Protein AF-A0AAW2ZP41-F1 (afdb_monomer_lite)

Secondary structure (DSSP, 8-state):
---HHHHHHHHT--TTS-EEEEEEHHHHTT---TT--EEEEEEE-HHHHHHHHHHHS----S--S------TT---TT--S--TTSEEEEEEEEETTEEEEEEEEEHHHHHHHHHTT-HHHHHHHT--GGGEEEE--SS-SSTTS---HHHHHHHHHHHHHHHHHHHHHHHHH--SS-THHHHHHHHHHHHHHHHHHHHHHHSS---TTTTHHHHHHHHH-----HHHHIIIIIHHHHHHHHHHHHTT-THHHH--PPPTT-S-HHHHHHHHTTT-THHHHHHH-EEEEE-TTSTTEEEEEE-TTS-TTSHHHHHHTT-EEEETTTTEEEEEPPPPPEETT-TTS----TTS-EEEEEEE--S-EEEEEEEEETTEEEEEESS-S--TTTS-SHHHHHHHTGGGS-GGGTTEEEEEEEE---TT-TT-EEEEEEEEETTTTEEE-SHHHHHHH-PEESS--S-S--SS--------EEESSHHHHHHHHTTS-TTTEEEEEEE-SS-EEEEE-HHHHHHHHHHHHHTT-SHHHHHHHHHHHHHHTT--S-GGGG-SSHHHHHHHHHHHHHHHHHHHHHHHHHHHHHHT--S-HHHHHHHHHHHHHHHHTTSTTHHHHHHHHHHHHHHHHHTSPPPPSS--PPPPHHHHHHHHHHHHTT-S-------

Structure (mmCIF, N/CA/C/O backbone):
data_AF-A0AAW2ZP41-F1
#
_entry.id   AF-A0AAW2ZP41-F1
#
loop_
_atom_site.group_PDB
_atom_site.id
_atom_site.type_symbol
_atom_site.label_atom_id
_atom_site.label_alt_id
_atom_site.label_comp_id
_atom_site.label_asym_id
_atom_site.label_entity_id
_atom_site.label_seq_id
_atom_site.pdbx_PDB_ins_code
_atom_site.Cartn_x
_atom_site.Cartn_y
_atom_site.Cartn_z
_atom_site.occupancy
_atom_site.B_iso_or_equiv
_atom_site.auth_seq_id
_atom_site.auth_comp_id
_atom_site.auth_asym_id
_atom_site.auth_atom_id
_atom_site.pdbx_PDB_model_num
ATOM 1 N N . MET A 1 1 ? -34.563 -3.125 19.942 1.00 77.81 1 MET A N 1
ATOM 2 C CA . MET A 1 1 ? -33.210 -3.417 19.418 1.00 77.81 1 MET A CA 1
ATOM 3 C C . MET A 1 1 ? -32.930 -2.437 18.301 1.00 77.81 1 MET A C 1
ATOM 5 O O . MET A 1 1 ? -33.845 -2.188 17.523 1.00 77.81 1 MET A O 1
ATOM 9 N N . LEU A 1 2 ? -31.714 -1.895 18.233 1.00 86.19 2 LEU A N 1
ATOM 10 C CA . LEU A 1 2 ? -31.278 -1.092 17.091 1.00 86.19 2 LEU A CA 1
ATOM 11 C C . LEU A 1 2 ? -31.235 -1.982 15.835 1.00 86.19 2 LEU A C 1
ATOM 13 O O . LEU A 1 2 ? -30.879 -3.156 15.928 1.00 86.19 2 LEU A O 1
ATOM 17 N N . ASN A 1 3 ? -31.627 -1.442 14.683 1.00 89.94 3 ASN A N 1
ATOM 18 C CA . ASN A 1 3 ? -31.572 -2.122 13.389 1.00 89.94 3 ASN A CA 1
ATOM 19 C C . ASN A 1 3 ? -31.238 -1.111 12.279 1.00 89.94 3 ASN A C 1
ATOM 21 O O . ASN A 1 3 ? -31.222 0.098 12.529 1.00 89.94 3 ASN A O 1
ATOM 25 N N . THR A 1 4 ? -31.001 -1.596 11.058 1.00 87.38 4 THR A N 1
ATOM 26 C CA . THR A 1 4 ? -30.630 -0.762 9.903 1.00 87.38 4 THR A CA 1
ATOM 27 C C . THR A 1 4 ? -31.624 0.372 9.637 1.00 87.38 4 THR A C 1
ATOM 29 O O . THR A 1 4 ? -31.194 1.480 9.337 1.00 87.38 4 THR A O 1
ATOM 32 N N . GLN A 1 5 ? -32.934 0.141 9.789 1.00 86.06 5 GLN A N 1
ATOM 33 C CA . GLN A 1 5 ? -33.934 1.182 9.539 1.00 86.06 5 GLN A CA 1
ATOM 34 C C . GLN A 1 5 ? -33.884 2.283 10.601 1.00 86.06 5 GLN A C 1
ATOM 36 O O . GLN A 1 5 ? -33.805 3.454 10.251 1.00 86.06 5 GLN A O 1
ATOM 41 N N . ILE A 1 6 ? -33.833 1.909 11.883 1.00 86.75 6 ILE A N 1
ATOM 42 C CA . ILE A 1 6 ? -33.739 2.865 12.994 1.00 86.75 6 ILE A CA 1
ATOM 43 C C . ILE A 1 6 ? -32.463 3.711 12.867 1.00 86.75 6 ILE A C 1
ATOM 45 O O . ILE A 1 6 ? -32.509 4.917 13.083 1.00 86.75 6 ILE A O 1
ATOM 49 N N . LEU A 1 7 ? -31.335 3.109 12.467 1.00 87.88 7 LEU A N 1
ATOM 50 C CA . LEU A 1 7 ? -30.094 3.847 12.210 1.00 87.88 7 LEU A CA 1
ATOM 51 C C . LEU A 1 7 ? -30.268 4.879 11.080 1.00 87.88 7 LEU A C 1
ATOM 53 O O . LEU A 1 7 ? -29.898 6.038 11.254 1.00 87.88 7 LEU A O 1
ATOM 57 N N . LEU A 1 8 ? -30.865 4.489 9.949 1.00 85.44 8 LEU A N 1
ATOM 58 C CA . LEU A 1 8 ? -31.125 5.404 8.830 1.00 85.44 8 LEU A CA 1
ATOM 59 C C . LEU A 1 8 ? -32.094 6.535 9.215 1.00 85.44 8 LEU A C 1
ATOM 61 O O . LEU A 1 8 ? -31.850 7.686 8.850 1.00 85.44 8 LEU A O 1
ATOM 65 N N . ASP A 1 9 ? -33.131 6.232 10.000 1.00 86.25 9 ASP A N 1
ATOM 66 C CA . ASP A 1 9 ? -34.102 7.212 10.500 1.00 86.25 9 ASP A CA 1
ATOM 67 C C . ASP A 1 9 ? -33.446 8.229 11.453 1.00 86.25 9 ASP A C 1
ATOM 69 O O . ASP A 1 9 ? -33.661 9.434 11.308 1.00 86.25 9 ASP A O 1
ATOM 73 N N . ILE A 1 10 ? -32.590 7.767 12.380 1.00 81.19 10 ILE A N 1
ATOM 74 C CA . ILE A 1 10 ? -31.806 8.622 13.294 1.00 81.19 10 ILE A CA 1
ATOM 75 C C . ILE A 1 10 ? -30.922 9.588 12.502 1.00 81.19 10 ILE A C 1
ATOM 77 O O . ILE A 1 10 ? -30.910 10.789 12.777 1.00 81.19 10 ILE A O 1
ATOM 81 N N . MET A 1 11 ? -30.205 9.085 11.494 1.00 80.06 11 MET A N 1
ATOM 82 C CA . MET A 1 11 ? -29.330 9.919 10.669 1.00 80.06 11 MET A CA 1
ATOM 83 C C . MET A 1 11 ? -30.082 10.775 9.638 1.00 80.06 11 MET A C 1
ATOM 85 O O . MET A 1 11 ? -29.469 11.650 9.029 1.00 80.06 11 MET A O 1
ATOM 89 N N . LYS A 1 12 ? -31.391 10.551 9.445 1.00 84.19 12 LYS A N 1
ATOM 90 C CA . LYS A 1 12 ? -32.238 11.175 8.406 1.00 84.19 12 LYS A CA 1
ATOM 91 C C . LYS A 1 12 ? -31.758 10.885 6.977 1.00 84.19 12 LYS A C 1
ATOM 93 O O . LYS A 1 12 ? -31.859 11.734 6.091 1.00 84.19 12 LYS A O 1
ATOM 98 N N . PHE A 1 13 ? -31.228 9.685 6.761 1.00 84.06 13 PHE A N 1
ATOM 99 C CA . PHE A 1 13 ? -30.740 9.226 5.461 1.00 84.06 13 PHE A CA 1
ATOM 100 C C . PHE A 1 13 ? -31.889 8.622 4.641 1.00 84.06 13 PHE A C 1
ATOM 102 O O . PHE A 1 13 ? -32.775 7.953 5.174 1.00 84.06 13 PHE A O 1
ATOM 109 N N . SER A 1 14 ? -31.892 8.869 3.331 1.00 82.94 14 SER A N 1
ATOM 110 C CA . SER A 1 14 ? -32.942 8.377 2.432 1.00 82.94 14 SER A CA 1
ATOM 111 C C . SER A 1 14 ? -32.824 6.863 2.246 1.00 82.94 14 SER A C 1
ATOM 113 O O . SER A 1 14 ? -31.755 6.348 1.928 1.00 82.94 14 SER A O 1
ATOM 115 N N . GLN A 1 15 ? -33.933 6.129 2.387 1.00 81.12 15 GLN A N 1
ATOM 116 C CA . GLN A 1 15 ? -33.942 4.676 2.170 1.00 81.12 15 GLN A CA 1
ATOM 117 C C . GLN A 1 15 ? -33.531 4.285 0.736 1.00 81.12 15 GLN A C 1
ATOM 119 O O . GLN A 1 15 ? -33.007 3.189 0.543 1.00 81.12 15 GLN A O 1
ATOM 124 N N . HIS A 1 16 ? -33.762 5.170 -0.244 1.00 77.19 16 HIS A N 1
ATOM 125 C CA . HIS A 1 16 ? -33.548 4.921 -1.675 1.00 77.19 16 HIS A CA 1
ATOM 126 C C . HIS A 1 16 ? -32.087 5.028 -2.132 1.00 77.19 16 HIS A C 1
ATOM 128 O O . HIS A 1 16 ? -31.760 4.545 -3.214 1.00 77.19 16 HIS A O 1
ATOM 134 N N . GLU A 1 17 ? -31.223 5.640 -1.327 1.00 86.62 17 GLU A N 1
ATOM 135 C CA . GLU A 1 17 ? -29.793 5.753 -1.615 1.00 86.62 17 GLU A CA 1
ATOM 136 C C . GLU A 1 17 ? -29.061 4.433 -1.350 1.00 86.62 17 GLU A C 1
ATOM 138 O O . GLU A 1 17 ? -29.527 3.595 -0.573 1.00 86.62 17 GLU A O 1
ATOM 143 N N . ARG A 1 18 ? -27.896 4.254 -1.983 1.00 90.56 18 ARG A N 1
ATOM 144 C CA . ARG A 1 18 ? -27.052 3.060 -1.825 1.00 90.56 18 ARG A CA 1
ATOM 145 C C . ARG A 1 18 ? -26.036 3.251 -0.713 1.00 90.56 18 ARG A C 1
ATOM 147 O O . ARG A 1 18 ? -25.267 4.210 -0.736 1.00 90.56 18 ARG A O 1
ATOM 154 N N . TYR A 1 19 ? -25.984 2.296 0.212 1.00 92.31 19 TYR A N 1
ATOM 155 C CA . TYR A 1 19 ? -25.084 2.349 1.362 1.00 92.31 19 TYR A CA 1
ATOM 156 C C . TYR A 1 19 ? -24.432 0.997 1.660 1.00 92.31 19 TYR A C 1
ATOM 158 O O . TYR A 1 19 ? -25.071 -0.049 1.533 1.00 92.31 19 TYR A O 1
ATOM 166 N N . ASN A 1 20 ? -23.205 1.028 2.187 1.00 96.94 20 ASN A N 1
ATOM 167 C CA . ASN A 1 20 ? -22.655 -0.098 2.948 1.00 96.94 20 ASN A CA 1
ATOM 168 C C . ASN A 1 20 ? -22.570 0.306 4.422 1.00 96.94 20 ASN A C 1
ATOM 170 O O . ASN A 1 20 ? -22.032 1.367 4.737 1.00 96.94 20 ASN A O 1
ATOM 174 N N . ILE A 1 21 ? -23.107 -0.526 5.314 1.00 97.19 21 ILE A N 1
ATOM 175 C CA . ILE A 1 21 ? -23.145 -0.290 6.761 1.00 97.19 21 ILE A CA 1
ATOM 176 C C . ILE A 1 21 ? -22.552 -1.516 7.447 1.00 97.19 21 ILE A C 1
ATOM 178 O O . ILE A 1 21 ? -23.126 -2.607 7.414 1.00 97.19 21 ILE A O 1
ATOM 182 N N . TYR A 1 22 ? -21.404 -1.312 8.078 1.00 97.81 22 TYR A N 1
ATOM 183 C CA . TYR A 1 22 ? -20.636 -2.331 8.776 1.00 97.81 22 TYR A CA 1
ATOM 184 C C . TYR A 1 22 ? -20.678 -2.032 10.275 1.00 97.81 22 TYR A C 1
ATOM 186 O O . TYR A 1 22 ? -20.234 -0.967 10.710 1.00 97.81 22 TYR A O 1
ATOM 194 N N . GLN A 1 23 ? -21.201 -2.954 11.081 1.00 97.88 23 GLN A N 1
ATOM 195 C CA . GLN A 1 23 ? -21.053 -2.869 12.530 1.00 97.88 23 GLN A CA 1
ATOM 196 C C . GLN A 1 23 ? -19.587 -3.114 12.903 1.00 97.88 23 GLN A C 1
ATOM 198 O O . GLN A 1 23 ? -18.880 -3.878 12.251 1.00 97.88 23 GLN A O 1
ATOM 203 N N . SER A 1 24 ? -19.112 -2.448 13.948 1.00 97.44 24 SER A N 1
ATOM 204 C CA . SER A 1 24 ? -17.729 -2.527 14.412 1.00 97.44 24 SER A CA 1
ATOM 205 C C . SER A 1 24 ? -17.667 -2.435 15.942 1.00 97.44 24 SER A C 1
ATOM 207 O O . SER A 1 24 ? -18.680 -2.585 16.632 1.00 97.44 24 SER A O 1
ATOM 209 N N . GLY A 1 25 ? -16.469 -2.233 16.489 1.00 96.75 25 GLY A N 1
ATOM 210 C CA . GLY A 1 25 ? -16.302 -1.974 17.915 1.00 96.75 25 GLY A CA 1
ATOM 211 C C . GLY A 1 25 ? -16.592 -3.172 18.820 1.00 96.75 25 GLY A C 1
ATOM 212 O O . GLY A 1 25 ? -16.523 -4.334 18.415 1.00 96.75 25 GLY A O 1
ATOM 213 N N . SER A 1 26 ? -16.901 -2.871 20.084 1.00 97.44 26 SER A N 1
ATOM 214 C CA . SER A 1 26 ? -17.061 -3.849 21.175 1.00 97.44 26 SER A CA 1
ATOM 215 C C . SER A 1 26 ? -18.048 -4.980 20.858 1.00 97.44 26 SER A C 1
ATOM 217 O O . SER A 1 26 ? -17.875 -6.102 21.337 1.00 97.44 26 SER A O 1
ATOM 219 N N . ARG A 1 27 ? -19.062 -4.705 20.028 1.00 97.44 27 ARG A N 1
ATOM 220 C CA . ARG A 1 27 ? -20.111 -5.662 19.658 1.00 97.44 27 ARG A CA 1
ATOM 221 C C . ARG A 1 27 ? -19.596 -6.752 18.723 1.00 97.44 27 ARG A C 1
ATOM 223 O O . ARG A 1 27 ? -19.851 -7.917 19.004 1.00 97.44 27 ARG A O 1
ATOM 230 N N . VAL A 1 28 ? -18.782 -6.391 17.728 1.00 97.94 28 VAL A N 1
ATOM 231 C CA . VAL A 1 28 ? -18.085 -7.347 16.843 1.00 97.94 28 VAL A CA 1
ATOM 232 C C . VAL A 1 28 ? -17.029 -8.152 17.598 1.00 97.94 28 VAL A C 1
ATOM 234 O O . VAL A 1 28 ? -16.848 -9.341 17.356 1.00 97.94 28 VAL A O 1
ATOM 237 N N . TYR A 1 29 ? -16.338 -7.526 18.553 1.00 97.94 29 TYR A N 1
ATOM 238 C CA . TYR A 1 29 ? -15.319 -8.217 19.347 1.00 97.94 29 TYR A CA 1
ATOM 239 C C . TYR A 1 29 ? -15.902 -9.105 20.456 1.00 97.94 29 TYR A C 1
ATOM 241 O O . TYR A 1 29 ? -15.138 -9.763 21.151 1.00 97.94 29 TYR A O 1
ATOM 249 N N . GLY A 1 30 ? -17.220 -9.105 20.686 1.00 97.75 30 GLY A N 1
ATOM 250 C CA . GLY A 1 30 ? -17.833 -9.830 21.806 1.00 97.75 30 GLY A CA 1
ATOM 251 C C . GLY A 1 30 ? -17.492 -9.272 23.199 1.00 97.75 30 GLY A C 1
ATOM 252 O O . GLY A 1 30 ? -17.738 -9.941 24.194 1.00 97.75 30 GLY A O 1
ATOM 253 N N . THR A 1 31 ? -16.948 -8.052 23.294 1.00 97.81 31 THR A N 1
ATOM 254 C CA . THR A 1 31 ? -16.525 -7.408 24.557 1.00 97.81 31 THR A CA 1
ATOM 255 C C . THR A 1 31 ? -17.456 -6.272 24.992 1.00 97.81 31 THR A C 1
ATOM 257 O O . THR A 1 31 ? -17.012 -5.314 25.626 1.00 97.81 31 THR A O 1
ATOM 260 N N . HIS A 1 32 ? -18.721 -6.312 24.575 1.00 97.12 32 HIS A N 1
ATOM 261 C CA . HIS A 1 32 ? -19.701 -5.269 24.861 1.00 97.12 32 HIS A CA 1
ATOM 262 C C . HIS A 1 32 ? -20.481 -5.545 26.151 1.00 97.12 32 HIS A C 1
ATOM 264 O O . HIS A 1 32 ? -20.733 -6.691 26.517 1.00 97.12 32 HIS A O 1
ATOM 270 N N . THR A 1 33 ? -20.933 -4.475 26.790 1.00 94.94 33 THR A N 1
ATOM 271 C CA . THR A 1 33 ? -21.934 -4.479 27.864 1.00 94.94 33 THR A CA 1
ATOM 272 C C . THR A 1 33 ? -23.281 -3.960 27.322 1.00 94.94 33 THR A C 1
ATOM 274 O O . THR A 1 33 ? -23.346 -3.506 26.168 1.00 94.94 33 THR A O 1
ATOM 277 N N . PRO A 1 34 ? -24.382 -4.009 28.098 1.00 94.25 34 PRO A N 1
ATOM 278 C CA . PRO A 1 34 ? -25.637 -3.363 27.711 1.00 94.25 34 PRO A CA 1
ATOM 279 C C . PRO A 1 34 ? -25.475 -1.863 27.413 1.00 94.25 34 PRO A C 1
ATOM 281 O O . PRO A 1 34 ? -26.059 -1.378 26.451 1.00 94.25 34 PRO A O 1
ATOM 284 N N . GLU A 1 35 ? -24.615 -1.177 28.170 1.00 93.50 35 GLU A N 1
ATOM 285 C CA . GLU A 1 35 ? -24.339 0.268 28.119 1.00 93.50 35 GLU A CA 1
ATOM 286 C C . GLU A 1 35 ? -23.291 0.659 27.062 1.00 93.50 35 GLU A C 1
ATOM 288 O O . GLU A 1 35 ? -22.950 1.831 26.928 1.00 93.50 35 GLU A O 1
ATOM 293 N N . SER A 1 36 ? -22.725 -0.310 26.335 1.00 94.31 36 SER A N 1
ATOM 294 C CA . SER A 1 36 ? -21.718 -0.024 25.311 1.00 94.31 36 SER A CA 1
ATOM 295 C C . SER A 1 36 ? -22.313 0.683 24.092 1.00 94.31 36 SER A C 1
ATOM 297 O O . SER A 1 36 ? -23.418 0.372 23.640 1.00 94.31 36 SER A O 1
ATOM 299 N N . ASP A 1 37 ? -21.513 1.562 23.504 1.00 95.12 37 ASP A N 1
ATOM 300 C CA . ASP A 1 37 ? -21.769 2.230 22.235 1.00 95.12 37 ASP A CA 1
ATOM 301 C C . ASP A 1 37 ? -22.009 1.241 21.073 1.00 95.12 37 ASP A C 1
ATOM 303 O O . ASP A 1 37 ? -21.628 0.063 21.101 1.00 95.12 37 ASP A O 1
ATOM 307 N N . TYR A 1 38 ? -22.682 1.721 20.027 1.00 96.75 38 TYR A N 1
ATOM 308 C CA . TYR A 1 38 ? -22.719 1.062 18.721 1.00 96.75 38 TYR A CA 1
ATOM 309 C C . TYR A 1 38 ? -21.777 1.791 17.757 1.00 96.75 38 TYR A C 1
ATOM 311 O O . TYR A 1 38 ? -22.135 2.832 17.213 1.00 96.75 38 TYR A O 1
ATOM 319 N N . ASP A 1 39 ? -20.587 1.232 17.529 1.00 96.94 39 ASP A N 1
ATOM 320 C CA . ASP A 1 39 ? -19.654 1.715 16.507 1.00 96.94 39 ASP A CA 1
ATOM 321 C C . ASP A 1 39 ? -20.038 1.177 15.112 1.00 96.94 39 ASP A C 1
ATOM 323 O O . ASP A 1 39 ? -20.150 -0.037 14.913 1.00 96.94 39 ASP A O 1
ATOM 327 N N . PHE A 1 40 ? -20.128 2.049 14.110 1.00 97.38 40 PHE A N 1
ATOM 328 C CA . PHE A 1 40 ? -20.339 1.703 12.702 1.00 97.38 40 PHE A CA 1
ATOM 329 C C . PHE A 1 40 ? -19.275 2.316 11.788 1.00 97.38 40 PHE A C 1
ATOM 331 O O . PHE A 1 40 ? -18.760 3.410 12.036 1.00 97.38 40 PHE A O 1
ATOM 338 N N . PHE A 1 41 ? -19.013 1.635 10.676 1.00 97.06 41 PHE A N 1
ATOM 339 C CA . PHE A 1 41 ? -18.443 2.222 9.467 1.00 97.06 41 PHE A CA 1
ATOM 340 C C . PHE A 1 41 ? -19.558 2.305 8.430 1.00 97.06 41 PHE A C 1
ATOM 342 O O . PHE A 1 41 ? -20.218 1.304 8.150 1.00 97.06 41 PHE A O 1
ATOM 349 N N . MET A 1 42 ? -19.760 3.483 7.849 1.00 96.31 42 MET A N 1
ATOM 350 C CA . MET A 1 42 ? -20.739 3.687 6.789 1.00 96.31 42 MET A CA 1
ATOM 351 C C . MET A 1 42 ? -20.065 4.259 5.552 1.00 96.31 42 MET A C 1
ATOM 353 O O . MET A 1 42 ? -19.302 5.219 5.641 1.00 96.31 42 MET A O 1
ATOM 357 N N . VAL A 1 43 ? -20.349 3.665 4.397 1.00 96.50 43 VAL A N 1
ATOM 358 C CA . VAL A 1 43 ? -19.829 4.103 3.100 1.00 96.50 43 VAL A CA 1
ATOM 359 C C . VAL A 1 43 ? -20.995 4.523 2.223 1.00 96.50 43 VAL A C 1
ATOM 361 O O . VAL A 1 43 ? -21.973 3.782 2.097 1.00 96.50 43 VAL A O 1
ATOM 364 N N . ILE A 1 44 ? -20.874 5.712 1.638 1.00 95.19 44 ILE A N 1
ATOM 365 C CA . ILE A 1 44 ? -21.887 6.346 0.790 1.00 95.19 44 ILE A CA 1
ATOM 366 C C . ILE A 1 44 ? -21.266 6.810 -0.532 1.00 95.19 44 ILE A C 1
ATOM 368 O O . ILE A 1 44 ? -20.059 7.064 -0.592 1.00 95.19 44 ILE A O 1
ATOM 372 N N . GLU A 1 45 ? -22.085 6.920 -1.581 1.00 94.75 45 GLU A N 1
ATOM 373 C CA . GLU A 1 45 ? -21.662 7.419 -2.900 1.00 94.75 45 GLU A CA 1
ATOM 374 C C . GLU A 1 45 ? -21.027 8.826 -2.789 1.00 94.75 45 GLU A C 1
ATOM 376 O O . GLU A 1 45 ? -21.355 9.608 -1.889 1.00 94.75 45 GLU A O 1
ATOM 381 N N . ASN A 1 46 ? -20.069 9.144 -3.668 1.00 92.31 46 ASN A N 1
ATOM 382 C CA . ASN A 1 46 ? -19.220 10.337 -3.520 1.00 92.31 46 ASN A CA 1
ATOM 383 C C . ASN A 1 46 ? -20.028 11.637 -3.631 1.00 92.31 46 ASN A C 1
ATOM 385 O O . ASN A 1 46 ? -19.845 12.549 -2.832 1.00 92.31 46 ASN A O 1
ATOM 389 N N . GLU A 1 47 ? -20.955 11.684 -4.581 1.00 91.75 47 GLU A N 1
ATOM 390 C CA . GLU A 1 47 ? -21.826 12.819 -4.870 1.00 91.75 47 GLU A CA 1
ATOM 391 C C . GLU A 1 47 ? -22.733 13.135 -3.672 1.00 91.75 47 GLU A C 1
ATOM 393 O O . GLU A 1 47 ? -22.938 14.297 -3.327 1.00 91.75 47 GLU A O 1
ATOM 398 N N . TYR A 1 48 ? -23.229 12.100 -2.982 1.00 90.56 48 TYR A N 1
ATOM 399 C CA . TYR A 1 48 ? -24.029 12.267 -1.768 1.00 90.56 48 TYR A CA 1
ATOM 400 C C . TYR A 1 48 ? -23.170 12.690 -0.569 1.00 90.56 48 TYR A C 1
ATOM 402 O O . TYR A 1 48 ? -23.599 13.522 0.230 1.00 90.56 48 TYR A O 1
ATOM 410 N N . PHE A 1 49 ? -21.930 12.191 -0.462 1.00 89.69 49 PHE A N 1
ATOM 411 C CA . PHE A 1 49 ? -20.975 12.703 0.525 1.00 89.69 49 PHE A CA 1
ATOM 412 C C . PHE A 1 49 ? -20.710 14.200 0.307 1.00 89.69 49 PHE A C 1
ATOM 414 O O . PHE A 1 49 ? -20.737 14.967 1.266 1.00 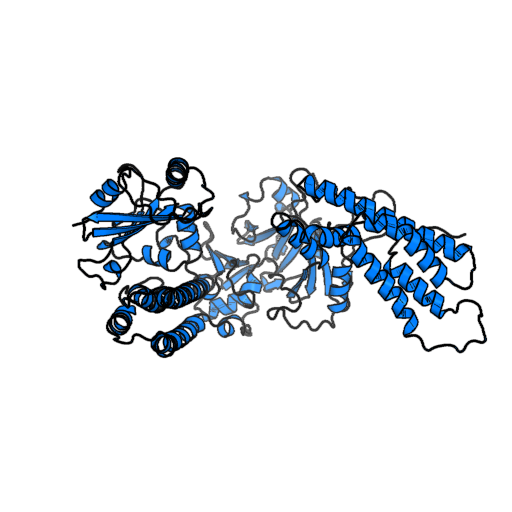89.69 49 PHE A O 1
ATOM 421 N N . GLU A 1 50 ? -20.504 14.629 -0.939 1.00 87.81 50 GLU A N 1
ATOM 422 C CA . GLU A 1 50 ? -20.316 16.038 -1.293 1.00 87.81 50 GLU A CA 1
ATOM 423 C C . GLU A 1 50 ? -21.577 16.884 -1.047 1.00 87.81 50 GLU A C 1
ATOM 425 O O . GLU A 1 50 ? -21.446 18.013 -0.577 1.00 87.81 50 GLU A O 1
ATOM 430 N N . GLU A 1 51 ? -22.797 16.378 -1.285 1.00 86.94 51 GLU A N 1
ATOM 431 C CA . GLU A 1 51 ? -24.025 17.096 -0.891 1.00 86.94 51 GLU A CA 1
ATOM 432 C C . GLU A 1 51 ? -24.053 17.321 0.625 1.00 86.94 51 GLU A C 1
ATOM 434 O O . GLU A 1 51 ? -24.243 18.453 1.074 1.00 86.94 51 GLU A O 1
ATOM 439 N N . LEU A 1 52 ? -23.827 16.268 1.419 1.00 83.12 52 LEU A N 1
ATOM 440 C CA . LEU A 1 52 ? -23.790 16.368 2.878 1.00 83.12 52 LEU A CA 1
ATOM 441 C C . LEU A 1 52 ? -22.702 17.347 3.344 1.00 83.12 52 LEU A C 1
ATOM 443 O O . LEU A 1 52 ? -22.966 18.168 4.224 1.00 83.12 52 LEU A O 1
ATOM 447 N N . ASP A 1 53 ? -21.509 17.314 2.746 1.00 81.81 53 ASP A N 1
ATOM 448 C CA . ASP A 1 53 ? -20.408 18.191 3.149 1.00 81.81 53 ASP A CA 1
ATOM 449 C C . ASP A 1 53 ? -20.645 19.656 2.762 1.00 81.81 53 ASP A C 1
ATOM 451 O O . ASP A 1 53 ? -20.400 20.547 3.571 1.00 81.81 53 ASP A O 1
ATOM 455 N N . ASN A 1 54 ? -21.222 19.927 1.588 1.00 82.69 54 ASN A N 1
ATOM 456 C CA . ASN A 1 54 ? -21.601 21.285 1.183 1.00 82.69 54 ASN A CA 1
ATOM 457 C C . ASN A 1 54 ? -22.759 21.845 2.027 1.00 82.69 54 ASN A C 1
ATOM 459 O O . ASN A 1 54 ? -22.789 23.032 2.354 1.00 82.69 54 ASN A O 1
ATOM 463 N N . LYS A 1 55 ? -23.724 20.994 2.387 1.00 80.94 55 LYS A N 1
ATOM 464 C CA . LYS A 1 55 ? -24.931 21.358 3.141 1.00 80.94 55 LYS A CA 1
ATOM 465 C C . LYS A 1 55 ? -24.672 21.563 4.631 1.00 80.94 55 LYS A C 1
ATOM 467 O O . LYS A 1 55 ? -25.363 22.368 5.253 1.00 80.94 55 LYS A O 1
ATOM 472 N N . TYR A 1 56 ? -23.704 20.840 5.201 1.00 73.44 56 TYR A N 1
ATOM 473 C CA . TYR A 1 56 ? -23.453 20.818 6.645 1.00 73.44 56 TYR A CA 1
ATOM 474 C C . TYR A 1 56 ? -22.046 21.265 7.066 1.00 73.44 56 TYR A C 1
ATOM 476 O O . TYR A 1 56 ? -21.889 21.714 8.195 1.00 73.44 56 TYR A O 1
ATOM 484 N N . GLY A 1 57 ? -21.044 21.256 6.183 1.00 69.50 57 GLY A N 1
ATOM 485 C CA . GLY A 1 57 ? -19.697 21.800 6.431 1.00 69.50 57 GLY A CA 1
ATOM 486 C C . GLY A 1 57 ? -19.610 23.333 6.359 1.00 69.50 57 GLY A C 1
ATOM 487 O O . GLY A 1 57 ? -18.548 23.887 6.070 1.00 69.50 57 GLY A O 1
ATOM 488 N N . GLY A 1 58 ? -20.735 24.026 6.561 1.00 55.25 58 GLY A N 1
ATOM 489 C CA . GLY A 1 58 ? -20.895 25.451 6.289 1.00 55.25 58 GLY A CA 1
ATOM 490 C C . GLY A 1 58 ? -19.999 26.341 7.150 1.00 55.25 58 GLY A C 1
ATOM 491 O O . GLY A 1 58 ? -20.060 26.278 8.374 1.00 55.25 58 GLY A O 1
ATOM 492 N N . SER A 1 59 ? -19.228 27.207 6.484 1.00 50.56 59 SER A N 1
ATOM 493 C CA . SER A 1 59 ? -18.401 28.286 7.046 1.00 50.56 59 SER A CA 1
ATOM 494 C C . SER A 1 59 ? -17.464 27.888 8.193 1.00 50.56 59 SER A C 1
ATOM 496 O O . SER A 1 59 ? -17.848 27.889 9.359 1.00 50.56 59 SER A O 1
ATOM 498 N N . LYS A 1 60 ? -16.177 27.697 7.869 1.00 52.31 60 LYS A N 1
ATOM 499 C CA . LYS A 1 60 ? -15.079 27.666 8.851 1.00 52.31 60 LYS A CA 1
ATOM 500 C C . LYS A 1 60 ? -15.122 28.933 9.726 1.00 52.31 60 LYS A C 1
ATOM 502 O O . LYS A 1 60 ? -14.626 29.977 9.303 1.00 52.31 60 LYS A O 1
ATOM 507 N N . SER A 1 61 ? -15.670 28.863 10.940 1.00 49.34 61 SER A N 1
ATOM 508 C CA . SER A 1 61 ? -15.358 29.871 11.955 1.00 49.34 61 SER A CA 1
ATOM 509 C C . SER A 1 61 ? -13.920 29.648 12.415 1.00 49.34 61 SER A C 1
ATOM 511 O O . SER A 1 61 ? -13.505 28.510 12.634 1.00 49.34 61 SER A O 1
ATOM 513 N N . ASN A 1 62 ? -13.153 30.726 12.575 1.00 54.19 62 ASN A N 1
ATOM 514 C CA . ASN A 1 62 ? -11.764 30.632 13.038 1.00 54.19 62 ASN A CA 1
ATOM 515 C C . ASN A 1 62 ? -11.645 30.268 14.532 1.00 54.19 62 ASN A C 1
ATOM 517 O O . ASN A 1 62 ? -10.537 30.043 15.014 1.00 54.19 62 ASN A O 1
ATOM 521 N N . ASP A 1 63 ? -12.762 30.175 15.260 1.00 51.72 63 ASP A N 1
ATOM 522 C CA . ASP A 1 63 ? -12.785 29.632 16.615 1.00 51.72 63 ASP A CA 1
ATOM 523 C C . ASP A 1 63 ? -12.577 28.113 16.593 1.00 51.72 63 ASP A C 1
ATOM 525 O O . ASP A 1 63 ? -13.465 27.331 16.260 1.00 51.72 63 ASP A O 1
ATOM 529 N N . HIS A 1 64 ? -11.376 27.691 16.992 1.00 49.06 64 HIS A N 1
ATOM 530 C CA . HIS A 1 64 ? -10.986 26.283 17.130 1.00 49.06 64 HIS A CA 1
ATOM 531 C C . HIS A 1 64 ? -11.694 25.530 18.273 1.00 49.06 64 HIS A C 1
ATOM 533 O O . HIS A 1 64 ? -11.464 24.333 18.451 1.00 49.06 64 HIS A O 1
ATOM 539 N N . ASN A 1 65 ? -12.564 26.199 19.029 1.00 42.19 65 ASN A N 1
ATOM 540 C CA . ASN A 1 65 ? -13.358 25.595 20.090 1.00 42.19 65 ASN A CA 1
ATOM 541 C C . ASN A 1 65 ? -14.660 25.035 19.507 1.00 42.19 65 ASN A C 1
ATOM 543 O O . ASN A 1 65 ? -15.650 25.754 19.422 1.00 42.19 65 ASN A O 1
ATOM 547 N N . SER A 1 66 ? -14.620 23.758 19.107 1.00 45.12 66 SER A N 1
ATOM 548 C CA . SER A 1 66 ? -15.781 22.882 18.864 1.00 45.12 66 SER A CA 1
ATOM 549 C C . SER A 1 66 ? -17.010 23.571 18.252 1.00 45.12 66 SER A C 1
ATOM 551 O O . SER A 1 66 ? -17.934 23.954 18.972 1.00 45.12 66 SER A O 1
ATOM 553 N N . ILE A 1 67 ? -17.063 23.662 16.919 1.00 43.59 67 ILE A N 1
ATOM 554 C CA . ILE A 1 67 ? -18.303 24.028 16.223 1.00 43.59 67 ILE A CA 1
ATOM 555 C C . ILE A 1 67 ? -19.306 22.880 16.411 1.00 43.59 67 ILE A C 1
ATOM 557 O O . ILE A 1 67 ? -19.325 21.923 15.635 1.00 43.59 67 ILE A O 1
ATOM 561 N N . GLU A 1 68 ? -20.132 22.971 17.455 1.00 44.25 68 GLU A N 1
ATOM 562 C CA . GLU A 1 68 ? -21.363 22.193 17.568 1.00 44.25 68 GLU A CA 1
ATOM 563 C C . GLU A 1 68 ? -22.302 22.622 16.440 1.00 44.25 68 GLU A C 1
ATOM 565 O O . GLU A 1 68 ? -23.082 23.571 16.554 1.00 44.25 68 GLU A O 1
ATOM 570 N N . TYR A 1 69 ? -22.238 21.903 15.322 1.00 47.12 69 TYR A N 1
ATOM 571 C CA . TYR A 1 69 ? -23.294 21.972 14.330 1.00 47.12 69 TYR A CA 1
ATOM 572 C C . TYR A 1 69 ? -24.542 21.330 14.929 1.00 47.12 69 TYR A C 1
ATOM 574 O O . TYR A 1 69 ? -24.727 20.114 14.861 1.00 47.12 69 TYR A O 1
ATOM 582 N N . MET A 1 70 ? -25.425 22.168 15.474 1.00 40.72 70 MET A N 1
ATOM 583 C CA . MET A 1 70 ? -26.810 21.786 15.698 1.00 40.72 70 MET A CA 1
ATOM 584 C C . MET A 1 70 ? -27.475 21.517 14.339 1.00 40.72 70 MET A C 1
ATOM 586 O O . MET A 1 70 ? -28.189 22.357 13.790 1.00 40.72 70 MET A O 1
ATOM 590 N N . TRP A 1 71 ? -27.340 20.292 13.825 1.00 47.47 71 TRP A N 1
ATOM 591 C CA . TRP A 1 71 ? -28.533 19.671 13.257 1.00 47.47 71 TRP A CA 1
ATOM 592 C C . TRP A 1 71 ? -29.616 19.746 14.349 1.00 47.47 71 TRP A C 1
ATOM 594 O O . TRP A 1 71 ? -29.314 19.578 15.531 1.00 47.47 71 TRP A O 1
ATOM 604 N N . ASN A 1 72 ? -30.872 20.010 13.985 1.00 41.00 72 ASN A N 1
ATOM 605 C CA . ASN A 1 72 ? -31.949 20.220 14.963 1.00 41.00 72 ASN A CA 1
ATOM 606 C C . ASN A 1 72 ? -32.127 18.978 15.875 1.00 41.00 72 ASN A C 1
ATOM 608 O O . ASN A 1 72 ? -32.779 18.021 15.445 1.00 41.00 72 ASN A O 1
ATOM 612 N N . ASN A 1 73 ? -31.560 19.032 17.095 1.00 44.75 73 ASN A N 1
ATOM 613 C CA . ASN A 1 73 ? -31.412 17.980 18.128 1.00 44.75 73 ASN A CA 1
ATOM 614 C C . ASN A 1 73 ? -30.177 17.040 18.048 1.00 44.75 73 ASN A C 1
ATOM 616 O O . ASN A 1 73 ? -30.303 15.873 18.411 1.00 44.75 73 ASN A O 1
ATOM 620 N N . PHE A 1 74 ? -28.997 17.491 17.600 1.00 51.94 74 PHE A N 1
ATOM 621 C CA . PHE A 1 74 ? -27.792 16.640 17.545 1.00 51.94 74 PHE A CA 1
ATOM 622 C C . PHE A 1 74 ? -26.550 17.337 18.110 1.00 51.94 74 PHE A C 1
ATOM 624 O O . PHE A 1 74 ? -26.282 18.492 17.778 1.00 51.94 74 PHE A O 1
ATOM 631 N N . HIS A 1 75 ? -25.744 16.590 18.866 1.00 47.81 75 HIS A N 1
ATOM 632 C CA . HIS A 1 75 ? -24.401 16.993 19.277 1.00 47.81 75 HIS A CA 1
ATOM 633 C C . HIS A 1 75 ? -23.371 16.438 18.284 1.00 47.81 75 HIS A C 1
ATOM 635 O O . HIS A 1 75 ? -22.843 15.342 18.463 1.00 47.81 75 HIS A O 1
ATOM 641 N N . ILE A 1 76 ? -23.055 17.195 17.226 1.00 51.31 76 ILE A N 1
ATOM 642 C CA . ILE A 1 76 ? -21.899 16.888 16.365 1.00 51.31 76 ILE A CA 1
ATOM 643 C C . ILE A 1 76 ? -20.625 17.274 17.133 1.00 51.31 76 ILE A C 1
ATOM 645 O O . ILE A 1 76 ? -20.020 18.327 16.923 1.00 51.31 76 ILE A O 1
ATOM 649 N N . VAL A 1 77 ? -20.238 16.416 18.080 1.00 45.72 77 VAL A N 1
ATOM 650 C CA . VAL A 1 77 ? -19.037 16.597 18.897 1.00 45.72 77 VAL A CA 1
ATOM 651 C C . VAL A 1 77 ? -17.813 16.315 18.034 1.00 45.72 77 VAL A C 1
ATOM 653 O O . VAL A 1 77 ? -17.549 15.178 17.653 1.00 45.72 77 VAL A O 1
ATOM 656 N N . ASN A 1 78 ? -17.040 17.364 17.753 1.00 42.69 78 ASN A N 1
ATOM 657 C CA . ASN A 1 78 ? -15.804 17.304 16.973 1.00 42.69 78 ASN A CA 1
ATOM 658 C C . ASN A 1 78 ? -15.979 16.740 15.553 1.00 42.69 78 ASN A C 1
ATOM 660 O O . ASN A 1 78 ? -15.328 15.764 15.169 1.00 42.69 78 ASN A O 1
ATOM 664 N N . ALA A 1 79 ? -16.728 17.465 14.716 1.00 44.34 79 ALA A N 1
ATOM 665 C CA . ALA A 1 79 ? -16.419 17.498 13.289 1.00 44.34 79 ALA A CA 1
ATOM 666 C C . ALA A 1 79 ? -14.984 18.031 13.104 1.00 44.34 79 ALA A C 1
ATOM 668 O O . ALA A 1 79 ? -14.754 19.231 12.939 1.00 44.34 79 ALA A O 1
ATOM 669 N N . LEU A 1 80 ? -13.999 17.127 13.168 1.00 43.28 80 LEU A N 1
ATOM 670 C CA . LEU A 1 80 ? -12.624 17.407 12.766 1.00 43.28 80 LEU A CA 1
ATOM 671 C C . LEU A 1 80 ? -12.666 18.062 11.381 1.00 43.28 80 LEU A C 1
ATOM 673 O O . LEU A 1 80 ? -13.466 17.652 10.533 1.00 43.28 80 LEU A O 1
ATOM 677 N N . GLN A 1 81 ? -11.838 19.101 11.207 1.00 46.69 81 GLN A N 1
ATOM 678 C CA . GLN A 1 81 ? -11.829 20.014 10.055 1.00 46.69 81 GLN A CA 1
ATOM 679 C C . GLN A 1 81 ? -12.125 19.312 8.725 1.00 46.69 81 GLN A C 1
ATOM 681 O O . GLN A 1 81 ? -11.678 18.175 8.569 1.00 46.69 81 GLN A O 1
ATOM 686 N N . PRO A 1 82 ? -12.802 19.971 7.755 1.00 44.44 82 PRO A N 1
ATOM 687 C CA . PRO A 1 82 ? -12.994 19.443 6.409 1.00 44.44 82 PRO A CA 1
ATOM 688 C C . PRO A 1 82 ? -11.734 18.784 5.877 1.00 44.44 82 PRO A C 1
ATOM 690 O O . PRO A 1 82 ? -10.771 19.448 5.498 1.00 44.44 82 PRO A O 1
ATOM 693 N N . SER A 1 83 ? -11.736 17.455 5.945 1.00 49.72 83 SER A N 1
ATOM 694 C CA . SER A 1 83 ? -10.642 16.673 5.426 1.00 49.72 83 SER A CA 1
ATOM 695 C C . SER A 1 83 ? -10.885 16.606 3.935 1.00 49.72 83 SER A C 1
ATOM 697 O O . SER A 1 83 ? -11.962 16.196 3.502 1.00 49.72 83 SER A O 1
ATOM 699 N N . GLU A 1 84 ? -9.872 16.955 3.150 1.00 54.53 84 GLU A N 1
ATOM 700 C CA . GLU A 1 84 ? -9.820 16.788 1.687 1.00 54.53 84 GLU A CA 1
ATOM 701 C C . GLU A 1 84 ? -9.802 15.287 1.290 1.00 54.53 84 GLU A C 1
ATOM 703 O O . GLU A 1 84 ? -9.259 14.884 0.269 1.00 54.53 84 GLU A O 1
ATOM 708 N N . LEU A 1 85 ? -10.331 14.433 2.172 1.00 62.22 85 LEU A N 1
ATOM 709 C CA . LEU A 1 85 ? -10.124 13.001 2.303 1.00 62.22 85 LEU A CA 1
ATOM 710 C C . LEU A 1 85 ? -11.452 12.268 2.553 1.00 62.22 85 LEU A C 1
ATOM 712 O O . LEU A 1 85 ? -11.412 11.125 2.994 1.00 62.22 85 LEU A O 1
ATOM 716 N N . GLY A 1 86 ? -12.620 12.884 2.322 1.00 77.56 86 GLY A N 1
ATOM 717 C CA . GLY A 1 86 ? -13.924 12.197 2.286 1.00 77.56 86 GLY A CA 1
ATOM 718 C C . GLY A 1 86 ? -14.265 11.355 3.526 1.00 77.56 86 GLY A C 1
ATOM 719 O O . GLY A 1 86 ? -14.638 10.188 3.391 1.00 77.56 86 GLY A O 1
ATOM 720 N N . TYR A 1 87 ? -14.072 11.915 4.727 1.00 86.31 87 TYR A N 1
ATOM 721 C CA . TYR A 1 87 ? -14.301 11.240 6.010 1.00 86.31 87 TYR A CA 1
ATOM 722 C C . TYR A 1 87 ? -14.938 12.158 7.070 1.00 86.31 87 TYR A C 1
ATOM 724 O O . TYR A 1 87 ? -14.528 13.312 7.233 1.00 86.31 87 TYR A O 1
ATOM 732 N N . ARG A 1 88 ? -15.903 11.618 7.830 1.00 84.25 88 ARG A N 1
ATOM 733 C CA . ARG A 1 88 ? -16.554 12.230 9.003 1.00 84.25 88 ARG A CA 1
ATOM 734 C C . ARG A 1 88 ? -16.728 11.196 10.125 1.00 84.25 88 ARG A C 1
ATOM 736 O O . ARG A 1 88 ? -16.796 9.999 9.872 1.00 84.25 88 ARG A O 1
ATOM 743 N N . CYS A 1 89 ? -16.832 11.669 11.361 1.00 86.62 89 CYS A N 1
ATOM 744 C CA . CYS A 1 89 ? -17.151 10.867 12.542 1.00 86.62 89 CYS A CA 1
ATOM 745 C C . CYS A 1 89 ? -18.353 11.538 13.223 1.00 86.62 89 CYS A C 1
ATOM 747 O O . CYS A 1 89 ? -18.330 12.756 13.408 1.00 86.62 89 CYS A O 1
ATOM 749 N N . LEU A 1 90 ? -19.421 10.784 13.482 1.00 86.19 90 LEU A N 1
ATOM 750 C CA . LEU A 1 90 ? -20.725 11.299 13.907 1.00 86.19 90 LEU A CA 1
ATOM 751 C C . LEU A 1 90 ? -21.166 10.570 15.179 1.00 86.19 90 LEU A C 1
ATOM 753 O O . LEU A 1 90 ? -21.251 9.344 15.179 1.00 86.19 90 LEU A O 1
ATOM 757 N N . TYR A 1 91 ? -21.466 11.318 16.238 1.00 86.62 91 TYR A N 1
ATOM 758 C CA . TYR A 1 91 ? -21.917 10.777 17.520 1.00 86.62 91 TYR A CA 1
ATOM 759 C C . TYR A 1 91 ? -23.397 11.111 17.742 1.00 86.62 91 TYR A C 1
ATOM 761 O O . TYR A 1 91 ? -23.831 12.232 17.476 1.00 86.62 91 TYR A O 1
ATOM 769 N N . TYR A 1 92 ? -24.171 10.133 18.215 1.00 84.00 92 TYR A N 1
ATOM 770 C CA . TYR A 1 92 ? -25.605 10.259 18.471 1.00 84.00 92 TYR A CA 1
ATOM 771 C C . TYR A 1 92 ? -25.955 9.645 19.826 1.00 84.00 92 TYR A C 1
ATOM 773 O O . TYR A 1 92 ? -25.890 8.425 19.975 1.00 84.00 92 TYR A O 1
ATOM 781 N N . ASP A 1 93 ? -26.397 10.462 20.777 1.00 86.31 93 ASP A N 1
ATOM 782 C CA . ASP A 1 93 ? -27.028 9.991 22.012 1.00 86.31 93 ASP A CA 1
ATOM 783 C C . ASP A 1 93 ? -28.542 9.904 21.779 1.00 86.31 93 ASP A C 1
ATOM 785 O O . ASP A 1 93 ? -29.246 10.912 21.721 1.00 86.31 93 ASP A O 1
ATOM 789 N N . VAL A 1 94 ? -29.034 8.686 21.550 1.00 85.44 94 VAL A N 1
ATOM 790 C CA . VAL A 1 94 ? -30.414 8.412 21.107 1.00 85.44 94 VAL A CA 1
ATOM 791 C C . VAL A 1 94 ? -31.363 8.303 22.300 1.00 85.44 94 VAL A C 1
ATOM 793 O O . VAL A 1 94 ? -32.476 8.821 22.281 1.00 85.44 94 VAL A O 1
ATOM 796 N N . GLU A 1 95 ? -30.903 7.623 23.347 1.00 86.94 95 GLU A N 1
ATOM 797 C CA . GLU A 1 95 ? -31.575 7.454 24.636 1.00 86.94 95 GLU A CA 1
ATOM 798 C C . GLU A 1 95 ? -30.503 7.501 25.744 1.00 86.94 95 GLU A C 1
ATOM 800 O O . GLU A 1 95 ? -29.328 7.287 25.441 1.00 86.94 95 GLU A O 1
ATOM 805 N N . PRO A 1 96 ? -30.852 7.700 27.034 1.00 87.25 96 PRO A N 1
ATOM 806 C CA . PRO A 1 96 ? -29.869 7.854 28.120 1.00 87.25 96 PRO A CA 1
ATOM 807 C C . PRO A 1 96 ? -28.846 6.718 28.303 1.00 87.25 96 PRO A C 1
ATOM 809 O O . PRO A 1 96 ? -27.886 6.897 29.042 1.00 87.25 96 PRO A O 1
ATOM 812 N N . ASN A 1 97 ? -29.054 5.559 27.666 1.00 86.94 97 ASN A N 1
ATOM 813 C CA . ASN A 1 97 ? -28.134 4.415 27.662 1.00 86.94 97 ASN A CA 1
ATOM 814 C C . ASN A 1 97 ? -27.882 3.861 26.239 1.00 86.94 97 ASN A C 1
ATOM 816 O O . ASN A 1 97 ? -27.513 2.697 26.092 1.00 86.94 97 ASN A O 1
ATOM 820 N N . LEU A 1 98 ? -28.137 4.649 25.187 1.00 89.00 98 LEU A N 1
ATOM 821 C CA . LEU A 1 98 ? -27.942 4.247 23.791 1.00 89.00 98 LEU A CA 1
ATOM 822 C C . LEU A 1 98 ? -27.208 5.343 23.017 1.00 89.00 98 LEU A C 1
ATOM 824 O O . LEU A 1 98 ? -27.831 6.271 22.500 1.00 89.00 98 LEU A O 1
ATOM 828 N N . SER A 1 99 ? -25.893 5.182 22.898 1.00 92.69 99 SER A N 1
ATOM 829 C CA . SER A 1 99 ? -25.041 6.000 22.040 1.00 92.69 99 SER A CA 1
ATOM 830 C C . SER A 1 99 ? -24.628 5.242 20.772 1.00 92.69 99 SER A C 1
ATOM 832 O O . SER A 1 99 ? -24.444 4.018 20.766 1.00 92.69 99 SER A O 1
ATOM 834 N N . ILE A 1 100 ? -24.502 5.976 19.668 1.00 93.94 100 ILE A N 1
ATOM 835 C CA . ILE A 1 100 ? -24.088 5.473 18.356 1.00 93.94 100 ILE A CA 1
ATOM 836 C C . ILE A 1 100 ? -22.933 6.335 17.843 1.00 93.94 100 ILE A C 1
ATOM 838 O O . ILE A 1 100 ? -23.002 7.560 17.884 1.00 93.94 100 ILE A O 1
ATOM 842 N N . ASN A 1 101 ? -21.894 5.689 17.323 1.00 93.75 101 ASN A N 1
ATOM 843 C CA . ASN A 1 101 ? -20.736 6.308 16.691 1.00 93.75 101 ASN A CA 1
ATOM 844 C C . ASN A 1 101 ? -20.661 5.841 15.229 1.00 93.75 101 ASN A C 1
ATOM 846 O O . ASN A 1 101 ? -20.554 4.644 14.975 1.00 93.75 101 ASN A O 1
ATOM 850 N N . VAL A 1 102 ? -20.718 6.755 14.260 1.00 93.38 102 VAL A N 1
ATOM 851 C CA . VAL A 1 102 ? -20.684 6.438 12.824 1.00 93.38 102 VAL A CA 1
ATOM 852 C C . VAL A 1 102 ? -19.472 7.084 12.163 1.00 93.38 102 VAL A C 1
ATOM 854 O O . VAL A 1 102 ? -19.385 8.302 12.013 1.00 93.38 102 VAL A O 1
ATOM 857 N N . ASN A 1 103 ? -18.551 6.242 11.703 1.00 93.44 103 ASN A N 1
ATOM 858 C CA . ASN A 1 103 ? -17.420 6.623 10.867 1.00 93.44 103 ASN A CA 1
ATOM 859 C C . ASN A 1 103 ? -17.880 6.609 9.403 1.00 93.44 103 ASN A C 1
ATOM 861 O O . ASN A 1 103 ? -17.985 5.548 8.785 1.00 93.44 103 ASN A O 1
ATOM 865 N N . LEU A 1 104 ? -18.209 7.785 8.874 1.00 93.06 104 LEU A N 1
ATOM 866 C CA . LEU A 1 104 ? -18.776 7.988 7.543 1.00 93.06 104 LEU A CA 1
ATOM 867 C C . LEU A 1 104 ? -17.667 8.253 6.514 1.00 93.06 104 LEU A C 1
ATOM 869 O O . LEU A 1 104 ? -16.826 9.131 6.711 1.00 93.06 104 LEU A O 1
ATOM 873 N N . TYR A 1 105 ? -17.698 7.530 5.397 1.00 94.50 105 TYR A N 1
ATOM 874 C CA . TYR A 1 105 ? -16.733 7.618 4.301 1.00 94.50 105 TYR A CA 1
ATOM 875 C C . TYR A 1 105 ? -17.429 7.772 2.947 1.00 94.50 105 TYR A C 1
ATOM 877 O O . TYR A 1 105 ? -18.479 7.174 2.712 1.00 94.50 105 TYR A O 1
ATOM 885 N N . SER A 1 106 ? -16.790 8.481 2.016 1.00 94.38 106 SER A N 1
ATOM 886 C CA . SER A 1 106 ? -17.111 8.350 0.590 1.00 94.38 106 SER A CA 1
ATOM 887 C C . SER A 1 106 ? -16.569 7.028 0.020 1.00 94.38 106 SER A C 1
ATOM 889 O O . SER A 1 106 ? -15.588 6.473 0.536 1.00 94.38 106 SER A O 1
ATOM 891 N N . VAL A 1 107 ? -17.158 6.527 -1.074 1.00 95.44 107 VAL A N 1
ATOM 892 C CA . VAL A 1 107 ? -16.656 5.340 -1.801 1.00 95.44 107 VAL A CA 1
ATOM 893 C C . VAL A 1 107 ? -15.179 5.484 -2.167 1.00 95.44 107 VAL A C 1
ATOM 895 O O . VAL A 1 107 ? -14.401 4.554 -1.948 1.00 95.44 107 VAL A O 1
ATOM 898 N N . THR A 1 108 ? -14.766 6.643 -2.687 1.00 93.75 108 THR A N 1
ATOM 899 C CA . THR A 1 108 ? -13.376 6.889 -3.106 1.00 93.75 108 THR A CA 1
ATOM 900 C C . THR A 1 108 ? -12.410 6.829 -1.926 1.00 93.75 108 THR A C 1
ATOM 902 O O . THR A 1 108 ? -11.354 6.192 -2.023 1.00 93.75 108 THR A O 1
ATOM 905 N N . THR A 1 109 ? -12.769 7.415 -0.782 1.00 94.31 109 THR A N 1
ATOM 906 C CA . THR A 1 109 ? -11.936 7.343 0.421 1.00 94.31 109 THR A CA 1
ATOM 907 C C . THR A 1 109 ? -11.874 5.929 0.967 1.00 94.31 109 THR A C 1
ATOM 909 O O . THR A 1 109 ? -10.779 5.441 1.247 1.00 94.31 109 THR A O 1
ATOM 912 N N . PHE A 1 110 ? -13.012 5.244 1.099 1.00 95.94 110 PHE A N 1
ATOM 913 C CA . PHE A 1 110 ? -13.027 3.885 1.633 1.00 95.94 110 PHE A CA 1
ATOM 914 C C . PHE A 1 110 ? -12.239 2.927 0.729 1.00 95.94 110 PHE A C 1
ATOM 916 O O . PHE A 1 110 ? -11.374 2.202 1.215 1.00 95.94 110 PHE A O 1
ATOM 923 N N . ARG A 1 111 ? -12.409 3.014 -0.598 1.00 95.31 111 ARG A N 1
ATOM 924 C CA . ARG A 1 111 ? -11.586 2.278 -1.573 1.00 95.31 111 ARG A CA 1
ATOM 925 C C . ARG A 1 111 ? -10.101 2.616 -1.449 1.00 95.31 111 ARG A C 1
ATOM 927 O O . ARG A 1 111 ? -9.274 1.713 -1.493 1.00 95.31 111 ARG A O 1
ATOM 934 N N . THR A 1 112 ? -9.743 3.880 -1.223 1.00 92.81 112 THR A N 1
ATOM 935 C CA . THR A 1 112 ? -8.345 4.272 -0.969 1.00 92.81 112 THR A CA 1
ATOM 936 C C . THR A 1 112 ? -7.807 3.619 0.309 1.00 92.81 112 THR A C 1
ATOM 938 O O . THR A 1 112 ? -6.697 3.089 0.297 1.00 92.81 112 THR A O 1
ATOM 941 N N . LYS A 1 113 ? -8.597 3.573 1.392 1.00 94.50 113 LYS A N 1
ATOM 942 C CA . LYS A 1 113 ? -8.246 2.876 2.644 1.00 94.50 113 LYS A CA 1
ATOM 943 C C . LYS A 1 113 ? -8.069 1.366 2.450 1.00 94.50 113 LYS A C 1
ATOM 945 O O . LYS A 1 113 ? -7.103 0.809 2.968 1.00 94.50 113 LYS A O 1
ATOM 950 N N . LEU A 1 114 ? -8.948 0.724 1.682 1.00 95.19 114 LEU A N 1
ATOM 951 C CA . LEU A 1 114 ? -8.846 -0.693 1.316 1.00 95.19 114 LEU A CA 1
ATOM 952 C C . LEU A 1 114 ? -7.592 -0.973 0.476 1.00 95.19 114 LEU A C 1
ATOM 954 O O . LEU A 1 114 ? -6.819 -1.873 0.804 1.00 95.19 114 LEU A O 1
ATOM 958 N N . ASN A 1 115 ? -7.332 -0.146 -0.542 1.00 90.38 115 ASN A N 1
ATOM 959 C CA . ASN A 1 115 ? -6.151 -0.243 -1.401 1.00 90.38 115 ASN A CA 1
ATOM 960 C C . ASN A 1 115 ? -4.844 -0.093 -0.611 1.00 90.38 115 ASN A C 1
ATOM 962 O O . ASN A 1 115 ? -3.867 -0.779 -0.907 1.00 90.38 115 ASN A O 1
ATOM 966 N N . VAL A 1 116 ? -4.794 0.765 0.417 1.00 90.62 116 VAL A N 1
ATOM 967 C CA . VAL A 1 116 ? -3.624 0.849 1.314 1.00 90.62 116 VAL A CA 1
ATOM 968 C C . VAL A 1 116 ? -3.607 -0.219 2.418 1.00 90.62 116 VAL A C 1
ATOM 970 O O . VAL A 1 116 ? -2.761 -0.152 3.302 1.00 90.62 116 VAL A O 1
ATOM 973 N N . ASN A 1 117 ? -4.503 -1.211 2.374 1.00 94.75 117 ASN A N 1
ATOM 974 C CA . ASN A 1 117 ? -4.726 -2.213 3.421 1.00 94.75 117 ASN A CA 1
ATOM 975 C C . ASN A 1 117 ? -4.756 -1.592 4.835 1.00 94.75 117 ASN A C 1
ATOM 977 O O . ASN A 1 117 ? -4.061 -2.041 5.751 1.00 94.75 117 ASN A O 1
ATOM 981 N N . TRP A 1 118 ? -5.531 -0.516 5.013 1.00 94.81 118 TRP A N 1
ATOM 982 C CA . TRP A 1 118 ? -5.733 0.101 6.324 1.00 94.81 118 TRP A CA 1
ATOM 983 C C . TRP A 1 118 ? -6.544 -0.855 7.219 1.00 94.81 118 TRP A C 1
ATOM 985 O O . TRP A 1 118 ? -7.658 -1.217 6.822 1.00 94.81 118 TRP A O 1
ATOM 995 N N . PRO A 1 119 ? -6.034 -1.279 8.395 1.00 93.94 119 PRO A N 1
ATOM 996 C CA . PRO A 1 119 ? -6.582 -2.420 9.135 1.00 93.94 119 PRO A CA 1
ATOM 997 C C . PRO A 1 119 ? -8.081 -2.315 9.415 1.00 93.94 119 PRO A C 1
ATOM 999 O O . PRO A 1 119 ? -8.817 -3.258 9.154 1.00 93.94 119 PRO A O 1
ATOM 1002 N N . GLN A 1 120 ? -8.556 -1.148 9.847 1.00 94.62 120 GLN A N 1
ATOM 1003 C CA . GLN A 1 120 ? -9.956 -0.931 10.210 1.00 94.62 120 GLN A CA 1
ATOM 1004 C C . GLN A 1 120 ? -10.918 -1.028 9.005 1.00 94.62 120 GLN A C 1
ATOM 1006 O O . GLN A 1 120 ? -12.036 -1.516 9.155 1.00 94.62 120 GLN A O 1
ATOM 1011 N N . ALA A 1 121 ? -10.487 -0.654 7.793 1.00 96.69 121 ALA A N 1
ATOM 1012 C CA . ALA A 1 121 ? -11.278 -0.904 6.581 1.00 96.69 121 ALA A CA 1
ATOM 1013 C C . ALA A 1 121 ? -11.215 -2.383 6.163 1.00 96.69 121 ALA A C 1
ATOM 1015 O O . ALA A 1 121 ? -12.242 -2.959 5.809 1.00 96.69 121 ALA A O 1
ATOM 1016 N N . MET A 1 122 ? -10.049 -3.032 6.282 1.00 97.25 122 MET A N 1
ATOM 1017 C CA . MET A 1 122 ? -9.917 -4.479 6.046 1.00 97.25 122 MET A CA 1
ATOM 1018 C C . MET A 1 122 ? -10.798 -5.301 7.000 1.00 97.25 122 MET A C 1
ATOM 1020 O O . MET A 1 122 ? -11.349 -6.323 6.602 1.00 97.25 122 MET A O 1
ATOM 1024 N N . MET A 1 123 ? -10.987 -4.831 8.236 1.00 96.38 123 MET A N 1
ATOM 1025 C CA . MET A 1 123 ? -11.893 -5.427 9.222 1.00 96.38 123 MET A CA 1
ATOM 1026 C C . MET A 1 123 ? -13.363 -5.398 8.806 1.00 96.38 123 MET A C 1
ATOM 1028 O O . MET A 1 123 ? -14.110 -6.245 9.279 1.00 96.38 123 MET A O 1
ATOM 1032 N N . CYS A 1 124 ? -13.782 -4.491 7.922 1.00 97.56 124 CYS A N 1
ATOM 1033 C CA . CYS A 1 124 ? -15.157 -4.449 7.422 1.00 97.56 124 CYS A CA 1
ATOM 1034 C C . CYS A 1 124 ? -15.433 -5.543 6.372 1.00 97.56 124 CYS A C 1
ATOM 1036 O O . CYS A 1 124 ? -16.559 -6.023 6.274 1.00 97.56 124 CYS A O 1
ATOM 1038 N N . LEU A 1 125 ? -14.412 -5.964 5.611 1.00 96.00 125 LEU A N 1
ATOM 1039 C CA . LEU A 1 125 ? -14.549 -6.920 4.497 1.00 96.00 125 LEU A CA 1
ATOM 1040 C C . LEU A 1 125 ? -14.865 -8.359 4.925 1.00 96.00 125 LEU A C 1
ATOM 1042 O O . LEU A 1 125 ? -15.345 -9.149 4.114 1.00 96.00 125 LEU A O 1
ATOM 1046 N N . TYR A 1 126 ? -14.515 -8.716 6.162 1.00 96.25 126 TYR A N 1
ATOM 1047 C CA . TYR A 1 126 ? -14.540 -10.092 6.671 1.00 96.25 126 TYR A CA 1
ATOM 1048 C C . TYR A 1 126 ? -15.501 -10.277 7.852 1.00 96.25 126 TYR A C 1
ATOM 1050 O O . TYR A 1 126 ? -15.436 -11.290 8.547 1.00 96.25 126 TYR A O 1
ATOM 1058 N N . LEU A 1 127 ? -16.389 -9.302 8.078 1.00 97.00 127 LEU A N 1
ATOM 1059 C CA . LEU A 1 127 ? -17.438 -9.400 9.087 1.00 97.00 127 LEU A CA 1
ATOM 1060 C C . LEU A 1 127 ? -18.369 -10.577 8.793 1.00 97.00 127 LEU A C 1
ATOM 1062 O O . LEU A 1 127 ? -18.683 -10.878 7.640 1.00 97.00 127 LEU A O 1
ATOM 1066 N N . SER A 1 128 ? -18.851 -11.215 9.856 1.00 96.44 128 SER A N 1
ATOM 1067 C CA . SER A 1 128 ? -19.937 -12.181 9.760 1.00 96.44 128 SER A CA 1
ATOM 1068 C C . SER A 1 128 ? -21.262 -11.487 9.383 1.00 96.44 128 SER A C 1
ATOM 1070 O O . SER A 1 128 ? -21.420 -10.284 9.628 1.00 96.44 128 SER A O 1
ATOM 1072 N N . PRO A 1 129 ? -22.225 -12.203 8.764 1.00 96.38 129 PRO A N 1
ATOM 1073 C CA . PRO A 1 129 ? -23.439 -11.594 8.210 1.00 96.38 129 PRO A CA 1
ATOM 1074 C C . PRO A 1 129 ? -24.264 -10.772 9.211 1.00 96.38 129 PRO A C 1
ATOM 1076 O O . PRO A 1 129 ? -24.841 -9.757 8.836 1.00 96.38 129 PRO A O 1
ATOM 1079 N N . GLU A 1 130 ? -24.286 -11.152 10.488 1.00 96.38 130 GLU A N 1
ATOM 1080 C CA . GLU A 1 130 ? -24.974 -10.428 11.566 1.00 96.38 130 GLU A CA 1
ATOM 1081 C C . GLU A 1 130 ? -24.391 -9.032 11.867 1.00 96.38 130 GLU A C 1
ATOM 1083 O O . GLU A 1 130 ? -25.074 -8.183 12.444 1.00 96.38 130 GLU A O 1
ATOM 1088 N N . HIS A 1 131 ? -23.155 -8.768 11.439 1.00 97.38 131 HIS A N 1
ATOM 1089 C CA . HIS A 1 131 ? -22.489 -7.470 11.552 1.00 97.38 131 HIS A CA 1
ATOM 1090 C C . HIS A 1 131 ? -22.477 -6.682 10.227 1.00 97.38 131 HIS A C 1
ATOM 1092 O O . HIS A 1 131 ? -22.077 -5.517 10.213 1.00 97.38 131 HIS A O 1
ATOM 1098 N N . LEU A 1 132 ? -22.971 -7.263 9.127 1.00 96.44 132 LEU A N 1
ATOM 1099 C CA . LEU A 1 132 ? -23.120 -6.601 7.829 1.00 96.44 132 LEU A CA 1
ATOM 1100 C C . LEU A 1 132 ? -24.563 -6.100 7.648 1.00 96.44 132 LEU A C 1
ATOM 1102 O O . LEU A 1 132 ? -25.428 -6.793 7.120 1.00 96.44 132 LEU A O 1
ATOM 1106 N N . TRP A 1 133 ? -24.835 -4.881 8.111 1.00 96.19 133 TRP A N 1
ATOM 1107 C CA . TRP A 1 133 ? -26.196 -4.333 8.213 1.00 96.19 133 TRP A CA 1
ATOM 1108 C C . TRP A 1 133 ? -26.792 -3.870 6.878 1.00 96.19 133 TRP A C 1
ATOM 1110 O O . TRP A 1 133 ? -28.019 -3.816 6.748 1.00 96.19 133 TRP A O 1
ATOM 1120 N N . ARG A 1 134 ? -25.942 -3.501 5.910 1.00 95.44 134 ARG A N 1
ATOM 1121 C CA . ARG A 1 134 ? -26.307 -3.154 4.524 1.00 95.44 134 ARG A CA 1
ATOM 1122 C C . ARG A 1 134 ? -25.067 -3.249 3.622 1.00 95.44 134 ARG A C 1
ATOM 1124 O O . ARG A 1 134 ? -23.968 -2.960 4.094 1.00 95.44 134 ARG A O 1
ATOM 1131 N N . HIS A 1 135 ? -25.217 -3.645 2.357 1.00 95.94 135 HIS A N 1
ATOM 1132 C CA . HIS A 1 135 ? -24.096 -3.772 1.412 1.00 95.94 135 HIS A CA 1
ATOM 1133 C C . HIS A 1 135 ? -24.558 -3.585 -0.045 1.00 95.94 135 HIS A C 1
ATOM 1135 O O . HIS A 1 135 ? -24.587 -4.530 -0.832 1.00 95.94 135 HIS A O 1
ATOM 1141 N N . ASP A 1 136 ? -24.973 -2.369 -0.402 1.00 95.94 136 ASP A N 1
ATOM 1142 C CA . ASP A 1 136 ? -25.513 -2.078 -1.737 1.00 95.94 136 ASP A CA 1
ATOM 1143 C C . ASP A 1 136 ? -24.441 -1.679 -2.763 1.00 95.94 136 ASP A C 1
ATOM 1145 O O . ASP A 1 136 ? -24.666 -1.779 -3.973 1.00 95.94 136 ASP A O 1
ATOM 1149 N N . ILE A 1 137 ? -23.308 -1.148 -2.295 1.00 94.56 137 ILE A N 1
ATOM 1150 C CA . ILE A 1 137 ? -22.221 -0.583 -3.098 1.00 94.56 137 ILE A CA 1
ATOM 1151 C C . ILE A 1 137 ? -21.214 -1.689 -3.431 1.00 94.56 137 ILE A C 1
ATOM 1153 O O . ILE A 1 137 ? -20.425 -2.130 -2.594 1.00 94.56 137 ILE A O 1
ATOM 1157 N N . SER A 1 138 ? -21.245 -2.106 -4.694 1.00 93.94 138 SER A N 1
ATOM 1158 C CA . SER A 1 138 ? -20.401 -3.135 -5.311 1.00 93.94 138 SER A CA 1
ATOM 1159 C C . SER A 1 138 ? -18.945 -2.696 -5.527 1.00 93.94 138 SER A C 1
ATOM 1161 O O . SER A 1 138 ? -18.682 -1.522 -5.800 1.00 93.94 138 SER A O 1
ATOM 1163 N N . GLY A 1 139 ? -17.997 -3.641 -5.519 1.00 90.88 139 GLY A N 1
ATOM 1164 C CA . GLY A 1 139 ? -16.575 -3.347 -5.745 1.00 90.88 139 GLY A CA 1
ATOM 1165 C C . GLY A 1 139 ? -15.888 -2.722 -4.526 1.00 90.88 139 GLY A C 1
ATOM 1166 O O . GLY A 1 139 ? -14.931 -1.955 -4.674 1.00 90.88 139 GLY A O 1
ATOM 1167 N N . LEU A 1 140 ? -16.425 -2.998 -3.335 1.00 93.56 140 LEU A N 1
ATOM 1168 C CA . LEU A 1 140 ? -15.831 -2.755 -2.013 1.00 93.56 140 LEU A CA 1
ATOM 1169 C C . LEU A 1 140 ? -15.784 -4.056 -1.182 1.00 93.56 140 LEU A C 1
ATOM 1171 O O . LEU A 1 140 ? -15.602 -4.018 0.031 1.00 93.56 140 LEU A O 1
ATOM 1175 N N . ASP A 1 141 ? -15.997 -5.189 -1.844 1.00 93.19 141 ASP A N 1
ATOM 1176 C CA . ASP A 1 141 ? -15.906 -6.559 -1.343 1.00 93.19 141 ASP A CA 1
ATOM 1177 C C . ASP A 1 141 ? -14.446 -7.054 -1.259 1.00 93.19 141 ASP A C 1
ATOM 1179 O O . ASP A 1 141 ? -13.517 -6.415 -1.753 1.00 93.19 141 ASP A O 1
ATOM 1183 N N . SER A 1 142 ? -14.229 -8.206 -0.617 1.00 91.12 142 SER A N 1
ATOM 1184 C CA . SER A 1 142 ? -12.891 -8.785 -0.429 1.00 91.12 142 SER A CA 1
ATOM 1185 C C . SER A 1 142 ? -12.258 -9.357 -1.699 1.00 91.12 142 SER A C 1
ATOM 1187 O O . SER A 1 142 ? -11.032 -9.423 -1.768 1.00 91.12 142 SER A O 1
ATOM 1189 N N . GLU A 1 143 ? -13.047 -9.722 -2.711 1.00 90.62 143 GLU A N 1
ATOM 1190 C CA . GLU A 1 143 ? -12.534 -10.257 -3.980 1.00 90.62 143 GLU A CA 1
ATOM 1191 C C . GLU A 1 143 ? -11.816 -9.170 -4.795 1.00 90.62 143 GLU A C 1
ATOM 1193 O O . GLU A 1 143 ? -10.802 -9.434 -5.441 1.00 90.62 143 GLU A O 1
ATOM 1198 N N . ASN A 1 144 ? -12.296 -7.925 -4.705 1.00 88.69 144 ASN A N 1
ATOM 1199 C CA . ASN A 1 144 ? -11.733 -6.769 -5.400 1.00 88.69 144 ASN A CA 1
ATOM 1200 C C . ASN A 1 144 ? -10.595 -6.046 -4.645 1.00 88.69 144 ASN A C 1
ATOM 1202 O O . ASN A 1 144 ? -10.017 -5.100 -5.188 1.00 88.69 144 ASN A O 1
ATOM 1206 N N . VAL A 1 145 ? -10.245 -6.449 -3.414 1.00 91.38 145 VAL A N 1
ATOM 1207 C CA . VAL A 1 145 ? -9.214 -5.768 -2.603 1.00 91.38 145 VAL A CA 1
ATOM 1208 C C . VAL A 1 145 ? -7.890 -6.545 -2.605 1.00 91.38 145 VAL A C 1
ATOM 1210 O O . VAL A 1 145 ? -7.781 -7.596 -1.968 1.00 91.38 145 VAL A O 1
ATOM 1213 N N . PRO A 1 146 ? -6.824 -6.030 -3.249 1.00 89.94 146 PRO A N 1
ATOM 1214 C CA . PRO A 1 146 ? -5.535 -6.704 -3.246 1.00 89.94 146 PRO A CA 1
ATOM 1215 C C . PRO A 1 146 ? -4.885 -6.643 -1.858 1.00 89.94 146 PRO A C 1
ATOM 1217 O O . PRO A 1 146 ? -4.632 -5.573 -1.302 1.00 89.94 146 PRO A O 1
ATOM 1220 N N . LEU A 1 147 ? -4.565 -7.815 -1.313 1.00 92.50 147 LEU A N 1
ATOM 1221 C CA . LEU A 1 147 ? -3.744 -7.957 -0.112 1.00 92.50 147 LEU A CA 1
ATOM 1222 C C . LEU A 1 147 ? -2.257 -7.843 -0.453 1.00 92.50 147 LEU A C 1
ATOM 1224 O O . LEU A 1 147 ? -1.781 -8.495 -1.386 1.00 92.50 147 LEU A O 1
ATOM 1228 N N . TYR A 1 148 ? -1.525 -7.074 0.352 1.00 92.50 148 TYR A N 1
ATOM 1229 C CA . TYR A 1 148 ? -0.071 -6.959 0.301 1.00 92.50 148 TYR A CA 1
ATOM 1230 C C . TYR A 1 148 ? 0.485 -7.132 1.726 1.00 92.50 148 TYR A C 1
ATOM 1232 O O . TYR A 1 148 ? 0.310 -6.253 2.571 1.00 92.50 148 TYR A O 1
ATOM 1240 N N . HIS A 1 149 ? 1.154 -8.249 2.036 1.00 92.25 149 HIS A N 1
ATOM 1241 C CA . HIS A 1 149 ? 1.546 -8.587 3.415 1.00 92.25 149 HIS A CA 1
ATOM 1242 C C . HIS A 1 149 ? 2.466 -7.530 4.033 1.00 92.25 149 HIS A C 1
ATOM 1244 O O . HIS A 1 149 ? 2.228 -7.103 5.160 1.00 92.25 149 HIS A O 1
ATOM 1250 N N . ARG A 1 150 ? 3.474 -7.035 3.296 1.00 89.06 150 ARG A N 1
ATOM 1251 C CA . ARG A 1 150 ? 4.358 -5.961 3.797 1.00 89.06 150 ARG A CA 1
ATOM 1252 C C . ARG A 1 150 ? 3.580 -4.678 4.089 1.00 89.06 150 ARG A C 1
ATOM 1254 O O . ARG A 1 150 ? 3.862 -4.026 5.090 1.00 89.06 150 ARG A O 1
ATOM 1261 N N . ARG A 1 151 ? 2.564 -4.351 3.283 1.00 90.50 151 ARG A N 1
ATOM 1262 C CA . ARG A 1 151 ? 1.684 -3.199 3.529 1.00 90.50 151 ARG A CA 1
ATOM 1263 C C . ARG A 1 151 ? 0.869 -3.392 4.806 1.00 90.50 151 ARG A C 1
ATOM 1265 O O . ARG A 1 151 ? 0.930 -2.525 5.669 1.00 90.50 151 ARG A O 1
ATOM 1272 N N . ILE A 1 152 ? 0.212 -4.547 4.957 1.00 94.75 152 ILE A N 1
ATOM 1273 C CA . ILE A 1 152 ? -0.552 -4.931 6.158 1.00 94.75 152 ILE A CA 1
ATOM 1274 C C . ILE A 1 152 ? 0.322 -4.830 7.413 1.00 94.75 152 ILE A C 1
ATOM 1276 O O . ILE A 1 152 ? -0.107 -4.227 8.393 1.00 94.75 152 ILE A O 1
ATOM 1280 N N . VAL A 1 153 ? 1.557 -5.350 7.387 1.00 94.19 153 VAL A N 1
ATOM 1281 C CA . VAL A 1 153 ? 2.493 -5.230 8.519 1.00 94.19 153 VAL A CA 1
ATOM 1282 C C . VAL A 1 153 ? 2.775 -3.768 8.859 1.00 94.19 153 VAL A C 1
ATOM 1284 O O . VAL A 1 153 ? 2.651 -3.372 10.018 1.00 94.19 153 VAL A O 1
ATOM 1287 N N . LEU A 1 154 ? 3.141 -2.955 7.865 1.00 92.06 154 LEU A N 1
ATOM 1288 C CA . LEU A 1 154 ? 3.528 -1.560 8.080 1.00 92.06 154 LEU A CA 1
ATOM 1289 C C . LEU A 1 154 ? 2.356 -0.695 8.574 1.00 92.06 154 LEU A C 1
ATOM 1291 O O . LEU A 1 154 ? 2.533 0.067 9.527 1.00 92.06 154 LEU A O 1
ATOM 1295 N N . THR A 1 155 ? 1.162 -0.827 7.985 1.00 94.31 155 THR A N 1
ATOM 1296 C CA . THR A 1 155 ? -0.027 -0.059 8.399 1.00 94.31 155 THR A CA 1
ATOM 1297 C C . THR A 1 155 ? -0.520 -0.480 9.778 1.00 94.31 155 THR A C 1
ATOM 1299 O O . THR A 1 155 ? -0.770 0.380 10.621 1.00 94.31 155 THR A O 1
ATOM 1302 N N . THR A 1 156 ? -0.570 -1.785 10.048 1.00 96.81 156 THR A N 1
ATOM 1303 C CA . THR A 1 156 ? -0.954 -2.343 11.352 1.00 96.81 156 THR A CA 1
ATOM 1304 C C . THR A 1 156 ? -0.001 -1.911 12.465 1.00 96.81 156 THR A C 1
ATOM 1306 O O . THR A 1 156 ? -0.449 -1.439 13.506 1.00 96.81 156 THR A O 1
ATOM 1309 N N . ILE A 1 157 ? 1.318 -1.998 12.253 1.00 96.81 157 ILE A N 1
ATOM 1310 C CA . ILE A 1 157 ? 2.312 -1.531 13.236 1.00 96.81 157 ILE A CA 1
ATOM 1311 C C . ILE A 1 157 ? 2.206 -0.013 13.460 1.00 96.81 157 ILE A C 1
ATOM 1313 O O . ILE A 1 157 ? 2.404 0.459 14.585 1.00 96.81 157 ILE A O 1
ATOM 1317 N N . GLY A 1 158 ? 1.904 0.753 12.407 1.00 95.44 158 GLY A N 1
ATOM 1318 C CA . GLY A 1 158 ? 1.686 2.197 12.482 1.00 95.44 158 GLY A CA 1
ATOM 1319 C C . GLY A 1 158 ? 0.479 2.571 13.345 1.00 95.44 158 GLY A C 1
ATOM 1320 O O . GLY A 1 158 ? 0.619 3.363 14.279 1.00 95.44 158 GLY A O 1
ATOM 1321 N N . GLU A 1 159 ? -0.683 1.972 13.073 1.00 96.25 159 GLU A N 1
ATOM 1322 C CA . GLU A 1 159 ? -1.926 2.227 13.816 1.00 96.25 159 GLU A CA 1
ATOM 1323 C C . GLU A 1 159 ? -1.852 1.700 15.259 1.00 96.25 159 GLU A C 1
ATOM 1325 O O . GLU A 1 159 ? -2.149 2.457 16.184 1.00 96.25 159 GLU A O 1
ATOM 1330 N N . ALA A 1 160 ? -1.308 0.501 15.489 1.00 97.75 160 ALA A N 1
ATOM 1331 C CA . ALA A 1 160 ? -1.060 -0.018 16.836 1.00 97.75 160 ALA A CA 1
ATOM 1332 C C . ALA A 1 160 ? -0.161 0.933 17.654 1.00 97.75 160 ALA A C 1
ATOM 1334 O O . ALA A 1 160 ? -0.470 1.312 18.786 1.00 97.75 160 ALA A O 1
ATOM 1335 N N . GLY A 1 161 ? 0.939 1.408 17.056 1.00 97.44 161 GLY A N 1
ATOM 1336 C CA . GLY A 1 161 ? 1.842 2.368 17.696 1.00 97.44 161 GLY A CA 1
ATOM 1337 C C . GLY A 1 161 ? 1.220 3.746 17.952 1.00 97.44 161 GLY A C 1
ATOM 1338 O O . GLY A 1 161 ? 1.652 4.452 18.868 1.00 97.44 161 GLY A O 1
ATOM 1339 N N . LYS A 1 162 ? 0.210 4.138 17.172 1.00 96.50 162 LYS A N 1
ATOM 1340 C CA . LYS A 1 162 ? -0.602 5.343 17.381 1.00 96.50 162 LYS A CA 1
ATOM 1341 C C . LYS A 1 162 ? -1.600 5.132 18.521 1.00 96.50 162 LYS A C 1
ATOM 1343 O O . LYS A 1 162 ? -1.667 5.999 19.389 1.00 96.50 162 LYS A O 1
ATOM 1348 N N . HIS A 1 163 ? -2.287 3.990 18.592 1.00 97.56 163 HIS A N 1
ATOM 1349 C CA . HIS A 1 163 ? -3.167 3.655 19.715 1.00 97.56 163 HIS A CA 1
ATOM 1350 C C . HIS A 1 163 ? -2.411 3.631 21.051 1.00 97.56 163 HIS A C 1
ATOM 1352 O O . HIS A 1 163 ? -2.857 4.279 21.993 1.00 97.56 163 HIS A O 1
ATOM 1358 N N . PHE A 1 164 ? -1.210 3.048 21.130 1.00 98.12 164 PHE A N 1
ATOM 1359 C CA . PHE A 1 164 ? -0.434 3.078 22.381 1.00 98.12 164 PHE A CA 1
ATOM 1360 C C . PHE A 1 164 ? -0.039 4.507 22.814 1.00 98.12 164 PHE A C 1
ATOM 1362 O O . PHE A 1 164 ? -0.059 4.842 23.999 1.00 98.12 164 PHE A O 1
ATOM 1369 N N . LYS A 1 165 ? 0.270 5.396 21.858 1.00 97.19 165 LYS A N 1
ATOM 1370 C CA . LYS A 1 165 ? 0.520 6.824 22.140 1.00 97.19 165 LYS A CA 1
ATOM 1371 C C . LYS A 1 165 ? -0.750 7.567 22.570 1.00 97.19 165 LYS A C 1
ATOM 1373 O O . LYS A 1 165 ? -0.666 8.478 23.391 1.00 97.19 165 LYS A O 1
ATOM 1378 N N . LEU A 1 166 ? -1.912 7.201 22.027 1.00 95.75 166 LEU A N 1
ATOM 1379 C CA . LEU A 1 166 ? -3.207 7.736 22.457 1.00 95.75 166 LEU A CA 1
ATOM 1380 C C . LEU A 1 166 ? -3.568 7.256 23.867 1.00 95.75 166 LEU A C 1
ATOM 1382 O O . LEU A 1 166 ? -4.035 8.072 24.653 1.00 95.75 166 LEU A O 1
ATOM 1386 N N . ALA A 1 167 ? -3.257 6.005 24.226 1.00 97.31 167 ALA A N 1
ATOM 1387 C CA . ALA A 1 167 ? -3.394 5.505 25.595 1.00 97.31 167 ALA A CA 1
ATOM 1388 C C . ALA A 1 167 ? -2.607 6.369 26.591 1.00 97.31 167 ALA A C 1
ATOM 1390 O O . ALA A 1 167 ? -3.180 6.847 27.566 1.00 97.31 167 ALA A O 1
ATOM 1391 N N . GLN A 1 168 ? -1.328 6.642 26.302 1.00 97.25 168 GLN A N 1
ATOM 1392 C CA . GLN A 1 168 ? -0.481 7.488 27.148 1.00 97.25 168 GLN A CA 1
ATOM 1393 C C . GLN A 1 168 ? -1.054 8.903 27.311 1.00 97.25 168 GLN A C 1
ATOM 1395 O O . GLN A 1 168 ? -1.187 9.392 28.431 1.00 97.25 168 GLN A O 1
ATOM 1400 N N . LYS A 1 169 ? -1.424 9.554 26.198 1.00 95.69 169 LYS A N 1
ATOM 1401 C CA . LYS A 1 169 ? -2.004 10.905 26.219 1.00 95.69 169 LYS A CA 1
ATOM 1402 C C . LYS A 1 169 ? -3.320 10.947 26.993 1.00 95.69 169 LYS A C 1
ATOM 1404 O O . LYS A 1 169 ? -3.479 11.802 27.853 1.00 95.69 169 LYS A O 1
ATOM 1409 N N . SER A 1 170 ? -4.219 9.999 26.721 1.00 94.69 170 SER A N 1
ATOM 1410 C CA . SER A 1 170 ? -5.513 9.861 27.398 1.00 94.69 170 SER A CA 1
ATOM 1411 C C . SER A 1 170 ? -5.360 9.571 28.893 1.00 94.69 170 SER A C 1
ATOM 1413 O O . SER A 1 170 ? -6.234 9.934 29.674 1.00 94.69 170 SER A O 1
ATOM 1415 N N . TRP A 1 171 ? -4.273 8.912 29.313 1.00 95.75 171 TRP A N 1
ATOM 1416 C CA . TRP A 1 171 ? -3.976 8.689 30.730 1.00 95.75 171 TRP A CA 1
ATOM 1417 C C . TRP A 1 171 ? -3.546 9.987 31.411 1.00 95.75 171 TRP A C 1
ATOM 1419 O O . TRP A 1 171 ? -4.046 10.313 32.480 1.00 95.75 171 TRP A O 1
ATOM 1429 N N . GLN A 1 172 ? -2.657 10.744 30.768 1.00 94.56 172 GLN A N 1
ATOM 1430 C CA . GLN A 1 172 ? -2.128 12.009 31.285 1.00 94.56 172 GLN A CA 1
ATOM 1431 C C . GLN A 1 172 ? -3.167 13.137 31.306 1.00 94.56 172 GLN A C 1
ATOM 1433 O O . GLN A 1 172 ? -3.078 14.024 32.149 1.00 94.56 172 GLN A O 1
ATOM 1438 N N . SER A 1 173 ? -4.132 13.125 30.382 1.00 92.06 173 SER A N 1
ATOM 1439 C CA . SER A 1 173 ? -5.181 14.145 30.304 1.00 92.06 173 SER A CA 1
ATOM 1440 C C . SER A 1 173 ? -6.368 13.891 31.229 1.00 92.06 173 SER A C 1
ATOM 1442 O O . SER A 1 173 ? -7.161 14.808 31.423 1.00 92.06 173 SER A O 1
ATOM 1444 N N . ASN A 1 174 ? -6.545 12.671 31.754 1.00 86.50 174 ASN A N 1
ATOM 1445 C CA . ASN A 1 174 ? -7.704 12.372 32.587 1.00 86.50 174 ASN A CA 1
ATOM 1446 C C . ASN A 1 174 ? -7.432 12.700 34.061 1.00 86.50 174 ASN A C 1
ATOM 1448 O O . ASN A 1 174 ? -6.675 12.004 34.735 1.00 86.50 174 ASN A O 1
ATOM 1452 N N . THR A 1 175 ? -8.066 13.767 34.548 1.00 79.31 175 THR A N 1
ATOM 1453 C CA . THR A 1 175 ? -8.044 14.182 35.958 1.00 79.31 175 THR A CA 1
ATOM 1454 C C . THR A 1 175 ? -8.983 13.362 36.837 1.00 79.31 175 THR A C 1
ATOM 1456 O O . THR A 1 175 ? -8.859 13.389 38.059 1.00 79.31 175 THR A O 1
ATOM 1459 N N . GLU A 1 176 ? -9.932 12.647 36.236 1.00 76.00 176 GLU A N 1
ATOM 1460 C CA . GLU A 1 176 ? -10.786 11.691 36.927 1.00 76.00 176 GLU A CA 1
ATOM 1461 C C . GLU A 1 176 ? -10.109 10.313 36.901 1.00 76.00 176 GLU A C 1
ATOM 1463 O O . GLU A 1 176 ? -9.579 9.892 35.873 1.00 76.00 176 GLU A O 1
ATOM 1468 N N . ASN A 1 177 ? -10.163 9.564 38.008 1.00 76.75 177 ASN A N 1
ATOM 1469 C CA . ASN A 1 177 ? -9.502 8.251 38.157 1.00 76.75 177 ASN A CA 1
ATOM 1470 C C . ASN A 1 177 ? -10.081 7.130 37.248 1.00 76.75 177 ASN A C 1
ATOM 1472 O O . ASN A 1 177 ? -9.843 5.944 37.479 1.00 76.75 177 ASN A O 1
ATOM 1476 N N . ASN A 1 178 ? -10.861 7.473 36.219 1.00 86.25 178 ASN A N 1
ATOM 1477 C CA . ASN A 1 178 ? -11.461 6.551 35.262 1.00 86.25 178 ASN A CA 1
ATOM 1478 C C . ASN A 1 178 ? -10.599 6.416 33.993 1.00 86.25 178 ASN A C 1
ATOM 1480 O O . ASN A 1 178 ? -10.893 6.977 32.937 1.00 86.25 178 ASN A O 1
ATOM 1484 N N . HIS A 1 179 ? -9.531 5.624 34.058 1.00 94.94 179 HIS A N 1
ATOM 1485 C CA . HIS A 1 179 ? -8.629 5.416 32.915 1.00 94.94 179 HIS A CA 1
ATOM 1486 C C . HIS A 1 179 ? -9.165 4.444 31.833 1.00 94.94 179 HIS A C 1
ATOM 1488 O O . HIS A 1 179 ? -8.382 3.904 31.048 1.00 94.94 179 HIS A O 1
ATOM 1494 N N . TYR A 1 180 ? -10.486 4.216 31.752 1.00 94.75 180 TYR A N 1
ATOM 1495 C CA . TYR A 1 180 ? -11.110 3.272 30.811 1.00 94.75 180 TYR A CA 1
ATOM 1496 C C . TYR A 1 180 ? -10.741 3.532 29.341 1.00 94.75 180 TYR A C 1
ATOM 1498 O O . TYR A 1 180 ? -10.331 2.608 28.640 1.00 94.75 180 TYR A O 1
ATOM 1506 N N . SER A 1 181 ? -10.802 4.783 28.872 1.00 93.69 181 SER A N 1
ATOM 1507 C CA . SER A 1 181 ? -10.443 5.132 27.486 1.00 93.69 181 SER A CA 1
ATOM 1508 C C . SER A 1 181 ? -8.981 4.802 27.168 1.00 93.69 181 SER A C 1
ATOM 1510 O O . SER A 1 181 ? -8.674 4.229 26.123 1.00 93.69 181 SER A O 1
ATOM 1512 N N . SER A 1 182 ? -8.073 5.078 28.106 1.00 96.56 182 SER A N 1
ATOM 1513 C CA . SER A 1 182 ? -6.650 4.751 27.986 1.00 96.56 182 SER A CA 1
ATOM 1514 C C . SER A 1 182 ? -6.424 3.239 27.921 1.00 96.56 182 SER A C 1
ATOM 1516 O O . SER A 1 182 ? -5.675 2.761 27.071 1.00 96.56 182 SER A O 1
ATOM 1518 N N . LYS A 1 183 ? -7.135 2.473 28.758 1.00 97.62 183 LYS A N 1
ATOM 1519 C CA . LYS A 1 183 ? -7.158 1.005 28.717 1.00 97.62 183 LYS A CA 1
ATOM 1520 C C . LYS A 1 183 ? -7.704 0.469 27.386 1.00 97.62 183 LYS A C 1
ATOM 1522 O O . LYS A 1 183 ? -7.066 -0.397 26.789 1.00 97.62 183 LYS A O 1
ATOM 1527 N N . LYS A 1 184 ? -8.812 1.022 26.863 1.00 96.50 184 LYS A N 1
ATOM 1528 C CA . LYS A 1 184 ? -9.389 0.681 25.540 1.00 96.50 184 LYS A CA 1
ATOM 1529 C C . LYS A 1 184 ? -8.325 0.841 24.440 1.00 96.50 184 LYS A C 1
ATOM 1531 O O . LYS A 1 184 ? -8.137 -0.074 23.641 1.00 96.50 184 LYS A O 1
ATOM 1536 N N . TYR A 1 185 ? -7.541 1.924 24.455 1.00 97.75 185 TYR A N 1
ATOM 1537 C CA . TYR A 1 185 ? -6.431 2.134 23.509 1.00 97.75 185 TYR A CA 1
ATOM 1538 C C . TYR A 1 185 ? -5.253 1.146 23.655 1.00 97.75 185 TYR A C 1
ATOM 1540 O O . TYR A 1 185 ? -4.663 0.755 22.642 1.00 97.75 185 TYR A O 1
ATOM 1548 N N . ILE A 1 186 ? -4.917 0.691 24.870 1.00 98.50 186 ILE A N 1
ATOM 1549 C CA . ILE A 1 186 ? -3.933 -0.396 25.051 1.00 98.50 186 ILE A CA 1
ATOM 1550 C C . ILE A 1 186 ? -4.443 -1.669 24.369 1.00 98.50 186 ILE A C 1
ATOM 1552 O O . ILE A 1 186 ? -3.711 -2.271 23.589 1.00 98.50 186 ILE A O 1
ATOM 1556 N N . VAL A 1 187 ? -5.707 -2.048 24.577 1.00 98.44 187 VAL A N 1
ATOM 1557 C CA . VAL A 1 187 ? -6.289 -3.240 23.934 1.00 98.44 187 VAL A CA 1
ATOM 1558 C C . VAL A 1 187 ? -6.294 -3.113 22.409 1.00 98.44 187 VAL A C 1
ATOM 1560 O O . VAL A 1 187 ? -5.901 -4.057 21.725 1.00 98.44 187 VAL A O 1
ATOM 1563 N N . HIS A 1 188 ? -6.671 -1.950 21.862 1.00 97.81 188 HIS A N 1
ATOM 1564 C CA . HIS A 1 188 ? -6.619 -1.710 20.414 1.00 97.81 188 HIS A CA 1
ATOM 1565 C C . HIS A 1 188 ? -5.211 -1.916 19.835 1.00 97.81 188 HIS A C 1
ATOM 1567 O O . HIS A 1 188 ? -5.084 -2.539 18.787 1.00 97.81 188 HIS A O 1
ATOM 1573 N N . THR A 1 189 ? -4.155 -1.526 20.561 1.00 98.25 189 THR A N 1
ATOM 1574 C CA . THR A 1 189 ? -2.754 -1.764 20.154 1.00 98.25 189 THR A CA 1
ATOM 1575 C C . THR A 1 189 ? -2.466 -3.246 19.871 1.00 98.25 189 THR A C 1
ATOM 1577 O O . THR A 1 189 ? -1.788 -3.570 18.897 1.00 98.25 189 THR A O 1
ATOM 1580 N N . PHE A 1 190 ? -2.973 -4.159 20.706 1.00 98.62 190 PHE A N 1
ATOM 1581 C CA . PHE A 1 190 ? -2.808 -5.600 20.490 1.00 98.62 190 PHE A CA 1
ATOM 1582 C C . PHE A 1 190 ? -3.781 -6.144 19.446 1.00 98.62 190 PHE A C 1
ATOM 1584 O O . PHE A 1 190 ? -3.381 -6.949 18.606 1.00 98.62 190 PHE A O 1
ATOM 1591 N N . ARG A 1 191 ? -5.042 -5.692 19.474 1.00 98.31 191 ARG A N 1
ATOM 1592 C CA . ARG A 1 191 ? -6.084 -6.142 18.544 1.00 98.31 191 ARG A CA 1
ATOM 1593 C C . ARG A 1 191 ? -5.714 -5.843 17.093 1.00 98.31 191 ARG A C 1
ATOM 1595 O O . ARG A 1 191 ? -5.836 -6.741 16.268 1.00 98.31 191 ARG A O 1
ATOM 1602 N N . ASP A 1 192 ? -5.180 -4.658 16.799 1.00 98.00 192 ASP A N 1
ATOM 1603 C CA . ASP A 1 192 ? -4.709 -4.312 15.453 1.00 98.00 192 ASP A CA 1
ATOM 1604 C C . ASP A 1 192 ? -3.675 -5.335 14.951 1.00 98.00 192 ASP A C 1
ATOM 1606 O O . ASP A 1 192 ? -3.823 -5.872 13.853 1.00 98.00 192 ASP A O 1
ATOM 1610 N N . ILE A 1 193 ? -2.663 -5.667 15.769 1.00 98.38 193 ILE A N 1
ATOM 1611 C CA . ILE A 1 193 ? -1.618 -6.630 15.385 1.00 98.38 193 ILE A CA 1
ATOM 1612 C C . ILE A 1 193 ? -2.180 -8.039 15.212 1.00 98.38 193 ILE A C 1
ATOM 1614 O O . ILE A 1 193 ? -1.857 -8.695 14.227 1.00 98.38 193 ILE A O 1
ATOM 1618 N N . LEU A 1 194 ? -3.027 -8.511 16.127 1.00 98.44 194 LEU A N 1
ATOM 1619 C CA . LEU A 1 194 ? -3.568 -9.872 16.071 1.00 98.44 194 LEU A CA 1
ATOM 1620 C C . LEU A 1 194 ? -4.521 -10.072 14.879 1.00 98.44 194 LEU A C 1
ATOM 1622 O O . LEU A 1 194 ? -4.510 -11.138 14.264 1.00 98.44 194 LEU A O 1
ATOM 1626 N N . LEU A 1 195 ? -5.281 -9.046 14.487 1.00 98.19 195 LEU A N 1
ATOM 1627 C CA . LEU A 1 195 ? -6.104 -9.084 13.273 1.00 98.19 195 LEU A CA 1
ATOM 1628 C C . LEU A 1 195 ? -5.248 -8.947 12.002 1.00 98.19 195 LEU A C 1
ATOM 1630 O O . LEU A 1 195 ? -5.459 -9.683 11.037 1.00 98.19 195 LEU A O 1
ATOM 1634 N N . GLY A 1 196 ? -4.222 -8.088 12.013 1.00 97.56 196 GLY A N 1
ATOM 1635 C CA . GLY A 1 196 ? -3.224 -8.009 10.939 1.00 97.56 196 GLY A CA 1
ATOM 1636 C C . GLY A 1 196 ? -2.472 -9.329 10.722 1.00 97.56 196 GLY A C 1
ATOM 1637 O O . GLY A 1 196 ? -2.191 -9.707 9.586 1.00 97.56 196 GLY A O 1
ATOM 1638 N N . TRP A 1 197 ? -2.206 -10.074 11.797 1.00 97.81 197 TRP A N 1
ATOM 1639 C CA . TRP A 1 197 ? -1.592 -11.403 11.763 1.00 97.81 197 TRP A CA 1
ATOM 1640 C C . TRP A 1 197 ? -2.481 -12.423 11.041 1.00 97.81 197 TRP A C 1
ATOM 1642 O O . TRP A 1 197 ? -2.000 -13.151 10.169 1.00 97.81 197 TRP A O 1
ATOM 1652 N N . GLN A 1 198 ? -3.786 -12.433 11.331 1.00 97.81 198 GLN A N 1
ATOM 1653 C CA . GLN A 1 198 ? -4.752 -13.291 10.635 1.00 97.81 198 GLN A CA 1
ATOM 1654 C C . GLN A 1 198 ? -4.853 -12.958 9.142 1.00 97.81 198 GLN A C 1
ATOM 1656 O O . GLN A 1 198 ? -4.845 -13.873 8.319 1.00 97.81 198 GLN A O 1
ATOM 1661 N N . LEU A 1 199 ? -4.855 -11.670 8.773 1.00 96.19 199 LEU A N 1
ATOM 1662 C CA . LEU A 1 199 ? -4.856 -11.251 7.364 1.00 96.19 199 LEU A CA 1
ATOM 1663 C C . LEU A 1 199 ? -3.664 -11.829 6.581 1.00 96.19 199 LEU A C 1
ATOM 1665 O O . LEU A 1 199 ? -3.834 -12.208 5.426 1.00 96.19 199 LEU A O 1
ATOM 1669 N N . ILE A 1 200 ? -2.484 -11.949 7.202 1.00 94.25 200 ILE A N 1
ATOM 1670 C CA . ILE A 1 200 ? -1.287 -12.539 6.573 1.00 94.25 200 ILE A CA 1
ATOM 1671 C C . ILE A 1 200 ? -1.333 -14.074 6.564 1.00 94.25 200 ILE A C 1
ATOM 1673 O O . ILE A 1 200 ? -0.920 -14.693 5.586 1.00 94.25 200 ILE A O 1
ATOM 1677 N N . GLN A 1 201 ? -1.812 -14.711 7.638 1.00 94.12 201 GLN A N 1
ATOM 1678 C CA . GLN A 1 201 ? -1.841 -16.178 7.737 1.00 94.12 201 GLN A CA 1
ATOM 1679 C C . GLN A 1 201 ? -2.987 -16.838 6.964 1.00 94.12 201 GLN A C 1
ATOM 1681 O O . GLN A 1 201 ? -2.857 -17.989 6.546 1.00 94.12 201 GLN A O 1
ATOM 1686 N N . HIS A 1 202 ? -4.116 -16.148 6.810 1.00 95.50 202 HIS A N 1
ATOM 1687 C CA . HIS A 1 202 ? -5.359 -16.726 6.294 1.00 95.50 202 HIS A CA 1
ATOM 1688 C C . HIS A 1 202 ? -5.937 -15.972 5.092 1.00 95.50 202 HIS A C 1
ATOM 1690 O O . HIS A 1 202 ? -6.930 -16.425 4.527 1.00 95.50 202 HIS A O 1
ATOM 1696 N N . GLY A 1 203 ? -5.377 -14.813 4.723 1.00 93.75 203 GLY A N 1
ATOM 1697 C CA . GLY A 1 203 ? -5.954 -13.923 3.708 1.00 93.75 203 GLY A CA 1
ATOM 1698 C C . GLY A 1 203 ? -7.257 -13.237 4.143 1.00 93.75 203 GLY A C 1
ATOM 1699 O O . GLY A 1 203 ? -7.891 -12.562 3.343 1.00 93.75 203 GLY A O 1
ATOM 1700 N N . ARG A 1 204 ? -7.684 -13.418 5.397 1.00 96.38 204 ARG A N 1
ATOM 1701 C CA . ARG A 1 204 ? -8.924 -12.880 5.973 1.00 96.38 204 ARG A CA 1
ATOM 1702 C C . ARG A 1 204 ? -8.835 -12.865 7.495 1.00 96.38 204 ARG A C 1
ATOM 1704 O O . ARG A 1 204 ? -7.987 -13.545 8.070 1.00 96.38 204 ARG A O 1
ATOM 1711 N N . ILE A 1 205 ? -9.742 -12.146 8.144 1.00 97.69 205 ILE A N 1
ATOM 1712 C CA . ILE A 1 205 ? -9.961 -12.297 9.586 1.00 97.69 205 ILE A CA 1
ATOM 1713 C C . ILE A 1 205 ? -10.884 -13.503 9.795 1.00 97.69 205 ILE A C 1
ATOM 1715 O O . ILE A 1 205 ? -11.869 -13.671 9.078 1.00 97.69 205 ILE A O 1
ATOM 1719 N N . VAL A 1 206 ? -10.522 -14.369 10.738 1.00 97.94 206 VAL A N 1
ATOM 1720 C CA . VAL A 1 206 ? -11.275 -15.578 11.115 1.00 97.94 206 VAL A CA 1
ATOM 1721 C C . VAL A 1 206 ? -11.776 -15.522 12.558 1.00 97.94 206 VAL A C 1
ATOM 1723 O O . VAL A 1 206 ? -12.724 -16.223 12.893 1.00 97.94 206 VAL A O 1
ATOM 1726 N N . ASP A 1 207 ? -11.162 -14.680 13.392 1.00 98.31 207 ASP A N 1
ATOM 1727 C CA . ASP A 1 207 ? -11.508 -14.491 14.795 1.00 98.31 207 ASP A CA 1
ATOM 1728 C C . ASP A 1 207 ? -11.335 -13.019 15.216 1.00 98.31 207 ASP A C 1
ATOM 1730 O O . ASP A 1 207 ? -10.223 -12.529 15.432 1.00 98.31 207 ASP A O 1
ATOM 1734 N N . TYR A 1 208 ? -12.453 -12.309 15.379 1.00 98.31 208 TYR A N 1
ATOM 1735 C CA . TYR A 1 208 ? -12.483 -10.933 15.892 1.00 98.31 208 TYR A CA 1
ATOM 1736 C C . TYR A 1 208 ? -12.263 -10.844 17.417 1.00 98.31 208 TYR A C 1
ATOM 1738 O O . TYR A 1 208 ? -12.050 -9.749 17.949 1.00 98.31 208 TYR A O 1
ATOM 1746 N N . GLN A 1 209 ? -12.282 -11.982 18.118 1.00 98.31 209 GLN A N 1
ATOM 1747 C CA . GLN A 1 209 ? -12.137 -12.112 19.569 1.00 98.31 209 GLN A CA 1
ATOM 1748 C C . GLN A 1 209 ? -10.695 -12.409 20.008 1.00 98.31 209 GLN A C 1
ATOM 1750 O O . GLN A 1 209 ? -10.419 -12.409 21.205 1.00 98.31 209 GLN A O 1
ATOM 1755 N N . ALA A 1 210 ? -9.748 -12.563 19.075 1.00 98.31 210 ALA A N 1
ATOM 1756 C CA . ALA A 1 210 ? -8.356 -12.959 19.338 1.00 98.31 210 ALA A CA 1
ATOM 1757 C C . ALA A 1 210 ? -7.587 -12.091 20.363 1.00 98.31 210 ALA A C 1
ATOM 1759 O O . ALA A 1 210 ? -6.545 -12.501 20.866 1.00 98.31 210 ALA A O 1
ATOM 1760 N N . ALA A 1 211 ? -8.076 -10.885 20.675 1.00 98.31 211 ALA A N 1
ATOM 1761 C CA . ALA A 1 211 ? -7.501 -9.977 21.674 1.00 98.31 211 ALA A CA 1
ATOM 1762 C C . ALA A 1 211 ? -8.282 -9.925 23.007 1.00 98.31 211 ALA A C 1
ATOM 1764 O O . ALA A 1 211 ? -8.009 -9.055 23.837 1.00 98.31 211 ALA A O 1
ATOM 1765 N N . ASN A 1 212 ? -9.275 -10.795 23.218 1.00 98.62 212 ASN A N 1
ATOM 1766 C CA . ASN A 1 212 ? -10.194 -10.690 24.353 1.00 98.62 212 ASN A CA 1
ATOM 1767 C C . ASN A 1 212 ? -9.556 -11.074 25.692 1.00 98.62 212 ASN A C 1
ATOM 1769 O O . ASN A 1 212 ? -9.853 -10.429 26.694 1.00 98.62 212 ASN A O 1
ATOM 1773 N N . ASP A 1 213 ? -8.608 -12.012 25.714 1.00 98.44 213 ASP A N 1
ATOM 1774 C CA . ASP A 1 213 ? -7.825 -12.310 26.922 1.00 98.44 213 ASP A CA 1
ATOM 1775 C C . ASP A 1 213 ? -7.087 -11.054 27.418 1.00 98.44 213 ASP A C 1
ATOM 1777 O O . ASP A 1 213 ? -7.182 -10.682 28.587 1.00 98.44 213 ASP A O 1
ATOM 1781 N N . ILE A 1 214 ? -6.445 -10.326 26.494 1.00 98.38 214 ILE A N 1
ATOM 1782 C CA . ILE A 1 214 ? -5.760 -9.054 26.772 1.00 98.38 214 ILE A CA 1
ATOM 1783 C C . ILE A 1 214 ? -6.767 -7.961 27.158 1.00 98.38 214 ILE A C 1
ATOM 1785 O O . ILE A 1 214 ? -6.479 -7.143 28.029 1.00 98.38 214 ILE A O 1
ATOM 1789 N N . PHE A 1 215 ? -7.961 -7.937 26.553 1.00 98.44 215 PHE A N 1
ATOM 1790 C CA . PHE A 1 215 ? -9.032 -7.024 26.965 1.00 98.44 215 PHE A CA 1
ATOM 1791 C C . PHE A 1 215 ? -9.413 -7.237 28.432 1.00 98.44 215 PHE A C 1
ATOM 1793 O O . PHE A 1 215 ? -9.415 -6.278 29.203 1.00 98.44 215 PHE A O 1
ATOM 1800 N N . HIS A 1 216 ? -9.694 -8.477 28.833 1.00 98.25 216 HIS A N 1
ATOM 1801 C CA . HIS A 1 216 ? -10.071 -8.786 30.208 1.00 98.25 216 HIS A CA 1
ATOM 1802 C C . HIS A 1 216 ? -8.912 -8.552 31.188 1.00 98.25 216 HIS A C 1
ATOM 1804 O O . HIS A 1 216 ? -9.147 -8.003 32.262 1.00 98.25 216 HIS A O 1
ATOM 1810 N N . GLU A 1 217 ? -7.670 -8.873 30.816 1.00 98.25 217 GLU A N 1
ATOM 1811 C CA . GLU A 1 217 ? -6.471 -8.575 31.614 1.00 98.25 217 GLU A CA 1
ATOM 1812 C C . GLU A 1 217 ? -6.313 -7.063 31.871 1.00 98.25 217 GLU A C 1
ATOM 1814 O O . GLU A 1 217 ? -6.268 -6.621 33.021 1.00 98.25 217 GLU A O 1
ATOM 1819 N N . VAL A 1 218 ? -6.302 -6.246 30.811 1.00 98.12 218 VAL A N 1
ATOM 1820 C CA . VAL A 1 218 ? -6.103 -4.788 30.899 1.00 98.12 218 VAL A CA 1
ATOM 1821 C C . VAL A 1 218 ? -7.264 -4.104 31.630 1.00 98.12 218 VAL A C 1
ATOM 1823 O O . VAL A 1 218 ? -7.042 -3.210 32.456 1.00 98.12 218 VAL A O 1
ATOM 1826 N N . MET A 1 219 ? -8.509 -4.505 31.355 1.00 97.38 219 MET A N 1
ATOM 1827 C CA . MET A 1 219 ? -9.685 -3.891 31.980 1.00 97.38 219 MET A CA 1
ATOM 1828 C C . M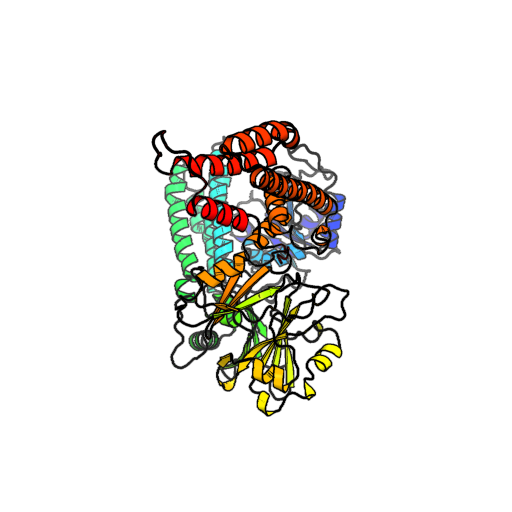ET A 1 219 ? -9.773 -4.213 33.474 1.00 97.38 219 MET A C 1
ATOM 1830 O O . MET A 1 219 ? -9.956 -3.286 34.265 1.00 97.38 219 MET A O 1
ATOM 1834 N N . ASN A 1 220 ? -9.527 -5.467 33.872 1.00 97.44 220 ASN A N 1
ATOM 1835 C CA . ASN A 1 220 ? -9.565 -5.895 35.276 1.00 97.44 220 ASN A CA 1
ATOM 1836 C C . ASN A 1 220 ? -8.316 -5.501 36.088 1.00 97.44 220 ASN A C 1
ATOM 1838 O O . ASN A 1 220 ? -8.320 -5.629 37.311 1.00 97.44 220 ASN A O 1
ATOM 1842 N N . CYS A 1 221 ? -7.248 -5.019 35.445 1.00 97.31 221 CYS A N 1
ATOM 1843 C CA . CYS A 1 221 ? -6.047 -4.548 36.133 1.00 97.31 221 CYS A CA 1
ATOM 1844 C C . CYS A 1 221 ? -6.365 -3.369 37.079 1.00 97.31 221 CYS A C 1
ATOM 1846 O O . CYS A 1 221 ? -6.813 -2.313 36.633 1.00 97.31 221 CYS A O 1
ATOM 1848 N N . GLY A 1 222 ? -6.132 -3.532 38.384 1.00 96.19 222 GLY A N 1
ATOM 1849 C CA . GLY A 1 222 ? -6.425 -2.506 39.398 1.00 96.19 222 GLY A CA 1
ATOM 1850 C C . GLY A 1 222 ? -5.411 -1.357 39.480 1.00 96.19 222 GLY A C 1
ATOM 1851 O O . GLY A 1 222 ? -5.605 -0.436 40.268 1.00 96.19 222 GLY A O 1
ATOM 1852 N N . GLU A 1 223 ? -4.334 -1.411 38.696 1.00 97.06 223 GLU A N 1
ATOM 1853 C CA . GLU A 1 223 ? -3.232 -0.449 38.759 1.00 97.06 223 GLU A CA 1
ATOM 1854 C C . GLU A 1 223 ? -3.643 0.938 38.247 1.00 97.06 223 GLU A C 1
ATOM 1856 O O . GLU A 1 223 ? -4.342 1.063 37.235 1.00 97.06 223 GLU A O 1
ATOM 1861 N N . THR A 1 224 ? -3.170 1.979 38.936 1.00 95.06 224 THR A N 1
ATOM 1862 C CA . THR A 1 224 ? -3.484 3.395 38.665 1.00 95.06 224 THR A CA 1
ATOM 1863 C C . THR A 1 224 ? -2.293 4.205 38.144 1.00 95.06 224 THR A C 1
ATOM 1865 O O . THR A 1 224 ? -2.482 5.308 37.630 1.00 95.06 224 THR A O 1
ATOM 1868 N N . ASP A 1 225 ? -1.072 3.669 38.214 1.00 95.81 225 ASP A N 1
ATOM 1869 C CA . ASP A 1 225 ? 0.116 4.308 37.645 1.00 95.81 225 ASP A CA 1
ATOM 1870 C C . ASP A 1 225 ? 0.323 3.884 36.182 1.00 95.81 225 ASP A C 1
ATOM 1872 O O . ASP A 1 225 ? 0.456 2.700 35.866 1.00 95.81 225 ASP A O 1
ATOM 1876 N N . TRP A 1 226 ? 0.430 4.864 35.279 1.00 96.88 226 TRP A N 1
ATOM 1877 C CA . TRP A 1 226 ? 0.814 4.637 33.885 1.00 96.88 226 TRP A CA 1
ATOM 1878 C C . TRP A 1 226 ? 2.156 3.896 33.753 1.00 96.88 226 TRP A C 1
ATOM 1880 O O . TRP A 1 226 ? 2.337 3.135 32.801 1.00 96.88 226 TRP A O 1
ATOM 1890 N N . SER A 1 227 ? 3.092 4.076 34.695 1.00 97.56 227 SER A N 1
ATOM 1891 C CA . SER A 1 227 ? 4.396 3.404 34.656 1.00 97.56 227 SER A CA 1
ATOM 1892 C C . SER A 1 227 ? 4.262 1.876 34.658 1.00 97.56 227 SER A C 1
ATOM 1894 O O . SER A 1 227 ? 5.001 1.208 33.934 1.00 97.56 227 SER A O 1
ATOM 1896 N N . TYR A 1 228 ? 3.261 1.324 35.358 1.00 98.06 228 TYR A N 1
ATOM 1897 C CA . TYR A 1 228 ? 2.932 -0.100 35.306 1.00 98.06 228 TYR A CA 1
ATOM 1898 C C . TYR A 1 228 ? 2.528 -0.521 33.888 1.00 98.06 228 TYR A C 1
ATOM 1900 O O . TYR A 1 228 ? 3.140 -1.418 33.309 1.00 98.06 228 TYR A O 1
ATOM 1908 N N . TYR A 1 229 ? 1.551 0.164 33.282 1.00 97.50 229 TYR A N 1
ATOM 1909 C CA . TYR A 1 229 ? 1.050 -0.197 31.950 1.00 97.50 229 TYR A CA 1
ATOM 1910 C C . TYR A 1 229 ? 2.113 -0.024 30.863 1.00 97.50 229 TYR A C 1
ATOM 1912 O O . TYR A 1 229 ? 2.172 -0.810 29.915 1.00 97.50 229 TYR A O 1
ATOM 1920 N N . GLN A 1 230 ? 2.979 0.979 31.009 1.00 97.44 230 GLN A N 1
ATOM 1921 C CA . GLN A 1 230 ? 4.131 1.160 30.141 1.00 97.44 230 GLN A CA 1
ATOM 1922 C C . GLN A 1 230 ? 5.157 0.035 30.328 1.00 97.44 230 GLN A C 1
ATOM 1924 O O . GLN A 1 230 ? 5.646 -0.488 29.335 1.00 97.44 230 GLN A O 1
ATOM 1929 N N . ASN A 1 231 ? 5.475 -0.382 31.553 1.00 97.69 231 ASN A N 1
ATOM 1930 C CA . ASN A 1 231 ? 6.450 -1.452 31.778 1.00 97.69 231 ASN A CA 1
ATOM 1931 C C . ASN A 1 231 ? 5.924 -2.832 31.350 1.00 97.69 231 ASN A C 1
ATOM 1933 O O . ASN A 1 231 ? 6.678 -3.616 30.777 1.00 97.69 231 ASN A O 1
ATOM 1937 N N . GLU A 1 232 ? 4.643 -3.121 31.568 1.00 97.94 232 GLU A N 1
ATOM 1938 C CA . GLU A 1 232 ? 4.052 -4.418 31.234 1.00 97.94 232 GLU A CA 1
ATOM 1939 C C . GLU A 1 232 ? 3.655 -4.490 29.749 1.00 97.94 232 GLU A C 1
ATOM 1941 O O . GLU A 1 232 ? 4.239 -5.231 28.948 1.00 97.94 232 GLU A O 1
ATOM 1946 N N . TYR A 1 233 ? 2.691 -3.666 29.331 1.00 98.25 233 TYR A N 1
ATOM 1947 C CA . TYR A 1 233 ? 2.058 -3.813 28.022 1.00 98.25 233 TYR A CA 1
ATOM 1948 C C . TYR A 1 233 ? 2.897 -3.253 26.871 1.00 98.25 233 TYR A C 1
ATOM 1950 O O . TYR A 1 233 ? 2.843 -3.818 25.780 1.00 98.25 233 TYR A O 1
ATOM 1958 N N . TYR A 1 234 ? 3.726 -2.217 27.071 1.00 98.00 234 TYR A N 1
ATOM 1959 C CA . TYR A 1 234 ? 4.616 -1.754 25.992 1.00 98.00 234 TYR A CA 1
ATOM 1960 C C . TYR A 1 234 ? 5.646 -2.824 25.628 1.00 98.00 234 TYR A C 1
ATOM 1962 O O . TYR A 1 234 ? 5.899 -3.045 24.447 1.00 98.00 234 TYR A O 1
ATOM 1970 N N . ASN A 1 235 ? 6.213 -3.523 26.617 1.00 96.75 235 ASN A N 1
ATOM 1971 C CA . ASN A 1 235 ? 7.197 -4.578 26.379 1.00 96.75 235 ASN A CA 1
ATOM 1972 C C . ASN A 1 235 ? 6.575 -5.772 25.638 1.00 96.75 235 ASN A C 1
ATOM 1974 O O . ASN A 1 235 ? 7.148 -6.246 24.651 1.00 96.75 235 ASN A O 1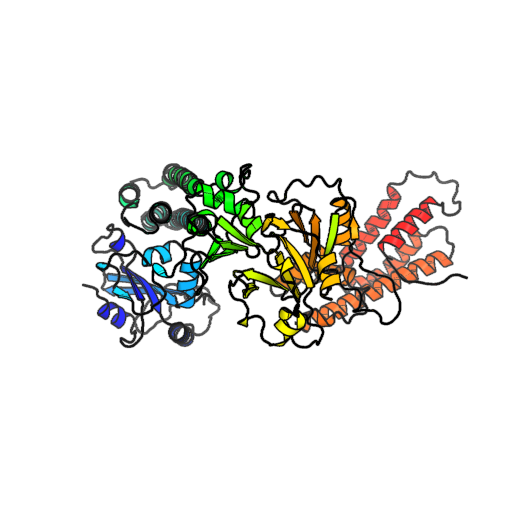
ATOM 1978 N N . ARG A 1 236 ? 5.364 -6.198 26.031 1.00 98.38 236 ARG A N 1
ATOM 1979 C CA . ARG A 1 236 ? 4.588 -7.201 25.280 1.00 98.38 236 ARG A CA 1
ATOM 1980 C C . ARG A 1 236 ? 4.278 -6.736 23.851 1.00 98.38 236 ARG A C 1
ATOM 1982 O O . ARG A 1 236 ? 4.497 -7.497 22.911 1.00 98.38 236 ARG A O 1
ATOM 1989 N N . TYR A 1 237 ? 3.847 -5.485 23.666 1.00 98.19 237 TYR A N 1
ATOM 1990 C CA . TYR A 1 237 ? 3.606 -4.891 22.344 1.00 98.19 237 TYR A CA 1
ATOM 1991 C C . TYR A 1 237 ? 4.877 -4.858 21.485 1.00 98.19 237 TYR A C 1
ATOM 1993 O O . TYR A 1 237 ? 4.819 -5.267 20.331 1.00 98.19 237 TYR A O 1
ATOM 2001 N N . GLN A 1 238 ? 6.037 -4.443 22.011 1.00 98.19 238 GLN A N 1
ATOM 2002 C CA . GLN A 1 238 ? 7.292 -4.433 21.244 1.00 98.19 238 GLN A CA 1
ATOM 2003 C C . GLN A 1 238 ? 7.732 -5.842 20.834 1.00 98.19 238 GLN A C 1
ATOM 2005 O O . GLN A 1 238 ? 8.221 -6.021 19.717 1.00 98.19 238 GLN A O 1
ATOM 2010 N N . LYS A 1 239 ? 7.529 -6.847 21.698 1.00 98.00 239 LYS A N 1
ATOM 2011 C CA . LYS A 1 239 ? 7.765 -8.254 21.354 1.00 98.00 239 LYS A CA 1
ATOM 2012 C C . LYS A 1 239 ? 6.850 -8.697 20.207 1.00 98.00 239 LYS A C 1
ATOM 2014 O O . LYS A 1 239 ? 7.359 -9.110 19.168 1.00 98.00 239 LYS A O 1
ATOM 2019 N N . LEU A 1 240 ? 5.534 -8.527 20.354 1.00 98.06 240 LEU A N 1
ATOM 2020 C CA . LEU A 1 240 ? 4.549 -8.927 19.344 1.00 98.06 240 LEU A CA 1
ATOM 2021 C C . LEU A 1 240 ? 4.756 -8.181 18.013 1.00 98.06 240 LEU A C 1
ATOM 2023 O O . LEU A 1 240 ? 4.752 -8.790 16.949 1.00 98.06 240 LEU A O 1
ATOM 2027 N N . LYS A 1 241 ? 5.031 -6.873 18.065 1.00 97.50 241 LYS A N 1
ATOM 2028 C CA . LYS A 1 241 ? 5.401 -6.039 16.913 1.00 97.50 241 LYS A CA 1
ATOM 2029 C C . LYS A 1 241 ? 6.638 -6.571 16.190 1.00 97.50 241 LYS A C 1
ATOM 2031 O O . LYS A 1 241 ? 6.682 -6.531 14.963 1.00 97.50 241 LYS A O 1
ATOM 2036 N N . LYS A 1 242 ? 7.658 -7.021 16.927 1.00 96.00 242 LYS A N 1
ATOM 2037 C CA . LYS A 1 242 ? 8.878 -7.591 16.343 1.00 96.00 242 LYS A CA 1
ATOM 2038 C C . LYS A 1 242 ? 8.584 -8.925 15.659 1.00 96.00 242 LYS A C 1
ATOM 2040 O O . LYS A 1 242 ? 9.019 -9.112 14.530 1.00 96.00 242 LYS A O 1
ATOM 2045 N N . GLU A 1 243 ? 7.840 -9.810 16.314 1.00 96.12 243 GLU A N 1
ATOM 2046 C CA . GLU A 1 243 ? 7.456 -11.124 15.777 1.00 96.12 243 GLU A CA 1
ATOM 2047 C C . GLU A 1 243 ? 6.576 -10.982 14.521 1.00 96.12 243 GLU A C 1
ATOM 2049 O O . GLU A 1 243 ? 6.848 -11.601 13.496 1.00 96.12 243 GLU A O 1
ATOM 2054 N N . PHE A 1 244 ? 5.601 -10.072 14.550 1.00 95.88 244 PHE A N 1
ATOM 2055 C CA . PHE A 1 244 ? 4.757 -9.735 13.402 1.00 95.88 244 PHE A CA 1
ATOM 2056 C C . PHE A 1 244 ? 5.554 -9.063 12.270 1.00 95.88 244 PHE A C 1
ATOM 2058 O O . PHE A 1 244 ? 5.422 -9.424 11.103 1.00 95.88 244 PHE A O 1
ATOM 2065 N N . GLY A 1 245 ? 6.465 -8.143 12.606 1.00 93.69 245 GLY A N 1
ATOM 2066 C CA . GLY A 1 245 ? 7.389 -7.528 11.649 1.00 93.69 245 GLY A CA 1
ATOM 2067 C C . GLY A 1 245 ? 8.313 -8.537 10.957 1.00 93.69 245 GLY A C 1
ATOM 2068 O O . GLY A 1 245 ? 8.652 -8.365 9.788 1.00 93.69 245 GLY A O 1
ATOM 2069 N N . GLN A 1 246 ? 8.678 -9.623 11.646 1.00 92.19 246 GLN A N 1
ATOM 2070 C CA . GLN A 1 246 ? 9.501 -10.698 11.088 1.00 92.19 246 GLN A CA 1
ATOM 2071 C C . GLN A 1 246 ? 8.778 -11.543 10.028 1.00 92.19 246 GLN A C 1
ATOM 2073 O O . GLN A 1 246 ? 9.452 -12.181 9.221 1.00 92.19 246 GLN A O 1
ATOM 2078 N N . MET A 1 247 ? 7.441 -11.499 9.948 1.00 88.12 247 MET A N 1
ATOM 2079 C CA . MET A 1 247 ? 6.676 -12.180 8.889 1.00 88.12 247 MET A CA 1
ATOM 2080 C C . MET A 1 247 ? 6.974 -11.634 7.481 1.00 88.12 247 MET A C 1
ATOM 2082 O O . MET A 1 247 ? 6.673 -12.295 6.490 1.00 88.12 247 MET A O 1
ATOM 2086 N N . VAL A 1 248 ? 7.570 -10.438 7.389 1.00 84.88 248 VAL A N 1
ATOM 2087 C CA . VAL A 1 248 ? 7.964 -9.770 6.135 1.00 84.88 248 VAL A CA 1
ATOM 2088 C C . VAL A 1 248 ? 9.416 -9.264 6.186 1.00 84.88 248 VAL A C 1
ATOM 2090 O O . VAL A 1 248 ? 9.748 -8.280 5.522 1.00 84.88 248 VAL A O 1
ATOM 2093 N N . ASP A 1 249 ? 10.275 -9.902 7.000 1.00 78.50 249 ASP A N 1
ATOM 2094 C CA . ASP A 1 249 ? 11.666 -9.475 7.238 1.00 78.50 249 ASP A CA 1
ATOM 2095 C C . ASP A 1 249 ? 12.432 -9.307 5.915 1.00 78.50 249 ASP A C 1
ATOM 2097 O O . ASP A 1 249 ? 12.568 -10.237 5.118 1.00 78.50 249 ASP A O 1
ATOM 2101 N N . GLU A 1 250 ? 12.994 -8.117 5.713 1.00 60.59 250 GLU A N 1
ATOM 2102 C CA . GLU A 1 250 ? 13.783 -7.728 4.543 1.00 60.59 250 GLU A CA 1
ATOM 2103 C C . GLU A 1 250 ? 14.932 -8.699 4.253 1.00 60.59 250 GLU A C 1
ATOM 2105 O O . GLU A 1 250 ? 15.295 -8.906 3.095 1.00 60.59 250 GLU A O 1
ATOM 2110 N N . LYS A 1 251 ? 15.474 -9.393 5.259 1.00 66.50 251 LYS A N 1
ATOM 2111 C CA . LYS A 1 251 ? 16.492 -10.431 5.038 1.00 66.50 251 LYS A CA 1
ATOM 2112 C C . LYS A 1 251 ? 15.988 -11.583 4.173 1.00 66.50 251 LYS A C 1
ATOM 2114 O O . LYS A 1 251 ? 16.798 -12.133 3.424 1.00 66.50 251 LYS A O 1
ATOM 2119 N N . MET A 1 252 ? 14.693 -11.907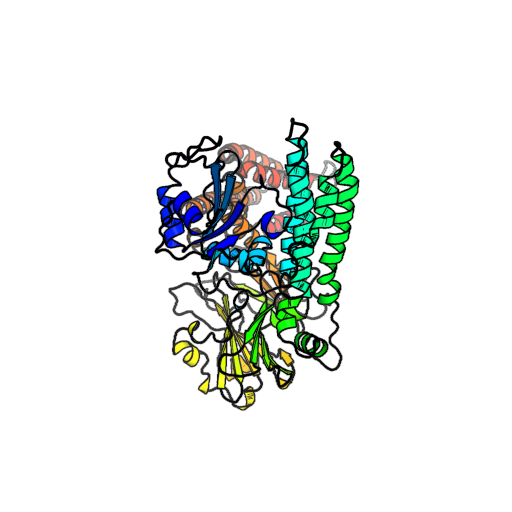 4.234 1.00 61.91 252 MET A N 1
ATOM 2120 C CA . MET A 1 252 ? 14.040 -12.871 3.345 1.00 61.91 252 MET A CA 1
ATOM 2121 C C . MET A 1 252 ? 13.729 -12.305 1.955 1.00 61.91 252 MET A C 1
ATOM 2123 O O . MET A 1 252 ? 13.340 -13.080 1.092 1.00 61.91 252 MET A O 1
ATOM 2127 N N . LEU A 1 253 ? 13.915 -11.005 1.701 1.00 65.12 253 LEU A N 1
ATOM 2128 C CA . LEU A 1 253 ? 13.558 -10.340 0.436 1.00 65.12 253 LEU A CA 1
ATOM 2129 C C . LEU A 1 253 ? 14.799 -9.815 -0.320 1.00 65.12 253 LEU A C 1
ATOM 2131 O O . LEU A 1 253 ? 14.803 -9.764 -1.550 1.00 65.12 253 LEU A O 1
ATOM 2135 N N . VAL A 1 254 ? 15.875 -9.483 0.403 1.00 61.16 254 VAL A N 1
ATOM 2136 C CA . VAL A 1 254 ? 17.107 -8.848 -0.108 1.00 61.16 254 VAL A CA 1
ATOM 2137 C C . VAL A 1 254 ? 18.219 -9.854 -0.413 1.00 61.16 254 VAL A C 1
ATOM 2139 O O . VAL A 1 254 ? 18.889 -9.756 -1.442 1.00 61.16 254 VAL A O 1
ATOM 2142 N N . ASN A 1 255 ? 18.424 -10.864 0.443 1.00 63.59 255 ASN A N 1
ATOM 2143 C CA . ASN A 1 255 ? 19.580 -11.775 0.351 1.00 63.59 255 ASN A CA 1
ATOM 2144 C C . ASN A 1 255 ? 19.448 -12.868 -0.726 1.00 63.59 255 ASN A C 1
ATOM 2146 O O . ASN A 1 255 ? 20.112 -13.906 -0.670 1.00 63.59 255 ASN A O 1
ATOM 2150 N N . TRP A 1 256 ? 18.618 -12.631 -1.738 1.00 65.50 256 TRP A N 1
ATOM 2151 C CA . TRP A 1 256 ? 18.409 -13.554 -2.841 1.00 65.50 256 TRP A CA 1
ATOM 2152 C C . TRP A 1 256 ? 19.656 -13.618 -3.723 1.00 65.50 256 TRP A C 1
ATOM 2154 O O . TRP A 1 256 ? 19.999 -12.695 -4.472 1.00 65.50 256 TRP A O 1
ATOM 2164 N N . LYS A 1 257 ? 20.359 -14.745 -3.629 1.00 66.94 257 LYS A N 1
ATOM 2165 C CA . LYS A 1 257 ? 21.243 -15.224 -4.688 1.00 66.94 257 LYS A CA 1
ATOM 2166 C C . LYS A 1 257 ? 20.371 -16.041 -5.647 1.00 66.94 257 LYS A C 1
ATOM 2168 O O . LYS A 1 257 ? 19.738 -16.986 -5.167 1.00 66.94 257 LYS A O 1
ATOM 2173 N N . PRO A 1 258 ? 20.288 -15.669 -6.940 1.00 62.16 258 PRO A N 1
ATOM 2174 C CA . PRO A 1 258 ? 19.688 -16.536 -7.944 1.00 62.16 258 PRO A CA 1
ATOM 2175 C C . PRO A 1 258 ? 20.377 -17.896 -7.890 1.00 62.16 258 PRO A C 1
ATOM 2177 O O . PRO A 1 258 ? 21.601 -17.957 -7.729 1.00 62.16 258 PRO A O 1
ATOM 2180 N N . ASP A 1 259 ? 19.596 -18.965 -7.981 1.00 63.25 259 ASP A N 1
ATOM 2181 C CA . ASP A 1 259 ? 20.169 -20.291 -8.172 1.00 63.25 259 ASP A CA 1
ATOM 2182 C C . ASP A 1 259 ? 20.886 -20.365 -9.521 1.00 63.25 259 ASP A C 1
ATOM 2184 O O . ASP A 1 259 ? 20.519 -19.650 -10.454 1.00 63.25 259 ASP A O 1
ATOM 2188 N N . HIS A 1 260 ? 21.881 -21.243 -9.660 1.00 68.69 260 HIS A N 1
ATOM 2189 C CA . HIS A 1 260 ? 22.631 -21.359 -10.920 1.00 68.69 260 HIS A CA 1
ATOM 2190 C C . HIS A 1 260 ? 21.746 -21.763 -12.118 1.00 68.69 260 HIS A C 1
ATOM 2192 O O . HIS A 1 260 ? 22.116 -21.520 -13.264 1.00 68.69 260 HIS A O 1
ATOM 2198 N N . GLU A 1 261 ? 20.571 -22.336 -11.844 1.00 62.25 261 GLU A N 1
ATOM 2199 C CA . GLU A 1 261 ? 19.529 -22.681 -12.814 1.00 62.25 261 GLU A CA 1
ATOM 2200 C C . GLU A 1 261 ? 18.806 -21.448 -13.401 1.00 62.25 261 GLU A C 1
ATOM 2202 O O . GLU A 1 261 ? 18.444 -21.449 -14.577 1.00 62.25 261 GLU A O 1
ATOM 2207 N N . PHE A 1 262 ? 18.626 -20.368 -12.627 1.00 63.69 262 PHE A N 1
ATOM 2208 C CA . PHE A 1 262 ? 17.805 -19.217 -13.024 1.00 63.69 262 PHE A CA 1
ATOM 2209 C C . PHE A 1 262 ? 18.633 -17.940 -13.191 1.00 63.69 262 PHE A C 1
ATOM 2211 O O . PHE A 1 262 ? 19.105 -17.340 -12.229 1.00 63.69 262 PHE A O 1
ATOM 2218 N N . LYS A 1 263 ? 18.706 -17.438 -14.431 1.00 82.50 263 LYS A N 1
ATOM 2219 C CA . LYS A 1 263 ? 19.278 -16.111 -14.738 1.00 82.50 263 LYS A CA 1
ATOM 2220 C C . LYS A 1 263 ? 18.450 -14.942 -14.164 1.00 82.50 263 LYS A C 1
ATOM 2222 O O . LYS A 1 263 ? 18.973 -13.837 -14.067 1.00 82.50 263 LYS A O 1
ATOM 2227 N N . SER A 1 264 ? 17.182 -15.178 -13.816 1.00 88.44 264 SER A N 1
ATOM 2228 C CA . SER A 1 264 ? 16.241 -14.198 -13.252 1.00 88.44 264 SER A CA 1
ATOM 2229 C C . SER A 1 264 ? 16.005 -14.458 -11.766 1.00 88.44 264 SER A C 1
ATOM 2231 O O . SER A 1 264 ? 15.762 -15.597 -11.357 1.00 88.44 264 SER A O 1
ATOM 2233 N N . SER A 1 265 ? 16.002 -13.398 -10.958 1.00 89.88 265 SER A N 1
ATOM 2234 C CA . SER A 1 265 ? 15.589 -13.473 -9.556 1.00 89.88 265 SER A CA 1
ATOM 2235 C C . SER A 1 265 ? 14.075 -13.663 -9.412 1.00 89.88 265 SER A C 1
ATOM 2237 O O . SER A 1 265 ? 13.652 -14.389 -8.514 1.00 89.88 265 SER A O 1
ATOM 2239 N N . VAL A 1 266 ? 13.271 -13.123 -10.337 1.00 91.56 266 VAL A N 1
ATOM 2240 C CA . VAL A 1 266 ? 11.811 -13.317 -10.388 1.00 91.56 266 VAL A CA 1
ATOM 2241 C C . VAL A 1 266 ? 11.452 -14.779 -10.668 1.00 91.56 266 VAL A C 1
ATOM 2243 O O . VAL A 1 266 ? 10.666 -15.372 -9.928 1.00 91.56 266 VAL A O 1
ATOM 2246 N N . LEU A 1 267 ? 12.072 -15.412 -11.671 1.00 92.12 267 LEU A N 1
ATOM 2247 C CA . LEU A 1 267 ? 11.833 -16.837 -11.951 1.00 92.12 267 LEU A CA 1
ATOM 2248 C C . LEU A 1 267 ? 12.353 -17.739 -10.818 1.00 92.12 267 LEU A C 1
ATOM 2250 O O . LEU A 1 267 ? 11.686 -18.706 -10.450 1.00 92.12 267 LEU A O 1
ATOM 2254 N N . CYS A 1 268 ? 13.488 -17.389 -10.201 1.00 90.69 268 CYS A N 1
ATOM 2255 C CA . CYS A 1 268 ? 13.980 -18.071 -9.002 1.00 90.69 268 CYS A CA 1
ATOM 2256 C C . CYS A 1 268 ? 12.989 -17.961 -7.825 1.00 90.69 268 CYS A C 1
ATOM 2258 O O . CYS A 1 268 ? 12.835 -18.918 -7.061 1.00 90.69 268 CYS A O 1
ATOM 2260 N N . PHE A 1 269 ? 12.317 -16.814 -7.669 1.00 91.38 269 PHE A N 1
ATOM 2261 C CA . PHE A 1 269 ? 11.286 -16.596 -6.651 1.00 91.38 269 PHE A CA 1
ATOM 2262 C C . PHE A 1 269 ? 10.049 -17.447 -6.911 1.00 91.38 269 PHE A C 1
ATOM 2264 O O . PHE A 1 269 ? 9.593 -18.153 -6.011 1.00 91.38 269 PHE A O 1
ATOM 2271 N N . LEU A 1 270 ? 9.549 -17.444 -8.144 1.00 91.88 270 LEU A N 1
ATOM 2272 C CA . LEU A 1 270 ? 8.394 -18.246 -8.529 1.00 91.88 270 LEU A CA 1
ATOM 2273 C C . LEU A 1 270 ? 8.674 -19.742 -8.357 1.00 91.88 270 LEU A C 1
ATOM 2275 O O . LEU A 1 270 ? 7.881 -20.424 -7.715 1.00 91.88 270 LEU A O 1
ATOM 2279 N N . SER A 1 271 ? 9.828 -20.238 -8.813 1.00 90.31 271 SER A N 1
ATOM 2280 C CA . SER A 1 271 ? 10.207 -21.653 -8.684 1.00 90.31 271 SER A CA 1
ATOM 2281 C C . SER A 1 271 ? 10.157 -22.148 -7.228 1.00 90.31 271 SER A C 1
ATOM 2283 O O . SER A 1 271 ? 9.560 -23.188 -6.946 1.00 90.31 271 SER A O 1
ATOM 2285 N N . ARG A 1 272 ? 10.690 -21.361 -6.280 1.00 88.94 272 ARG A N 1
ATOM 2286 C CA . ARG A 1 272 ? 10.690 -21.693 -4.840 1.00 88.94 272 ARG A CA 1
ATOM 2287 C C . ARG A 1 272 ? 9.315 -21.591 -4.172 1.00 88.94 272 ARG A C 1
ATOM 2289 O O . ARG A 1 272 ? 9.088 -22.263 -3.174 1.00 88.94 272 ARG A O 1
ATOM 2296 N N . ASN A 1 273 ? 8.399 -20.798 -4.727 1.00 88.00 273 ASN A N 1
ATOM 2297 C CA . ASN A 1 273 ? 7.017 -20.655 -4.253 1.00 88.00 273 ASN A CA 1
ATOM 2298 C C . ASN A 1 273 ? 6.033 -21.493 -5.096 1.00 88.00 273 ASN A C 1
ATOM 2300 O O . ASN A 1 273 ? 4.908 -21.075 -5.352 1.00 88.00 273 ASN A O 1
ATOM 2304 N N . ASN A 1 274 ? 6.453 -22.668 -5.582 1.00 92.19 274 ASN A N 1
ATOM 2305 C CA . ASN A 1 274 ? 5.628 -23.587 -6.387 1.00 92.19 274 ASN A CA 1
ATOM 2306 C C . ASN A 1 274 ? 4.988 -22.955 -7.647 1.00 92.19 274 ASN A C 1
ATOM 2308 O O . ASN A 1 274 ? 4.004 -23.466 -8.175 1.00 92.19 274 ASN A O 1
ATOM 2312 N N . ASN A 1 275 ? 5.584 -21.884 -8.175 1.00 89.00 275 ASN A N 1
ATOM 2313 C CA . ASN A 1 275 ? 5.099 -21.051 -9.285 1.00 89.00 275 ASN A CA 1
ATOM 2314 C C . ASN A 1 275 ? 3.782 -20.303 -8.985 1.00 89.00 275 ASN A C 1
ATOM 2316 O O . ASN A 1 275 ? 3.072 -19.905 -9.905 1.00 89.00 275 ASN A O 1
ATOM 2320 N N . GLN A 1 276 ? 3.468 -20.068 -7.707 1.00 92.38 276 GLN A N 1
ATOM 2321 C CA . GLN A 1 276 ? 2.349 -19.222 -7.293 1.00 92.38 276 GLN A CA 1
ATOM 2322 C C . GLN A 1 276 ? 2.659 -17.750 -7.610 1.00 92.38 276 GLN A C 1
ATOM 2324 O O . GLN A 1 276 ? 3.417 -17.089 -6.899 1.00 92.38 276 GLN A O 1
ATOM 2329 N N . ILE A 1 277 ? 2.069 -17.226 -8.690 1.00 93.88 277 ILE A N 1
ATOM 2330 C CA . ILE A 1 277 ? 2.261 -15.830 -9.116 1.00 93.88 277 ILE A CA 1
ATOM 2331 C C . ILE A 1 277 ? 1.822 -14.833 -8.029 1.00 93.88 277 ILE A C 1
ATOM 2333 O O . ILE A 1 277 ? 2.492 -13.827 -7.805 1.00 93.88 277 ILE A O 1
ATOM 2337 N N . ASP A 1 278 ? 0.770 -15.159 -7.270 1.00 91.31 278 ASP A N 1
ATOM 2338 C CA . ASP A 1 278 ? 0.293 -14.352 -6.145 1.00 91.31 278 ASP A CA 1
ATOM 2339 C C . ASP A 1 278 ? 1.324 -14.181 -5.026 1.00 91.31 278 ASP A C 1
ATOM 2341 O O . ASP A 1 278 ? 1.272 -13.183 -4.314 1.00 91.31 278 ASP A O 1
ATOM 2345 N N . SER A 1 279 ? 2.314 -15.068 -4.884 1.00 91.19 279 SER A N 1
ATOM 2346 C CA . SER A 1 279 ? 3.388 -14.869 -3.905 1.00 91.19 279 SER A CA 1
ATOM 2347 C C . SER A 1 279 ? 4.202 -13.599 -4.193 1.00 91.19 279 SER A C 1
ATOM 2349 O O . SER A 1 279 ? 4.683 -12.972 -3.252 1.00 91.19 279 SER A O 1
ATOM 2351 N N . LEU A 1 280 ? 4.314 -13.165 -5.459 1.00 92.31 280 LEU A N 1
ATOM 2352 C CA . LEU A 1 280 ? 4.923 -11.874 -5.817 1.00 92.31 280 LEU A CA 1
ATOM 2353 C C . LEU A 1 280 ? 4.097 -10.702 -5.264 1.00 92.31 280 LEU A C 1
ATOM 2355 O O . LEU A 1 280 ? 4.648 -9.774 -4.671 1.00 92.31 280 LEU A O 1
ATOM 2359 N N . ARG A 1 281 ? 2.769 -10.771 -5.402 1.00 92.81 281 ARG A N 1
ATOM 2360 C CA . ARG A 1 281 ? 1.836 -9.768 -4.875 1.00 92.81 281 ARG A CA 1
ATOM 2361 C C . ARG A 1 281 ? 1.849 -9.733 -3.352 1.00 92.81 281 ARG A C 1
ATOM 2363 O O . ARG A 1 281 ? 2.118 -8.693 -2.758 1.00 92.81 281 ARG A O 1
ATOM 2370 N N . LEU A 1 282 ? 1.613 -10.881 -2.725 1.00 89.62 282 LEU A N 1
ATOM 2371 C CA . LEU A 1 282 ? 1.472 -11.009 -1.279 1.00 89.62 282 LEU A CA 1
ATOM 2372 C C . LEU A 1 282 ? 2.772 -10.647 -0.547 1.00 89.62 282 LEU A C 1
ATOM 2374 O O . LEU A 1 282 ? 2.738 -9.847 0.382 1.00 89.62 282 LEU A O 1
ATOM 2378 N N . VAL A 1 283 ? 3.922 -11.189 -0.964 1.00 88.81 283 VAL A N 1
ATOM 2379 C CA . VAL A 1 283 ? 5.184 -11.075 -0.206 1.00 88.81 283 VAL A CA 1
ATOM 2380 C C . VAL A 1 283 ? 5.984 -9.820 -0.569 1.00 88.81 283 VAL A C 1
ATOM 2382 O O . VAL A 1 283 ? 6.553 -9.183 0.316 1.00 88.81 283 VAL A O 1
ATOM 2385 N N . LEU A 1 284 ? 6.028 -9.446 -1.851 1.00 90.75 284 LEU A N 1
ATOM 2386 C CA . LEU A 1 284 ? 6.855 -8.337 -2.352 1.00 90.75 284 LEU A CA 1
ATOM 2387 C C . LEU A 1 284 ? 6.048 -7.071 -2.674 1.00 90.75 284 LEU A C 1
ATOM 2389 O O . LEU A 1 284 ? 6.592 -6.131 -3.251 1.00 90.75 284 LEU A O 1
ATOM 2393 N N . SER A 1 285 ? 4.764 -7.024 -2.311 1.00 91.94 285 SER A N 1
ATOM 2394 C CA . SER A 1 285 ? 3.851 -5.929 -2.661 1.00 91.94 285 SER A CA 1
ATOM 2395 C C . SER A 1 285 ? 3.900 -5.577 -4.155 1.00 91.94 285 SER A C 1
ATOM 2397 O O . SER A 1 285 ? 3.977 -4.403 -4.503 1.00 91.94 285 SER A O 1
ATOM 2399 N N . LEU A 1 286 ? 3.960 -6.565 -5.051 1.00 93.12 286 LEU A N 1
ATOM 2400 C CA . LEU A 1 286 ? 3.983 -6.320 -6.497 1.00 93.12 286 LEU A CA 1
ATOM 2401 C C . LEU A 1 286 ? 2.554 -6.253 -7.055 1.00 93.12 286 LEU A C 1
ATOM 2403 O O . LEU A 1 286 ? 1.683 -7.027 -6.659 1.00 93.12 286 LEU A O 1
ATOM 2407 N N . LEU A 1 287 ? 2.307 -5.348 -7.999 1.00 92.94 287 LEU A N 1
ATOM 2408 C CA . LEU A 1 287 ? 1.085 -5.372 -8.796 1.00 92.94 287 LEU A CA 1
ATOM 2409 C C . LEU A 1 287 ? 1.211 -6.516 -9.807 1.00 92.94 287 LEU A C 1
ATOM 2411 O O . LEU A 1 287 ? 2.173 -6.559 -10.569 1.00 92.94 287 LEU A O 1
ATOM 2415 N N . VAL A 1 288 ? 0.241 -7.430 -9.802 1.00 94.94 288 VAL A N 1
ATOM 2416 C CA . VAL A 1 288 ? 0.174 -8.591 -10.698 1.00 94.94 288 VAL A CA 1
ATOM 2417 C C . VAL A 1 288 ? -1.152 -8.535 -11.455 1.00 94.94 288 VAL A C 1
ATOM 2419 O O . VAL A 1 288 ? -2.211 -8.474 -10.835 1.00 94.94 288 VAL A O 1
ATOM 2422 N N . GLN A 1 289 ? -1.099 -8.546 -12.786 1.00 94.50 289 GLN A N 1
ATOM 2423 C CA . GLN A 1 289 ? -2.261 -8.482 -13.682 1.00 94.50 289 GLN A CA 1
ATOM 2424 C C . GLN A 1 289 ? -2.213 -9.662 -14.662 1.00 94.50 289 GLN A C 1
ATOM 2426 O O . GLN A 1 289 ? -1.240 -9.809 -15.399 1.00 94.50 289 GLN A O 1
ATOM 2431 N N . SER A 1 290 ? -3.250 -10.500 -14.702 1.00 94.81 290 SER A N 1
ATOM 2432 C CA . SER A 1 290 ? -3.391 -11.570 -15.703 1.00 94.81 290 SER A CA 1
ATOM 2433 C C . SER A 1 290 ? -3.782 -11.019 -17.078 1.00 94.81 290 SER A C 1
ATOM 2435 O O . SER A 1 290 ? -4.595 -10.097 -17.166 1.00 94.81 290 SER A O 1
ATOM 2437 N N . HIS A 1 291 ? -3.284 -11.619 -18.160 1.00 93.25 291 HIS A N 1
ATOM 2438 C CA . HIS A 1 291 ? -3.654 -11.219 -19.516 1.00 93.25 291 HIS A CA 1
ATOM 2439 C C . HIS A 1 291 ? -5.086 -11.648 -19.870 1.00 93.25 291 HIS A C 1
ATOM 2441 O O . HIS A 1 291 ? -5.381 -12.844 -19.856 1.00 93.25 291 HIS A O 1
ATOM 2447 N N . PRO A 1 292 ? -5.971 -10.725 -20.296 1.00 89.75 292 PRO A N 1
ATOM 2448 C CA . PRO A 1 292 ? -7.397 -11.017 -20.488 1.00 89.75 292 PRO A CA 1
ATOM 2449 C C . PRO A 1 292 ? -7.697 -11.987 -21.643 1.00 89.75 292 PRO A C 1
ATOM 2451 O O . PRO A 1 292 ? -8.828 -12.437 -21.790 1.00 89.75 292 PRO A O 1
ATOM 2454 N N . ARG A 1 293 ? -6.707 -12.287 -22.498 1.00 90.56 293 ARG A N 1
ATOM 2455 C CA . ARG A 1 293 ? -6.852 -13.168 -23.676 1.00 90.56 293 ARG A CA 1
ATOM 2456 C C . ARG A 1 293 ? -5.831 -14.308 -23.758 1.00 90.56 293 ARG A C 1
ATOM 2458 O O . ARG A 1 293 ? -5.851 -15.057 -24.728 1.00 90.56 293 ARG A O 1
ATOM 2465 N N . ILE A 1 294 ? -4.875 -14.389 -22.827 1.00 92.38 294 ILE A N 1
ATOM 2466 C CA . ILE A 1 294 ? -3.749 -15.334 -22.915 1.00 92.38 294 ILE A CA 1
ATOM 2467 C C . ILE A 1 294 ? -3.540 -15.946 -21.539 1.00 92.38 294 ILE A C 1
ATOM 2469 O O . ILE A 1 294 ? -2.972 -15.321 -20.648 1.00 92.38 294 ILE A O 1
ATOM 2473 N N . ASP A 1 295 ? -4.006 -17.178 -21.393 1.00 94.69 295 ASP A N 1
ATOM 2474 C CA . ASP A 1 295 ? -3.927 -17.888 -20.127 1.00 94.69 295 ASP A CA 1
ATOM 2475 C C . ASP A 1 295 ? -2.466 -18.146 -19.713 1.00 94.69 295 ASP A C 1
ATOM 2477 O O . ASP A 1 295 ? -1.603 -18.427 -20.554 1.00 94.69 295 ASP A O 1
ATOM 2481 N N . GLY A 1 296 ? -2.187 -18.000 -18.418 1.00 94.06 296 GLY A N 1
ATOM 2482 C CA . GLY A 1 296 ? -0.844 -18.108 -17.844 1.00 94.06 296 GLY A CA 1
ATOM 2483 C C . GLY A 1 296 ? 0.121 -16.938 -18.100 1.00 94.06 296 GLY A C 1
ATOM 2484 O O . GLY A 1 296 ? 1.270 -17.017 -17.659 1.00 94.06 296 GLY A O 1
ATOM 2485 N N . LEU A 1 297 ? -0.297 -15.870 -18.788 1.00 95.31 297 LEU A N 1
ATOM 2486 C CA . LEU A 1 297 ? 0.528 -14.680 -19.031 1.00 95.31 297 LEU A CA 1
ATOM 2487 C C . LEU A 1 297 ? 0.194 -13.572 -18.018 1.00 95.31 297 LEU A C 1
ATOM 2489 O O . LEU A 1 297 ? -0.969 -13.198 -17.875 1.00 95.31 297 LEU A O 1
ATOM 2493 N N . TYR A 1 298 ? 1.205 -13.023 -17.342 1.00 96.25 298 TYR A N 1
ATOM 2494 C CA . TYR A 1 298 ? 1.035 -12.016 -16.287 1.00 96.25 298 TYR A CA 1
ATOM 2495 C C . TYR A 1 298 ? 1.957 -10.816 -16.485 1.00 96.25 298 TYR A C 1
ATOM 2497 O O . TYR A 1 298 ? 3.153 -10.994 -16.703 1.00 96.25 298 TYR A O 1
ATOM 2505 N N . HIS A 1 299 ? 1.424 -9.604 -16.333 1.00 95.94 299 HIS A N 1
ATOM 2506 C CA . HIS A 1 299 ? 2.218 -8.402 -16.089 1.00 95.94 299 HIS A CA 1
ATOM 2507 C C . HIS A 1 299 ? 2.498 -8.266 -14.591 1.00 95.94 299 HIS A C 1
ATOM 2509 O O . HIS A 1 299 ? 1.594 -8.420 -13.768 1.00 95.94 299 HIS A O 1
ATOM 2515 N N . VAL A 1 300 ? 3.749 -7.975 -14.247 1.00 96.06 300 VAL A N 1
ATOM 2516 C CA . VAL A 1 300 ? 4.226 -7.748 -12.884 1.00 96.06 300 VAL A CA 1
ATOM 2517 C C . VAL A 1 300 ? 4.996 -6.434 -12.839 1.00 96.06 300 VAL A C 1
ATOM 2519 O O . VAL A 1 300 ? 5.939 -6.247 -13.605 1.00 96.06 300 VAL A O 1
ATOM 2522 N N . THR A 1 301 ? 4.624 -5.543 -11.925 1.00 95.12 301 THR A N 1
ATOM 2523 C CA . THR A 1 301 ? 5.292 -4.250 -11.712 1.00 95.12 301 THR A CA 1
ATOM 2524 C C . THR A 1 301 ? 5.290 -3.872 -10.229 1.00 95.12 301 THR A C 1
ATOM 2526 O O . THR A 1 301 ? 4.603 -4.502 -9.420 1.00 95.12 301 THR A O 1
ATOM 2529 N N . ARG A 1 302 ? 6.077 -2.869 -9.829 1.00 93.31 302 ARG A N 1
ATOM 2530 C CA . ARG A 1 302 ? 6.144 -2.442 -8.420 1.00 93.31 302 ARG A CA 1
ATOM 2531 C C . ARG A 1 302 ? 4.995 -1.513 -8.039 1.00 93.31 302 ARG A C 1
ATOM 2533 O O . ARG A 1 302 ? 4.565 -0.684 -8.837 1.00 93.31 302 ARG A O 1
ATOM 2540 N N . THR A 1 303 ? 4.581 -1.575 -6.780 1.00 89.56 303 THR A N 1
ATOM 2541 C CA . THR A 1 303 ? 3.805 -0.510 -6.135 1.00 89.56 303 THR A CA 1
ATOM 2542 C C . THR A 1 303 ? 4.751 0.458 -5.400 1.00 89.56 303 THR A C 1
ATOM 2544 O O . THR A 1 303 ? 5.977 0.371 -5.519 1.00 89.56 303 THR A O 1
ATOM 2547 N N . GLN A 1 304 ? 4.209 1.419 -4.646 1.00 84.62 304 GLN A N 1
ATOM 2548 C CA . GLN A 1 304 ? 5.007 2.357 -3.838 1.00 84.62 304 GLN A CA 1
ATOM 2549 C C . GLN A 1 304 ? 5.641 1.687 -2.600 1.00 84.62 304 GLN A C 1
ATOM 2551 O O . GLN A 1 304 ? 6.568 2.220 -2.002 1.00 84.62 304 GLN A O 1
ATOM 2556 N N . GLU A 1 305 ? 5.135 0.511 -2.232 1.00 83.25 305 GLU A N 1
ATOM 2557 C CA . GLU A 1 305 ? 5.384 -0.234 -0.995 1.00 83.25 305 GLU A CA 1
ATOM 2558 C C . GLU A 1 305 ? 6.138 -1.552 -1.243 1.00 83.25 305 GLU A C 1
ATOM 2560 O O . GLU A 1 305 ? 6.365 -2.331 -0.310 1.00 83.25 305 GLU A O 1
ATOM 2565 N N . SER A 1 306 ? 6.505 -1.831 -2.498 1.00 89.38 306 SER A N 1
ATOM 2566 C CA . SER A 1 306 ? 7.411 -2.927 -2.831 1.00 89.38 306 SER A CA 1
ATOM 2567 C C . SER A 1 306 ? 8.803 -2.643 -2.249 1.00 89.38 306 SER A C 1
ATOM 2569 O O . SER A 1 306 ? 9.283 -1.514 -2.369 1.00 89.38 306 SER A O 1
ATOM 2571 N N . PRO A 1 307 ? 9.483 -3.633 -1.641 1.00 88.25 307 PRO A N 1
ATOM 2572 C CA . PRO A 1 307 ? 10.830 -3.463 -1.105 1.00 88.25 307 PRO A CA 1
ATOM 2573 C C . PRO A 1 307 ? 11.821 -3.209 -2.249 1.00 88.25 307 PRO A C 1
ATOM 2575 O O . PRO A 1 307 ? 12.240 -4.141 -2.934 1.00 88.25 307 PRO A O 1
ATOM 2578 N N . VAL A 1 308 ? 12.193 -1.945 -2.466 1.00 86.75 308 VAL A N 1
ATOM 2579 C CA . VAL A 1 308 ? 13.134 -1.492 -3.512 1.00 86.75 308 VAL A CA 1
ATOM 2580 C C . VAL A 1 308 ? 14.546 -2.072 -3.345 1.00 86.75 308 VAL A C 1
ATOM 2582 O O . VAL A 1 308 ? 15.342 -2.080 -4.277 1.00 86.75 308 VAL A O 1
ATOM 2585 N N . GLU A 1 309 ? 14.837 -2.579 -2.153 1.00 83.50 309 GLU A N 1
ATOM 2586 C CA . GLU A 1 309 ? 15.996 -3.368 -1.751 1.00 83.50 309 GLU A CA 1
ATOM 2587 C C . GLU A 1 309 ? 15.988 -4.816 -2.286 1.00 83.50 309 GLU A C 1
ATOM 2589 O O . GLU A 1 309 ? 17.036 -5.467 -2.344 1.00 83.50 309 GLU A O 1
ATOM 2594 N N . SER A 1 310 ? 14.831 -5.346 -2.695 1.00 87.44 310 SER A N 1
ATOM 2595 C CA . SER A 1 310 ? 14.721 -6.698 -3.245 1.00 87.44 310 SER A CA 1
ATOM 2596 C C . SER A 1 310 ? 15.090 -6.730 -4.724 1.00 87.44 310 SER A C 1
ATOM 2598 O O . SER A 1 310 ? 14.494 -6.037 -5.546 1.00 87.44 310 SER A O 1
ATOM 2600 N N . LYS A 1 311 ? 16.007 -7.628 -5.102 1.00 87.44 311 LYS A N 1
ATOM 2601 C CA . LYS A 1 311 ? 16.382 -7.838 -6.512 1.00 87.44 311 LYS A CA 1
ATOM 2602 C C . LYS A 1 311 ? 15.194 -8.195 -7.400 1.00 87.44 311 LYS A C 1
ATOM 2604 O O . LYS A 1 311 ? 15.165 -7.755 -8.539 1.00 87.44 311 LYS A O 1
ATOM 2609 N N . VAL A 1 312 ? 14.219 -8.932 -6.862 1.00 91.19 312 VAL A N 1
ATOM 2610 C CA . VAL A 1 312 ? 12.994 -9.312 -7.579 1.00 91.19 312 VAL A CA 1
ATOM 2611 C C . VAL A 1 312 ? 12.216 -8.055 -7.976 1.00 91.19 312 VAL A C 1
ATOM 2613 O O . VAL A 1 312 ? 11.872 -7.886 -9.141 1.00 91.19 312 VAL A O 1
ATOM 2616 N N . VAL A 1 313 ? 12.034 -7.132 -7.026 1.00 91.75 313 VAL A N 1
ATOM 2617 C CA . VAL A 1 313 ? 11.362 -5.838 -7.234 1.00 91.75 313 VAL A CA 1
ATOM 2618 C C . VAL A 1 313 ? 12.165 -4.921 -8.154 1.00 91.75 313 VAL A C 1
ATOM 2620 O O . VAL A 1 313 ? 11.574 -4.244 -8.986 1.00 91.75 313 VAL A O 1
ATOM 2623 N N . VAL A 1 314 ? 13.497 -4.895 -8.047 1.00 89.38 314 VAL A N 1
ATOM 2624 C CA . VAL A 1 314 ? 14.353 -4.124 -8.967 1.00 89.38 314 VAL A CA 1
ATOM 2625 C C . VAL A 1 314 ? 14.219 -4.646 -10.401 1.00 89.38 314 VAL A C 1
ATOM 2627 O O . VAL A 1 314 ? 14.097 -3.851 -11.331 1.00 89.38 314 VAL A O 1
ATOM 2630 N N . GLU A 1 315 ? 14.207 -5.969 -10.586 1.00 90.44 315 GLU A N 1
ATOM 2631 C CA . GLU A 1 315 ? 14.169 -6.630 -11.895 1.00 90.44 315 GLU A CA 1
ATOM 2632 C C . GLU A 1 315 ? 12.831 -6.434 -12.626 1.00 90.44 315 GLU A C 1
ATOM 2634 O O . GLU A 1 315 ? 12.846 -6.196 -13.829 1.00 90.44 315 GLU A O 1
ATOM 2639 N N . CYS A 1 316 ? 11.690 -6.479 -11.923 1.00 92.62 316 CYS A N 1
ATOM 2640 C CA . CYS A 1 316 ? 10.363 -6.231 -12.512 1.00 92.62 316 CYS A CA 1
ATOM 2641 C C . CYS A 1 316 ? 9.815 -4.809 -12.274 1.00 92.62 316 CYS A C 1
ATOM 2643 O O . CYS A 1 316 ? 8.675 -4.521 -12.626 1.00 92.62 316 CYS A O 1
ATOM 2645 N N . GLY A 1 317 ? 10.582 -3.909 -11.653 1.00 90.88 317 GLY A N 1
ATOM 2646 C CA . GLY A 1 317 ? 10.059 -2.666 -11.066 1.00 90.88 317 GLY A CA 1
ATOM 2647 C C . GLY A 1 317 ? 9.551 -1.601 -12.041 1.00 90.88 317 GLY A C 1
ATOM 2648 O O . GLY A 1 317 ? 8.936 -0.630 -11.601 1.00 90.88 317 GLY A O 1
ATOM 2649 N N . ASN A 1 318 ? 9.791 -1.780 -13.340 1.00 90.31 318 ASN A N 1
ATOM 2650 C CA . ASN A 1 318 ? 9.265 -0.937 -14.416 1.00 90.31 318 ASN A CA 1
ATOM 2651 C C . ASN A 1 318 ? 8.312 -1.700 -15.361 1.00 90.31 318 ASN A C 1
ATOM 2653 O O . ASN A 1 318 ? 8.011 -1.200 -16.441 1.00 90.31 318 ASN A O 1
ATOM 2657 N N . GLY A 1 319 ? 7.855 -2.894 -14.968 1.00 93.50 319 GLY A N 1
ATOM 2658 C CA . GLY A 1 319 ? 7.000 -3.773 -15.766 1.00 93.50 319 GLY A CA 1
ATOM 2659 C C . GLY A 1 319 ? 7.746 -4.982 -16.340 1.00 93.50 319 GLY A C 1
ATOM 2660 O O . GLY A 1 319 ? 8.800 -4.869 -16.965 1.00 93.50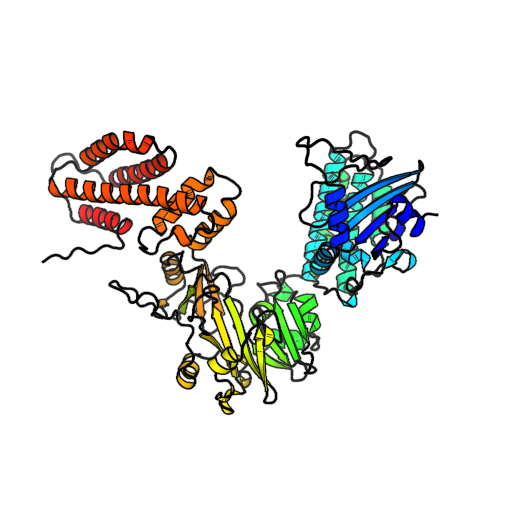 319 GLY A O 1
ATOM 2661 N N . MET A 1 320 ? 7.190 -6.173 -16.139 1.00 94.94 320 MET A N 1
ATOM 2662 C CA . MET A 1 320 ? 7.690 -7.442 -16.669 1.00 94.94 320 MET A CA 1
ATOM 2663 C C . MET A 1 320 ? 6.513 -8.333 -17.063 1.00 94.94 320 MET A C 1
ATOM 2665 O O . MET A 1 320 ? 5.557 -8.453 -16.306 1.00 94.94 320 MET A O 1
ATOM 2669 N N . ILE A 1 321 ? 6.591 -8.988 -18.220 1.00 95.56 321 ILE A N 1
ATOM 2670 C CA . ILE A 1 321 ? 5.630 -9.997 -18.666 1.00 95.56 321 ILE A CA 1
ATOM 2671 C C . ILE A 1 321 ? 6.218 -11.391 -18.446 1.00 95.56 321 ILE A C 1
ATOM 2673 O O . ILE A 1 321 ? 7.290 -11.717 -18.964 1.00 95.56 321 ILE A O 1
ATOM 2677 N N . ILE A 1 322 ? 5.494 -12.229 -17.710 1.00 95.75 322 ILE A N 1
ATOM 2678 C CA . ILE A 1 322 ? 5.889 -13.585 -17.323 1.00 95.75 322 ILE A CA 1
ATOM 2679 C C . ILE A 1 322 ? 4.872 -14.578 -17.887 1.00 95.75 322 ILE A C 1
ATOM 2681 O O . ILE A 1 322 ? 3.676 -14.447 -17.644 1.00 95.75 322 ILE A O 1
ATOM 2685 N N . ASP A 1 323 ? 5.349 -15.592 -18.604 1.00 95.31 323 ASP A N 1
ATOM 2686 C CA . ASP A 1 323 ? 4.582 -16.794 -18.937 1.00 95.31 323 ASP A CA 1
ATOM 2687 C C . ASP A 1 323 ? 4.867 -17.837 -17.848 1.00 95.31 323 ASP A C 1
ATOM 2689 O O . ASP A 1 323 ? 5.953 -18.429 -17.802 1.00 95.31 323 ASP A O 1
ATOM 2693 N N . ILE A 1 324 ? 3.913 -18.014 -16.926 1.00 94.62 324 ILE A N 1
ATOM 2694 C CA . ILE A 1 324 ? 4.084 -18.896 -15.762 1.00 94.62 324 ILE A CA 1
ATOM 2695 C C . ILE A 1 324 ? 4.066 -20.375 -16.162 1.00 94.62 324 ILE A C 1
ATOM 2697 O O . ILE A 1 324 ? 4.764 -21.185 -15.551 1.00 94.62 324 ILE A O 1
ATOM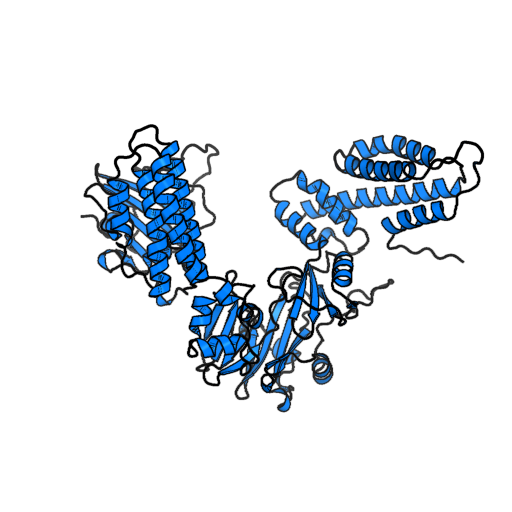 2701 N N . LEU A 1 325 ? 3.319 -20.721 -17.217 1.00 93.75 325 LEU A N 1
ATOM 2702 C CA . LEU A 1 325 ? 3.161 -22.093 -17.706 1.00 93.75 325 LEU A CA 1
ATOM 2703 C C . LEU A 1 325 ? 4.469 -22.600 -18.319 1.00 93.75 325 LEU A C 1
ATOM 2705 O O . LEU A 1 325 ? 4.887 -23.727 -18.063 1.00 93.75 325 LEU A O 1
ATOM 2709 N N . ASN A 1 326 ? 5.151 -21.741 -19.078 1.00 93.56 326 ASN A N 1
ATOM 2710 C CA . ASN A 1 326 ? 6.454 -22.031 -19.671 1.00 93.56 326 ASN A CA 1
ATOM 2711 C C . ASN A 1 326 ? 7.643 -21.620 -18.784 1.00 93.56 326 ASN A C 1
ATOM 2713 O O . ASN A 1 326 ? 8.786 -21.852 -19.183 1.00 93.56 326 ASN A O 1
ATOM 2717 N N . LYS A 1 327 ? 7.390 -21.019 -17.610 1.00 93.00 327 LYS A N 1
ATOM 2718 C CA . LYS A 1 327 ? 8.385 -20.479 -16.660 1.00 93.00 327 LYS A CA 1
ATOM 2719 C C . LYS A 1 327 ? 9.403 -19.538 -17.318 1.00 93.00 327 LYS A C 1
ATOM 2721 O O . LYS A 1 327 ? 10.608 -19.651 -17.093 1.00 93.00 327 LYS A O 1
ATOM 2726 N N . LYS A 1 328 ? 8.925 -18.621 -18.164 1.00 93.06 328 LYS A N 1
ATOM 2727 C CA . LYS A 1 328 ? 9.764 -17.717 -18.968 1.00 93.06 328 LYS A CA 1
ATOM 2728 C C . LYS A 1 328 ? 9.366 -16.263 -18.777 1.00 93.06 328 LYS A C 1
ATOM 2730 O O . LYS A 1 328 ? 8.189 -15.939 -18.657 1.00 93.06 328 LYS A O 1
ATOM 2735 N N . ILE A 1 329 ? 10.358 -15.382 -18.841 1.00 93.19 329 ILE A N 1
ATOM 2736 C CA . ILE A 1 329 ? 10.119 -13.955 -19.042 1.00 93.19 329 ILE A CA 1
ATOM 2737 C C . ILE A 1 329 ? 9.854 -13.750 -20.533 1.00 93.19 329 ILE A C 1
ATOM 2739 O O . ILE A 1 329 ? 10.716 -14.003 -21.375 1.00 93.19 329 ILE A O 1
ATOM 2743 N N . VAL A 1 330 ? 8.634 -13.327 -20.849 1.00 92.38 330 VAL A N 1
ATOM 2744 C CA . VAL A 1 330 ? 8.211 -12.956 -22.204 1.00 92.38 330 VAL A CA 1
ATOM 2745 C C . VAL A 1 330 ? 8.688 -11.555 -22.542 1.00 92.38 330 VAL A C 1
ATOM 2747 O O . VAL A 1 330 ? 8.980 -11.284 -23.700 1.00 92.38 330 VAL A O 1
ATOM 2750 N N . CYS A 1 331 ? 8.774 -10.673 -21.547 1.00 91.69 331 CYS A N 1
ATOM 2751 C CA . CYS A 1 331 ? 9.247 -9.309 -21.710 1.00 91.69 331 CYS A CA 1
ATOM 2752 C C . CYS A 1 331 ? 9.710 -8.741 -20.370 1.00 91.69 331 CYS A C 1
ATOM 2754 O O . CYS A 1 331 ? 9.093 -9.005 -19.345 1.00 91.69 331 CYS A O 1
ATOM 2756 N N . ALA A 1 332 ? 10.770 -7.940 -20.370 1.00 89.94 332 ALA A N 1
ATOM 2757 C CA . ALA A 1 332 ? 11.170 -7.145 -19.217 1.00 89.94 332 ALA A CA 1
ATOM 2758 C C . ALA A 1 332 ? 11.454 -5.719 -19.685 1.00 89.94 332 ALA A C 1
ATOM 2760 O O . ALA A 1 332 ? 12.276 -5.517 -20.583 1.00 89.94 332 ALA A O 1
ATOM 2761 N N . ALA A 1 333 ? 10.770 -4.749 -19.078 1.00 88.31 333 ALA A N 1
ATOM 2762 C CA . ALA A 1 333 ? 11.220 -3.372 -19.121 1.00 88.31 333 ALA A CA 1
ATOM 2763 C C . ALA A 1 333 ? 12.507 -3.250 -18.299 1.00 88.31 333 ALA A C 1
ATOM 2765 O O . ALA A 1 333 ? 12.737 -4.008 -17.356 1.00 88.31 333 ALA A O 1
ATOM 2766 N N . MET A 1 334 ? 13.334 -2.271 -18.654 1.00 83.69 334 MET A N 1
ATOM 2767 C CA . MET A 1 334 ? 14.612 -2.003 -17.998 1.00 83.69 334 MET A CA 1
ATOM 2768 C C . MET A 1 334 ? 14.496 -1.996 -16.457 1.00 83.69 334 MET A C 1
ATOM 2770 O O . MET A 1 334 ? 13.549 -1.386 -15.951 1.00 83.69 334 MET A O 1
ATOM 2774 N N . PRO A 1 335 ? 15.439 -2.586 -15.689 1.00 86.56 335 PRO A N 1
ATOM 2775 C CA . PRO A 1 335 ? 15.314 -2.671 -14.237 1.00 86.56 335 PRO A CA 1
ATOM 2776 C C . PRO A 1 335 ? 15.222 -1.284 -13.601 1.00 86.56 335 PRO A C 1
ATOM 2778 O O . PRO A 1 335 ? 15.764 -0.307 -14.128 1.00 86.56 335 PRO A O 1
ATOM 2781 N N . MET A 1 336 ? 14.555 -1.200 -12.453 1.00 87.12 336 MET A N 1
ATOM 2782 C CA . MET A 1 336 ? 14.383 0.056 -11.728 1.00 87.12 336 MET A CA 1
ATOM 2783 C C . MET A 1 336 ? 15.744 0.690 -11.408 1.00 87.12 336 MET A C 1
ATOM 2785 O O . MET A 1 336 ? 16.600 0.061 -10.781 1.00 87.12 336 MET A O 1
ATOM 2789 N N . ALA A 1 337 ? 15.924 1.952 -11.803 1.00 86.75 337 ALA A N 1
ATOM 2790 C CA . ALA A 1 337 ? 17.117 2.711 -11.460 1.00 86.75 337 ALA A CA 1
ATOM 2791 C C . ALA A 1 337 ? 17.187 2.921 -9.938 1.00 86.75 337 ALA A C 1
ATOM 2793 O O . ALA A 1 337 ? 16.239 3.415 -9.325 1.00 86.75 337 ALA A O 1
ATOM 2794 N N . MET A 1 338 ? 18.305 2.546 -9.318 1.00 86.19 338 MET A N 1
ATOM 2795 C CA . MET A 1 338 ? 18.514 2.709 -7.872 1.00 86.19 338 MET A CA 1
ATOM 2796 C C . MET A 1 338 ? 19.304 3.981 -7.573 1.00 86.19 338 MET A C 1
ATOM 2798 O O . MET A 1 338 ? 20.237 4.316 -8.297 1.00 86.19 338 MET A O 1
ATOM 2802 N N . LEU A 1 339 ? 18.990 4.660 -6.471 1.00 87.31 339 LEU A N 1
ATOM 2803 C CA . LEU A 1 339 ? 19.758 5.827 -6.034 1.00 87.31 339 LEU A CA 1
ATOM 2804 C C . LEU A 1 339 ? 21.216 5.423 -5.765 1.00 87.31 339 LEU A C 1
ATOM 2806 O O . LEU A 1 339 ? 21.465 4.506 -4.972 1.00 87.31 339 LEU A O 1
ATOM 2810 N N . LEU A 1 340 ? 22.178 6.104 -6.391 1.00 86.00 340 LEU A N 1
ATOM 2811 C CA . LEU A 1 340 ? 23.600 5.903 -6.108 1.00 86.00 340 LEU A CA 1
ATOM 2812 C C . LEU A 1 340 ? 23.883 6.117 -4.610 1.00 86.00 340 LEU A C 1
ATOM 2814 O O . LEU A 1 340 ? 23.469 7.109 -4.019 1.00 86.00 340 LEU A O 1
ATOM 2818 N N . GLY A 1 341 ? 24.573 5.161 -3.985 1.00 82.06 341 GLY A N 1
ATOM 2819 C CA . GLY A 1 341 ? 24.862 5.184 -2.546 1.00 82.06 341 GLY A CA 1
ATOM 2820 C C . GLY A 1 341 ? 23.729 4.678 -1.643 1.00 82.06 341 GLY A C 1
ATOM 2821 O O . GLY A 1 341 ? 23.948 4.531 -0.441 1.00 82.06 341 GLY A O 1
ATOM 2822 N N . SER A 1 342 ? 22.549 4.344 -2.182 1.00 80.38 342 SER A N 1
ATOM 2823 C CA . SER A 1 342 ? 21.536 3.609 -1.412 1.00 80.38 342 SER A CA 1
ATOM 2824 C C . SER A 1 342 ? 22.054 2.230 -0.990 1.00 80.38 342 SER A C 1
ATOM 2826 O O . SER A 1 342 ? 22.864 1.610 -1.677 1.00 80.38 342 SER A O 1
ATOM 2828 N N . HIS A 1 343 ? 21.551 1.712 0.132 1.00 71.56 343 HIS A N 1
ATOM 2829 C CA . HIS A 1 343 ? 21.897 0.372 0.618 1.00 71.56 343 HIS A CA 1
ATOM 2830 C C . HIS A 1 343 ? 21.441 -0.751 -0.339 1.00 71.56 343 HIS A C 1
ATOM 2832 O O . HIS A 1 343 ? 21.989 -1.852 -0.294 1.00 71.56 343 HIS A O 1
ATOM 2838 N N . CYS A 1 344 ? 20.465 -0.456 -1.205 1.00 66.31 344 CYS A N 1
ATOM 2839 C CA . CYS A 1 344 ? 19.966 -1.315 -2.279 1.00 66.31 344 CYS A CA 1
ATOM 2840 C C . CYS A 1 344 ? 20.915 -1.363 -3.480 1.00 66.31 344 CYS A C 1
ATOM 2842 O O . CYS A 1 344 ? 21.011 -2.394 -4.148 1.00 66.31 344 CYS A O 1
ATOM 2844 N N . ALA A 1 345 ? 21.592 -0.245 -3.773 1.00 73.94 345 ALA A N 1
ATOM 2845 C CA . ALA A 1 345 ? 22.448 -0.140 -4.940 1.00 73.94 345 ALA A CA 1
ATOM 2846 C C . ALA A 1 345 ? 23.553 -1.207 -4.868 1.00 73.94 345 ALA A C 1
ATOM 2848 O O . ALA A 1 345 ? 24.245 -1.323 -3.847 1.00 73.94 345 ALA A O 1
ATOM 2849 N N . PRO A 1 346 ? 23.761 -1.998 -5.937 1.00 70.00 346 PRO A N 1
ATOM 2850 C CA . PRO A 1 346 ? 24.871 -2.927 -5.976 1.00 70.00 346 PRO A CA 1
ATOM 2851 C C . PRO A 1 346 ? 26.166 -2.150 -5.763 1.00 70.00 346 PRO A C 1
ATOM 2853 O O . PRO A 1 346 ? 26.344 -1.059 -6.306 1.00 70.00 346 PRO A O 1
ATOM 2856 N N . LYS A 1 347 ? 27.091 -2.739 -4.998 1.00 73.06 347 LYS A N 1
ATOM 2857 C CA . LYS A 1 347 ? 28.466 -2.244 -4.880 1.00 73.06 347 LYS A CA 1
ATOM 2858 C C . LYS A 1 347 ? 29.152 -2.385 -6.237 1.00 73.06 347 LYS A C 1
ATOM 2860 O O . LYS A 1 347 ? 29.849 -3.368 -6.488 1.00 73.06 347 LYS A O 1
ATOM 2865 N N . LEU A 1 348 ? 28.894 -1.431 -7.126 1.00 65.00 348 LEU A N 1
ATOM 2866 C CA . LEU A 1 348 ? 29.512 -1.360 -8.434 1.00 65.00 348 LEU A CA 1
ATOM 2867 C C . LEU A 1 348 ? 31.014 -1.204 -8.232 1.00 65.00 348 LEU A C 1
ATOM 2869 O O . LEU A 1 348 ? 31.499 -0.297 -7.557 1.00 65.00 348 LEU A O 1
ATOM 2873 N N . ASN A 1 349 ? 31.758 -2.125 -8.827 1.00 67.19 349 ASN A N 1
ATOM 2874 C CA . ASN A 1 349 ? 33.190 -1.987 -8.968 1.00 67.19 349 ASN A CA 1
ATOM 2875 C C . ASN A 1 349 ? 33.410 -1.016 -10.134 1.00 67.19 349 ASN A C 1
ATOM 2877 O O . ASN A 1 349 ? 33.511 -1.453 -11.277 1.00 67.19 349 ASN A O 1
ATOM 2881 N N . PHE A 1 350 ? 33.401 0.292 -9.846 1.00 66.50 350 PHE A N 1
ATOM 2882 C CA . PHE A 1 350 ? 33.529 1.406 -10.803 1.00 66.50 350 PHE A CA 1
ATOM 2883 C C . PHE A 1 350 ? 34.929 1.493 -11.458 1.00 66.50 350 PHE A C 1
ATOM 2885 O O . PHE A 1 350 ? 35.544 2.552 -11.504 1.00 66.50 350 PHE A O 1
ATOM 2892 N N . LYS A 1 351 ? 35.467 0.353 -11.901 1.00 69.00 351 LYS A N 1
ATOM 2893 C CA . LYS A 1 351 ? 36.708 0.211 -12.676 1.00 69.00 351 LYS A CA 1
ATOM 2894 C C . LYS A 1 351 ? 36.450 0.030 -14.174 1.00 69.00 351 LYS A C 1
ATOM 2896 O O . LYS A 1 351 ? 37.398 0.031 -14.950 1.00 69.00 351 LYS A O 1
ATOM 2901 N N . GLU A 1 352 ? 35.195 -0.171 -14.566 1.00 71.75 352 GLU A N 1
ATOM 2902 C CA . GLU A 1 352 ? 34.760 -0.110 -15.961 1.00 71.75 352 GLU A CA 1
ATOM 2903 C C . GLU A 1 352 ? 34.171 1.280 -16.226 1.00 71.75 352 GLU A C 1
ATOM 2905 O O . GLU A 1 352 ? 33.479 1.821 -15.361 1.00 71.75 352 GLU A O 1
ATOM 2910 N N . ASN A 1 353 ? 34.430 1.835 -17.415 1.00 76.06 353 ASN A N 1
ATOM 2911 C CA . ASN A 1 353 ? 33.775 3.063 -17.867 1.00 76.06 353 ASN A CA 1
ATOM 2912 C C . ASN A 1 353 ? 32.256 2.865 -17.831 1.00 76.06 353 ASN A C 1
ATOM 2914 O O . ASN A 1 353 ? 31.756 1.842 -18.307 1.00 76.06 353 ASN A O 1
ATOM 2918 N N . VAL A 1 354 ? 31.540 3.839 -17.277 1.00 80.50 354 VAL A N 1
ATOM 2919 C CA . VAL A 1 354 ? 30.080 3.803 -17.161 1.00 80.50 354 VAL A CA 1
ATOM 2920 C C . VAL A 1 354 ? 29.494 4.777 -18.173 1.00 80.50 354 VAL A C 1
ATOM 2922 O O . VAL A 1 354 ? 29.966 5.911 -18.279 1.00 80.50 354 VAL A O 1
ATOM 2925 N N . ASP A 1 355 ? 28.477 4.331 -18.906 1.00 82.75 355 ASP A N 1
ATOM 2926 C CA . ASP A 1 355 ? 27.732 5.199 -19.812 1.00 82.75 355 ASP A CA 1
ATOM 2927 C C . ASP A 1 355 ? 26.827 6.111 -18.982 1.00 82.75 355 ASP A C 1
ATOM 2929 O O . ASP A 1 355 ? 26.035 5.643 -18.153 1.00 82.75 355 ASP A O 1
ATOM 2933 N N . VAL A 1 356 ? 26.961 7.415 -19.198 1.00 81.81 356 VAL A N 1
ATOM 2934 C CA . VAL A 1 356 ? 26.205 8.441 -18.492 1.00 81.81 356 VAL A CA 1
ATOM 2935 C C . VAL A 1 356 ? 25.167 9.049 -19.419 1.00 81.81 356 VAL A C 1
ATOM 2937 O O . VAL A 1 356 ? 25.490 9.508 -20.513 1.00 81.81 356 VAL A O 1
ATOM 2940 N N . ILE A 1 357 ? 23.917 9.066 -18.964 1.00 83.69 357 ILE A N 1
ATOM 2941 C CA . ILE A 1 357 ? 22.778 9.552 -19.736 1.00 83.69 357 ILE A CA 1
ATOM 2942 C C . ILE A 1 357 ? 22.020 10.587 -18.890 1.00 83.69 357 ILE A C 1
ATOM 2944 O O . ILE A 1 357 ? 21.319 10.202 -17.951 1.00 83.69 357 ILE A O 1
ATOM 2948 N N . PRO A 1 358 ? 22.160 11.894 -19.169 1.00 80.19 358 PRO A N 1
ATOM 2949 C CA . PRO A 1 358 ? 21.305 12.924 -18.584 1.00 80.19 358 PRO A CA 1
ATOM 2950 C C . PRO A 1 358 ? 19.825 12.647 -18.892 1.00 80.19 358 PRO A C 1
ATOM 2952 O O . PRO A 1 358 ? 19.448 12.477 -20.052 1.00 80.19 358 PRO A O 1
ATOM 2955 N N . GLU A 1 359 ? 18.980 12.582 -17.863 1.00 80.25 359 GLU A N 1
ATOM 2956 C CA . GLU A 1 359 ? 17.535 12.399 -18.019 1.00 80.25 359 GLU A CA 1
ATOM 2957 C C . GLU A 1 359 ? 16.847 13.764 -18.058 1.00 80.25 359 GLU A C 1
ATOM 2959 O O . GLU A 1 359 ? 16.921 14.552 -17.108 1.00 80.25 359 GLU A O 1
ATOM 2964 N N . LEU A 1 360 ? 16.197 14.048 -19.190 1.00 73.62 360 LEU A N 1
ATOM 2965 C CA . LEU A 1 360 ? 15.462 15.289 -19.404 1.00 73.62 360 LEU A CA 1
ATOM 2966 C C . LEU A 1 360 ? 14.300 15.418 -18.416 1.00 73.62 360 LEU A C 1
ATOM 2968 O O . LEU A 1 360 ? 13.542 14.475 -18.186 1.00 73.62 360 LEU A O 1
ATOM 2972 N N . ARG A 1 361 ? 14.103 16.637 -17.913 1.00 69.62 361 ARG A N 1
ATOM 2973 C CA . ARG A 1 361 ? 12.956 17.049 -17.106 1.00 69.62 361 ARG A CA 1
ATOM 2974 C C . ARG A 1 361 ? 11.688 17.083 -17.969 1.00 69.62 361 ARG A C 1
ATOM 2976 O O . ARG A 1 361 ? 11.205 18.149 -18.345 1.00 69.62 361 ARG A O 1
ATOM 2983 N N . SER A 1 362 ? 11.100 15.923 -18.240 1.00 63.16 362 SER A N 1
ATOM 2984 C CA . SER A 1 362 ? 9.703 15.838 -18.675 1.00 63.16 362 SER A CA 1
ATOM 2985 C C . SER A 1 362 ? 8.813 15.501 -17.485 1.00 63.16 362 SER A C 1
ATOM 2987 O O . SER A 1 362 ? 9.042 14.502 -16.808 1.00 63.16 362 SER A O 1
ATOM 2989 N N . GLU A 1 363 ? 7.750 16.281 -17.269 1.00 57.75 363 GLU A N 1
ATOM 2990 C CA . GLU A 1 363 ? 6.730 15.983 -16.247 1.00 57.75 363 GLU A CA 1
ATOM 2991 C C . GLU A 1 363 ? 6.022 14.632 -16.504 1.00 57.75 363 GLU A C 1
ATOM 2993 O O . GLU A 1 363 ? 5.380 14.096 -15.605 1.00 57.75 363 GLU A O 1
ATOM 2998 N N . LEU A 1 364 ? 6.147 14.076 -17.720 1.00 65.12 364 LEU A N 1
ATOM 2999 C CA . LEU A 1 364 ? 5.506 12.842 -18.173 1.00 65.12 364 LEU A CA 1
ATOM 3000 C C . LEU A 1 364 ? 6.441 12.004 -19.081 1.00 65.12 364 LEU A C 1
ATOM 3002 O O . LEU A 1 364 ? 6.399 12.114 -20.311 1.00 65.12 364 LEU A O 1
ATOM 3006 N N . SER A 1 365 ? 7.264 11.144 -18.470 1.00 69.62 365 SER A N 1
ATOM 3007 C CA . SER A 1 365 ? 7.978 10.049 -19.154 1.00 69.62 365 SER A CA 1
ATOM 3008 C C . SER A 1 365 ? 7.126 8.777 -19.137 1.00 69.62 365 SER A C 1
ATOM 3010 O O . SER A 1 365 ? 6.792 8.277 -18.061 1.00 69.62 365 SER A O 1
ATOM 3012 N N . PHE A 1 366 ? 6.825 8.201 -20.302 1.00 77.88 366 PHE A N 1
ATOM 3013 C CA . PHE A 1 366 ? 6.148 6.905 -20.406 1.00 77.88 366 PHE A CA 1
ATOM 3014 C C . PHE A 1 366 ? 7.130 5.822 -20.834 1.00 77.88 366 PHE A C 1
ATOM 3016 O O . PHE A 1 366 ? 7.792 5.926 -21.866 1.00 77.88 366 PHE A O 1
ATOM 3023 N N . TYR A 1 367 ? 7.178 4.753 -20.048 1.00 83.12 367 TYR A N 1
ATOM 3024 C CA . TYR A 1 367 ? 7.880 3.526 -20.394 1.00 83.12 367 TYR A CA 1
ATOM 3025 C C . TYR A 1 367 ? 6.898 2.619 -21.124 1.00 83.12 367 TYR A C 1
ATOM 3027 O O . TYR A 1 367 ? 5.884 2.220 -20.547 1.00 83.12 367 TYR A O 1
ATOM 3035 N N . ILE A 1 368 ? 7.191 2.327 -22.389 1.00 87.00 368 ILE A N 1
ATOM 3036 C CA . ILE A 1 368 ? 6.374 1.484 -23.260 1.00 87.00 368 ILE A CA 1
ATOM 3037 C C . ILE A 1 368 ? 7.261 0.348 -23.759 1.00 87.00 368 ILE A C 1
ATOM 3039 O O . ILE A 1 368 ? 8.309 0.595 -24.351 1.00 87.00 368 ILE A O 1
ATOM 3043 N N . THR A 1 369 ? 6.853 -0.900 -23.540 1.00 88.00 369 THR A N 1
ATOM 3044 C CA . THR A 1 369 ? 7.603 -2.063 -24.022 1.00 88.00 369 THR A CA 1
ATOM 3045 C C . THR A 1 369 ? 6.808 -2.825 -25.066 1.00 88.00 369 THR A C 1
ATOM 3047 O O . THR A 1 369 ? 5.698 -3.295 -24.814 1.00 88.00 369 THR A O 1
ATOM 3050 N N . LEU A 1 370 ? 7.412 -2.947 -26.244 1.00 89.06 370 LEU A N 1
ATOM 3051 C CA . LEU A 1 370 ? 6.931 -3.738 -27.362 1.00 89.06 370 LEU A CA 1
ATOM 3052 C C . LEU A 1 370 ? 7.486 -5.163 -27.245 1.00 89.06 370 LEU A C 1
ATOM 3054 O O . LEU A 1 370 ? 8.701 -5.359 -27.118 1.00 89.06 370 LEU A O 1
ATOM 3058 N N . TYR A 1 371 ? 6.613 -6.166 -27.323 1.00 90.00 371 TYR A N 1
ATOM 3059 C CA . TYR A 1 371 ? 7.010 -7.573 -27.277 1.00 90.00 371 TYR A CA 1
ATOM 3060 C C . TYR A 1 371 ? 6.194 -8.438 -28.241 1.00 90.00 371 TYR A C 1
ATOM 3062 O O . TYR A 1 371 ? 4.976 -8.312 -28.335 1.00 90.00 371 TYR A O 1
ATOM 3070 N N . CYS A 1 372 ? 6.867 -9.352 -28.945 1.00 87.94 372 CYS A N 1
ATOM 3071 C CA . CYS A 1 372 ? 6.196 -10.403 -29.709 1.00 87.94 372 CYS A CA 1
ATOM 3072 C C . CYS A 1 372 ? 5.885 -11.610 -28.808 1.00 87.94 372 CYS A C 1
ATOM 3074 O O . CYS A 1 372 ? 6.744 -12.055 -28.038 1.00 87.94 372 CYS A O 1
ATOM 3076 N N . PHE A 1 373 ? 4.681 -12.168 -28.913 1.00 89.88 373 PHE A N 1
ATOM 3077 C CA . PHE A 1 373 ? 4.300 -13.424 -28.273 1.00 89.88 373 PHE A CA 1
ATOM 3078 C C . PHE A 1 373 ? 3.347 -14.213 -29.180 1.00 89.88 373 PHE A C 1
ATOM 3080 O O . PHE A 1 373 ? 2.359 -13.678 -29.670 1.00 89.88 373 PHE A O 1
ATOM 3087 N N . ARG A 1 374 ? 3.645 -15.497 -29.431 1.00 88.06 374 ARG A N 1
ATOM 3088 C CA . ARG A 1 374 ? 2.870 -16.370 -30.347 1.00 88.06 374 ARG A CA 1
ATOM 3089 C C . ARG A 1 374 ? 2.591 -15.739 -31.733 1.00 88.06 374 ARG A C 1
ATOM 3091 O O . ARG A 1 374 ? 1.529 -15.958 -32.302 1.00 88.06 374 ARG A O 1
ATOM 3098 N N . GLY A 1 375 ? 3.540 -14.959 -32.260 1.00 86.19 375 GLY A N 1
ATOM 3099 C CA . GLY A 1 375 ? 3.442 -14.284 -33.564 1.00 86.19 375 GLY A CA 1
ATOM 3100 C C . GLY A 1 375 ? 2.662 -12.961 -33.571 1.00 86.19 375 GLY A C 1
ATOM 3101 O O . GLY A 1 375 ? 2.625 -12.298 -34.601 1.00 86.19 375 GLY A O 1
ATOM 3102 N N . GLY A 1 376 ? 2.057 -12.551 -32.450 1.00 88.12 376 GLY A N 1
ATOM 3103 C CA . GLY A 1 376 ? 1.434 -11.233 -32.297 1.00 88.12 376 GLY A CA 1
ATOM 3104 C C . GLY A 1 376 ? 2.362 -10.240 -31.597 1.00 88.12 376 GLY A C 1
ATOM 3105 O O . GLY A 1 376 ? 3.055 -10.611 -30.650 1.00 88.12 376 GLY A O 1
ATOM 3106 N N . TRP A 1 377 ? 2.351 -8.977 -32.028 1.00 87.56 377 TRP A N 1
ATOM 3107 C CA . TRP A 1 377 ? 3.007 -7.873 -31.322 1.00 87.56 377 TRP A CA 1
ATOM 3108 C C . TRP A 1 377 ? 2.056 -7.221 -30.313 1.00 87.56 377 TRP A C 1
ATOM 3110 O O . TRP A 1 377 ? 0.897 -6.950 -30.621 1.00 87.56 377 TRP A O 1
ATOM 3120 N N . TYR A 1 378 ? 2.569 -6.950 -29.115 1.00 89.81 378 TYR A N 1
ATOM 3121 C CA . TYR A 1 378 ? 1.830 -6.395 -27.984 1.00 89.81 378 TYR A CA 1
ATOM 3122 C C . TYR A 1 378 ? 2.596 -5.236 -27.349 1.00 89.81 378 TYR A C 1
ATOM 3124 O O . TYR A 1 378 ? 3.826 -5.173 -27.423 1.00 89.81 378 TYR A O 1
ATOM 3132 N N . VAL A 1 379 ? 1.858 -4.337 -26.700 1.00 89.75 379 VAL A N 1
ATOM 3133 C CA . VAL A 1 379 ? 2.377 -3.106 -26.099 1.00 89.75 379 VAL A CA 1
ATOM 3134 C C . VAL A 1 379 ? 1.939 -3.055 -24.643 1.00 89.75 379 VAL A C 1
ATOM 3136 O O . VAL A 1 379 ? 0.752 -2.917 -24.364 1.00 89.75 379 VAL A O 1
ATOM 3139 N N . THR A 1 380 ? 2.897 -3.130 -23.722 1.00 90.94 380 THR A N 1
ATOM 3140 C CA . THR A 1 380 ? 2.679 -2.898 -22.285 1.00 90.94 380 THR A CA 1
ATOM 3141 C C . THR A 1 380 ? 3.256 -1.540 -21.904 1.00 90.94 380 THR A C 1
ATOM 3143 O O . THR A 1 380 ? 4.256 -1.104 -22.477 1.00 90.94 380 THR A O 1
ATOM 3146 N N . SER A 1 381 ? 2.667 -0.871 -20.920 1.00 90.12 381 SER A N 1
ATOM 3147 C CA . SER A 1 381 ? 3.332 0.212 -20.193 1.00 90.12 381 SER A CA 1
ATOM 3148 C C . SER A 1 381 ? 3.902 -0.324 -18.882 1.00 90.12 381 SER A C 1
ATOM 3150 O O . SER A 1 381 ? 3.745 -1.505 -18.567 1.00 90.12 381 SER A O 1
ATOM 3152 N N . LYS A 1 382 ? 4.545 0.546 -18.100 1.00 88.31 382 LYS A N 1
ATOM 3153 C CA . LYS A 1 382 ? 5.011 0.223 -16.744 1.00 88.31 382 LYS A CA 1
ATOM 3154 C C . LYS A 1 382 ? 3.898 -0.268 -15.805 1.00 88.31 382 LYS A C 1
ATOM 3156 O O . LYS A 1 382 ? 4.180 -1.054 -14.904 1.00 88.31 382 LYS A O 1
ATOM 3161 N N . ASP A 1 383 ? 2.668 0.222 -15.975 1.00 86.50 383 ASP A N 1
ATOM 3162 C CA . ASP A 1 383 ? 1.564 0.019 -15.021 1.00 86.50 383 ASP A CA 1
ATOM 3163 C C . ASP A 1 383 ? 0.362 -0.743 -15.629 1.00 86.50 383 ASP A C 1
ATOM 3165 O O . ASP A 1 383 ? -0.513 -1.221 -14.899 1.00 86.50 383 ASP A O 1
ATOM 3169 N N . HIS A 1 384 ? 0.346 -0.933 -16.956 1.00 88.31 384 HIS A N 1
ATOM 3170 C CA . HIS A 1 384 ? -0.726 -1.613 -17.685 1.00 88.31 384 HIS A CA 1
ATOM 3171 C C . HIS A 1 384 ? -0.189 -2.614 -18.709 1.00 88.31 384 HIS A C 1
ATOM 3173 O O . HIS A 1 384 ? 0.544 -2.243 -19.622 1.00 88.31 384 HIS A O 1
ATOM 3179 N N . LEU A 1 385 ? -0.650 -3.860 -18.590 1.00 88.44 385 LEU A N 1
ATOM 3180 C CA . LEU A 1 385 ? -0.336 -4.973 -19.490 1.00 88.44 385 LEU A CA 1
ATOM 3181 C C . LEU A 1 385 ? -0.719 -4.731 -20.960 1.00 88.44 385 LEU A C 1
ATOM 3183 O O . LEU A 1 385 ? -0.010 -5.170 -21.861 1.00 88.44 385 LEU A O 1
ATOM 3187 N N . ASP A 1 386 ? -1.842 -4.051 -21.187 1.00 88.12 386 ASP A N 1
ATOM 3188 C CA . ASP A 1 386 ? -2.267 -3.583 -22.504 1.00 88.12 386 ASP A CA 1
ATOM 3189 C C . ASP A 1 386 ? -2.326 -2.056 -22.474 1.00 88.12 386 ASP A C 1
ATOM 3191 O O . ASP A 1 386 ? -3.218 -1.449 -21.876 1.00 88.12 386 ASP A O 1
ATOM 3195 N N . ALA A 1 387 ? -1.321 -1.440 -23.086 1.00 86.88 387 ALA A N 1
ATOM 3196 C CA . ALA A 1 387 ? -1.199 -0.002 -23.226 1.00 86.88 387 ALA A CA 1
ATOM 3197 C C . ALA A 1 387 ? -1.549 0.478 -24.641 1.00 86.88 387 ALA A C 1
ATOM 3199 O O . ALA A 1 387 ? -1.344 1.657 -24.925 1.00 86.88 387 ALA A O 1
ATOM 3200 N N . SER A 1 388 ? -2.116 -0.365 -25.519 1.00 82.50 388 SER A N 1
ATOM 3201 C CA . SER A 1 388 ? -2.454 0.035 -26.896 1.00 82.50 388 SER A CA 1
ATOM 3202 C C . SER A 1 388 ? -3.338 1.286 -26.939 1.00 82.50 388 SER A C 1
ATOM 3204 O O . SER A 1 388 ? -3.142 2.157 -27.777 1.00 82.50 388 SER A O 1
ATOM 3206 N N . ASN A 1 389 ? -4.268 1.406 -25.986 1.00 77.38 389 ASN A N 1
ATOM 3207 C CA . ASN A 1 389 ? -5.167 2.555 -25.850 1.00 77.38 389 ASN A CA 1
ATOM 3208 C C . ASN A 1 389 ? -4.516 3.773 -25.174 1.00 77.38 389 ASN A C 1
ATOM 3210 O O . ASN A 1 389 ? -5.013 4.880 -25.336 1.00 77.38 389 ASN A O 1
ATOM 3214 N N . MET A 1 390 ? -3.433 3.598 -24.405 1.00 72.81 390 MET A N 1
ATOM 3215 C CA . MET A 1 390 ? -2.664 4.737 -23.876 1.00 72.81 390 MET A CA 1
ATOM 3216 C C . MET A 1 390 ? -1.884 5.425 -24.994 1.00 72.81 390 MET A C 1
ATOM 3218 O O . MET A 1 390 ? -1.643 6.631 -24.942 1.00 72.81 390 MET A O 1
ATOM 3222 N N . VAL A 1 391 ? -1.495 4.655 -26.011 1.00 69.31 391 VAL A N 1
ATOM 3223 C CA . VAL A 1 391 ? -0.788 5.159 -27.180 1.00 69.31 391 VAL A CA 1
ATOM 3224 C C . VAL A 1 391 ? -1.781 5.472 -28.301 1.00 69.31 391 VAL A C 1
ATOM 3226 O O . VAL A 1 391 ? -1.839 4.804 -29.329 1.00 69.31 391 VAL A O 1
ATOM 3229 N N . CYS A 1 392 ? -2.602 6.500 -28.070 1.00 51.31 392 CYS A N 1
ATOM 3230 C CA . CYS A 1 392 ? -3.654 6.945 -28.984 1.00 51.31 392 CYS A CA 1
ATOM 3231 C C . CYS A 1 392 ? -3.127 7.323 -30.382 1.00 51.31 392 CYS A C 1
ATOM 3233 O O . CYS A 1 392 ? -2.726 8.467 -30.610 1.00 51.31 392 CYS A O 1
ATOM 3235 N N . GLY A 1 393 ? -3.228 6.395 -31.335 1.00 56.16 393 GLY A N 1
ATOM 3236 C CA . GLY A 1 393 ? -3.143 6.673 -32.770 1.00 56.16 393 GLY A CA 1
ATOM 3237 C C . GLY A 1 393 ? -2.516 5.549 -33.595 1.00 56.16 393 GLY A C 1
ATOM 3238 O O . GLY A 1 393 ? -1.636 4.828 -33.127 1.00 56.16 393 GLY A O 1
ATOM 3239 N N . GLU A 1 394 ? -2.921 5.464 -34.866 1.00 56.31 394 GLU A N 1
ATOM 3240 C CA . GLU A 1 394 ? -2.201 4.715 -35.916 1.00 56.31 394 GLU A CA 1
ATOM 3241 C C . GLU A 1 394 ? -0.711 5.114 -35.928 1.00 56.31 394 GLU A C 1
ATOM 3243 O O . GLU A 1 394 ? 0.179 4.265 -35.990 1.00 56.31 394 GLU A O 1
ATOM 3248 N N . THR A 1 395 ? -0.459 6.400 -35.650 1.00 63.50 395 THR A N 1
ATOM 3249 C CA . THR A 1 395 ? 0.848 7.049 -35.514 1.00 63.50 395 THR A CA 1
ATOM 3250 C C . THR A 1 395 ? 1.892 6.299 -34.688 1.00 63.50 395 THR A C 1
ATOM 3252 O O . THR A 1 395 ? 3.064 6.427 -35.012 1.00 63.50 395 THR A O 1
ATOM 3255 N N . PHE A 1 396 ? 1.560 5.528 -33.646 1.00 70.81 396 PHE A N 1
ATOM 3256 C CA . PHE A 1 396 ? 2.590 4.764 -32.917 1.00 70.81 396 PHE A CA 1
ATOM 3257 C C . PHE A 1 396 ? 3.050 3.521 -33.669 1.00 70.81 396 PHE A C 1
ATOM 3259 O O . PHE A 1 396 ? 4.250 3.268 -33.776 1.00 70.81 396 PHE A O 1
ATOM 3266 N N . TRP A 1 397 ? 2.099 2.754 -34.198 1.00 73.56 397 TRP A N 1
ATOM 3267 C CA . TRP A 1 397 ? 2.397 1.563 -34.985 1.00 73.56 397 TRP A CA 1
ATOM 3268 C C . TRP A 1 397 ? 3.097 1.942 -36.297 1.00 73.56 397 TRP A C 1
ATOM 3270 O O . TRP A 1 397 ? 4.026 1.243 -36.709 1.00 73.56 397 TRP A O 1
ATOM 3280 N N . ASP A 1 398 ? 2.733 3.097 -36.864 1.00 70.38 398 ASP A N 1
ATOM 3281 C CA . ASP A 1 398 ? 3.407 3.730 -37.999 1.00 70.38 398 ASP A CA 1
ATOM 3282 C C . ASP A 1 398 ? 4.827 4.209 -37.645 1.00 70.38 398 ASP A C 1
ATOM 3284 O O . ASP A 1 398 ? 5.774 3.916 -38.374 1.00 70.38 398 ASP A O 1
ATOM 3288 N N . VAL A 1 399 ? 5.014 4.910 -36.515 1.00 65.56 399 VAL A N 1
ATOM 3289 C CA . VAL A 1 399 ? 6.327 5.445 -36.091 1.00 65.56 399 VAL A CA 1
ATOM 3290 C C . VAL A 1 399 ? 7.314 4.342 -35.721 1.00 65.56 399 VAL A C 1
ATOM 3292 O O . VAL A 1 399 ? 8.493 4.450 -36.055 1.00 65.56 399 VAL A O 1
ATOM 3295 N N . ILE A 1 400 ? 6.864 3.274 -35.059 1.00 65.38 400 ILE A N 1
ATOM 3296 C CA . ILE A 1 400 ? 7.734 2.134 -34.735 1.00 65.38 400 ILE A CA 1
ATOM 3297 C C . ILE A 1 400 ? 7.874 1.175 -35.934 1.00 65.38 400 ILE A C 1
ATOM 3299 O O . ILE A 1 400 ? 8.754 0.318 -35.928 1.00 65.38 400 ILE A O 1
ATOM 3303 N N . GLN A 1 401 ? 7.085 1.357 -37.002 1.00 67.44 401 GLN A N 1
ATOM 3304 C CA . GLN A 1 401 ? 7.063 0.495 -38.188 1.00 67.44 401 GLN A CA 1
ATOM 3305 C C . GLN A 1 401 ? 6.969 -0.994 -37.822 1.00 67.44 401 GLN A C 1
ATOM 3307 O O . GLN A 1 401 ? 7.720 -1.815 -38.342 1.00 67.44 401 GLN A O 1
ATOM 3312 N N . VAL A 1 402 ? 6.078 -1.370 -36.898 1.00 61.28 402 VAL A N 1
ATOM 3313 C CA . VAL A 1 402 ? 6.117 -2.721 -36.294 1.00 61.28 402 VAL A CA 1
ATOM 3314 C C . VAL A 1 402 ? 5.965 -3.848 -37.327 1.00 61.28 402 VAL A C 1
ATOM 3316 O O . VAL A 1 402 ? 6.560 -4.911 -37.171 1.00 61.28 402 VAL A O 1
ATOM 3319 N N . ASN A 1 403 ? 5.259 -3.589 -38.430 1.00 60.69 403 ASN A N 1
ATOM 3320 C CA . ASN A 1 403 ? 5.118 -4.520 -39.557 1.00 60.69 403 ASN A CA 1
ATOM 3321 C C . ASN A 1 403 ? 6.432 -4.784 -40.329 1.00 60.69 403 ASN A C 1
ATOM 3323 O O . ASN A 1 403 ? 6.486 -5.727 -41.112 1.00 60.69 403 ASN A O 1
ATOM 3327 N N . ASN A 1 404 ? 7.475 -3.977 -40.105 1.00 72.12 404 ASN A N 1
ATOM 3328 C CA . ASN A 1 404 ? 8.818 -4.130 -40.672 1.00 72.12 404 ASN A CA 1
ATOM 3329 C C . ASN A 1 404 ? 9.820 -4.757 -39.680 1.00 72.12 404 ASN A C 1
ATOM 3331 O O . ASN A 1 404 ? 10.987 -4.926 -40.038 1.00 72.12 404 ASN A O 1
ATOM 3335 N N . ILE A 1 405 ? 9.412 -5.090 -38.445 1.00 81.56 405 ILE A N 1
ATOM 3336 C CA . ILE A 1 405 ? 10.295 -5.798 -37.508 1.00 81.56 405 ILE A CA 1
ATOM 3337 C C . ILE A 1 405 ? 10.468 -7.239 -37.991 1.00 81.56 405 ILE A C 1
ATOM 3339 O O . ILE A 1 405 ? 9.502 -7.975 -38.181 1.00 81.56 405 ILE A O 1
ATOM 3343 N N . ASP A 1 406 ? 11.727 -7.618 -38.178 1.00 80.88 406 ASP A N 1
ATOM 3344 C CA . ASP A 1 406 ? 12.167 -8.900 -38.718 1.00 80.88 406 ASP A CA 1
ATOM 3345 C C . ASP A 1 406 ? 11.647 -10.083 -37.883 1.00 80.88 406 ASP A C 1
ATOM 3347 O O . ASP A 1 406 ? 11.670 -10.046 -36.648 1.00 80.88 406 ASP A O 1
ATOM 3351 N N . GLU A 1 407 ? 11.237 -11.172 -38.541 1.00 81.62 407 GLU A N 1
ATOM 3352 C CA . GLU A 1 407 ? 10.842 -12.407 -37.853 1.00 81.62 407 GLU A CA 1
ATOM 3353 C C . GLU A 1 407 ? 11.972 -12.950 -36.962 1.00 81.62 407 GLU A C 1
ATOM 3355 O O . GLU A 1 407 ? 11.710 -13.522 -35.902 1.00 81.62 407 GLU A O 1
ATOM 3360 N N . GLN A 1 408 ? 13.230 -12.703 -37.341 1.00 86.12 408 GLN A N 1
ATOM 3361 C CA . GLN A 1 408 ? 14.412 -13.080 -36.559 1.00 86.12 408 GLN A CA 1
ATOM 3362 C C . GLN A 1 408 ? 14.504 -12.357 -35.205 1.00 86.12 408 GLN A C 1
ATOM 3364 O O . GLN A 1 408 ? 15.117 -12.885 -34.279 1.00 86.12 408 GLN A O 1
ATOM 3369 N N . ASP A 1 409 ? 13.868 -11.189 -35.062 1.00 84.88 409 ASP A N 1
ATOM 3370 C CA . ASP A 1 409 ? 13.853 -10.398 -33.826 1.00 84.88 409 ASP A CA 1
ATOM 3371 C C . ASP A 1 409 ? 12.614 -10.673 -32.948 1.00 84.88 409 ASP A C 1
ATOM 3373 O O . ASP A 1 409 ? 12.431 -10.045 -31.901 1.00 84.88 409 ASP A O 1
ATOM 3377 N N . GLN A 1 410 ? 11.770 -11.655 -33.297 1.00 84.44 410 GLN A N 1
ATOM 3378 C CA . GLN A 1 410 ? 10.610 -12.036 -32.478 1.00 84.44 410 GLN A CA 1
ATOM 3379 C C . GLN A 1 410 ? 10.984 -12.595 -31.093 1.00 84.44 410 GLN A C 1
ATOM 3381 O O . GLN A 1 410 ? 10.145 -12.577 -30.189 1.00 84.44 410 GLN A O 1
ATOM 3386 N N . ASP A 1 411 ? 12.217 -13.059 -30.859 1.00 83.12 411 ASP A N 1
ATOM 3387 C CA . ASP A 1 411 ? 12.695 -13.441 -29.519 1.00 83.12 411 ASP A CA 1
ATOM 3388 C C . ASP A 1 411 ? 13.191 -12.236 -28.684 1.00 83.12 411 ASP A C 1
ATOM 3390 O O . ASP A 1 411 ? 13.573 -12.403 -27.523 1.00 83.12 411 ASP A O 1
ATOM 3394 N N . LYS A 1 412 ? 13.137 -11.014 -29.228 1.00 80.94 412 LYS A N 1
ATOM 3395 C CA . LYS A 1 412 ? 13.506 -9.766 -28.548 1.00 80.94 412 LYS A CA 1
ATOM 3396 C C . LYS A 1 412 ? 12.283 -9.011 -28.011 1.00 80.94 412 LYS A C 1
ATOM 3398 O O . LYS A 1 412 ? 11.134 -9.254 -28.398 1.00 80.94 412 LYS A O 1
ATOM 3403 N N . CYS A 1 413 ? 12.542 -8.112 -27.067 1.00 80.00 413 CYS A N 1
ATOM 3404 C CA . CYS A 1 413 ? 11.617 -7.087 -26.580 1.00 80.00 413 CYS A CA 1
ATOM 3405 C C . CYS A 1 413 ? 12.310 -5.736 -26.665 1.00 80.00 413 CYS A C 1
ATOM 3407 O O . CYS A 1 413 ? 13.491 -5.628 -26.323 1.00 80.00 413 CYS A O 1
ATOM 3409 N N . PHE A 1 414 ? 11.559 -4.710 -27.035 1.00 79.12 414 PHE A N 1
ATOM 3410 C CA . PHE A 1 414 ? 12.070 -3.363 -27.238 1.00 79.12 414 PHE A CA 1
ATOM 3411 C C . PHE A 1 414 ? 11.363 -2.424 -26.260 1.00 79.12 414 PHE A C 1
ATOM 3413 O O . PHE A 1 414 ? 10.162 -2.188 -26.374 1.00 79.12 414 PHE A O 1
ATOM 3420 N N . THR A 1 415 ? 12.091 -1.933 -25.254 1.00 78.50 415 THR A N 1
ATOM 3421 C CA . THR A 1 415 ? 11.591 -0.910 -24.325 1.00 78.50 415 THR A CA 1
ATOM 3422 C C . THR A 1 415 ? 11.936 0.459 -24.876 1.00 78.50 415 THR A C 1
ATOM 3424 O O . THR A 1 415 ? 13.112 0.824 -24.970 1.00 78.50 415 THR A O 1
ATOM 3427 N N . PHE A 1 416 ? 10.904 1.226 -25.185 1.00 78.38 416 PHE A N 1
ATOM 3428 C CA . PHE A 1 416 ? 10.993 2.613 -25.594 1.00 78.38 416 PHE A CA 1
ATOM 3429 C C . PHE A 1 416 ? 10.662 3.517 -24.406 1.00 78.38 416 PHE A C 1
ATOM 3431 O O . PHE A 1 416 ? 9.748 3.236 -23.626 1.00 78.38 416 PHE A O 1
ATOM 3438 N N . VAL A 1 417 ? 11.394 4.620 -24.288 1.00 71.19 417 VAL A N 1
ATOM 3439 C CA . VAL A 1 417 ? 10.992 5.747 -23.446 1.00 71.19 417 VAL A CA 1
ATOM 3440 C C . VAL A 1 417 ? 10.395 6.810 -24.352 1.00 71.19 417 VAL A C 1
ATOM 3442 O O . VAL A 1 417 ? 10.972 7.191 -25.373 1.00 71.19 417 VAL A O 1
ATOM 3445 N N . PHE A 1 418 ? 9.208 7.261 -23.975 1.00 71.44 418 PHE A N 1
ATOM 3446 C CA . PHE A 1 418 ? 8.465 8.299 -24.657 1.00 71.44 418 PHE A CA 1
ATOM 3447 C C . PHE A 1 418 ? 8.348 9.512 -23.737 1.00 71.44 418 PHE A C 1
ATOM 3449 O O . PHE A 1 418 ? 7.646 9.471 -22.726 1.00 71.44 418 PHE A O 1
ATOM 3456 N N . HIS A 1 419 ? 9.053 10.587 -24.081 1.00 64.31 419 HIS A N 1
ATOM 3457 C CA . HIS A 1 419 ? 8.967 11.856 -23.362 1.00 64.31 419 HIS A CA 1
ATOM 3458 C C . HIS A 1 419 ? 7.878 12.723 -23.998 1.00 64.31 419 HIS A C 1
ATOM 3460 O O . HIS A 1 419 ? 8.048 13.203 -25.123 1.00 64.31 419 HIS A O 1
ATOM 3466 N N . LEU A 1 420 ? 6.773 12.957 -23.280 1.00 61.75 420 LEU A N 1
ATOM 3467 C CA . LEU A 1 420 ? 5.790 13.961 -23.692 1.00 61.75 420 LEU A CA 1
ATOM 3468 C C . LEU A 1 420 ? 6.311 15.363 -23.356 1.00 61.75 420 LEU A C 1
ATOM 3470 O O . LEU A 1 420 ? 6.065 15.900 -22.274 1.00 61.75 420 LEU A O 1
ATOM 3474 N N . ASN A 1 421 ? 6.977 15.989 -24.326 1.00 55.16 421 ASN A N 1
ATOM 3475 C CA . ASN A 1 421 ? 7.381 17.396 -24.266 1.00 55.16 421 ASN A CA 1
ATOM 3476 C C . ASN A 1 421 ? 6.191 18.330 -24.569 1.00 55.16 421 ASN A C 1
ATOM 3478 O O . ASN A 1 421 ? 6.165 19.058 -25.566 1.00 55.16 421 ASN A O 1
ATOM 3482 N N . GLY A 1 422 ? 5.200 18.292 -23.672 1.00 54.88 422 GLY A N 1
ATOM 3483 C CA . GLY A 1 422 ? 4.020 19.156 -23.658 1.00 54.88 422 GLY A CA 1
ATOM 3484 C C . GLY A 1 422 ? 2.981 18.869 -24.751 1.00 54.88 422 GLY A C 1
ATOM 3485 O O . GLY A 1 422 ? 3.247 18.265 -25.784 1.00 54.88 422 GLY A O 1
ATOM 3486 N N . PHE A 1 423 ? 1.763 19.373 -24.546 1.00 45.72 423 PHE A N 1
ATOM 3487 C CA . PHE A 1 423 ? 0.587 19.127 -25.399 1.00 45.72 423 PHE A CA 1
ATOM 3488 C C . PHE A 1 423 ? 0.631 19.737 -26.823 1.00 45.72 423 PHE A C 1
ATOM 3490 O O . PHE A 1 423 ? -0.396 19.752 -27.500 1.00 45.72 423 PHE A O 1
ATOM 3497 N N . ARG A 1 424 ? 1.753 20.318 -27.281 1.00 42.88 424 ARG A N 1
ATOM 3498 C CA . ARG A 1 424 ? 1.765 21.212 -28.463 1.00 42.88 424 ARG A CA 1
ATOM 3499 C C . ARG A 1 424 ? 2.937 21.080 -29.446 1.00 42.88 424 ARG A C 1
ATOM 3501 O O . ARG A 1 424 ? 3.057 21.941 -30.313 1.00 42.88 424 ARG A O 1
ATOM 3508 N N . SER A 1 425 ? 3.781 20.049 -29.372 1.00 48.09 425 SER A N 1
ATOM 3509 C CA . SER A 1 425 ? 4.912 19.916 -30.309 1.00 48.09 425 SER A CA 1
ATOM 3510 C C . SER A 1 425 ? 4.802 18.713 -31.252 1.00 48.09 425 SER A C 1
ATOM 3512 O O . SER A 1 425 ? 4.477 17.600 -30.848 1.00 48.09 425 SER A O 1
ATOM 3514 N N . ALA A 1 426 ? 5.180 18.918 -32.518 1.00 53.28 426 ALA A N 1
ATOM 3515 C CA . ALA A 1 426 ? 5.437 17.853 -33.496 1.00 53.28 426 ALA A CA 1
ATOM 3516 C C . ALA A 1 426 ? 6.766 17.104 -33.216 1.00 53.28 426 ALA A C 1
ATOM 3518 O O . ALA A 1 426 ? 7.410 16.594 -34.129 1.00 53.28 426 ALA A O 1
ATOM 3519 N N . LEU A 1 427 ? 7.211 17.097 -31.953 1.00 56.12 427 LEU A N 1
ATOM 3520 C CA . LEU A 1 427 ? 8.500 16.579 -31.484 1.00 56.12 427 LEU A CA 1
ATOM 3521 C C . LEU A 1 427 ? 8.337 15.414 -30.496 1.00 56.12 427 LEU A C 1
ATOM 3523 O O . LEU A 1 427 ? 9.306 15.023 -29.846 1.00 56.12 427 LEU A O 1
ATOM 3527 N N . ASN A 1 428 ? 7.130 14.847 -30.405 1.00 62.81 428 ASN A N 1
ATOM 3528 C CA . ASN A 1 428 ? 6.868 13.574 -29.742 1.00 62.81 428 ASN A CA 1
ATOM 3529 C C . ASN A 1 428 ? 7.748 12.484 -30.373 1.00 62.81 428 ASN A C 1
ATOM 3531 O O . ASN A 1 428 ? 7.469 12.002 -31.470 1.00 62.81 428 ASN A O 1
ATOM 3535 N N . LYS A 1 429 ? 8.830 12.120 -29.681 1.00 68.38 429 LYS A N 1
ATOM 3536 C CA . LYS A 1 429 ? 9.824 11.143 -30.133 1.00 68.38 429 LYS A CA 1
ATOM 3537 C C . LYS A 1 429 ? 9.821 9.932 -29.214 1.00 68.38 429 LYS A C 1
ATOM 3539 O O . LYS A 1 429 ? 9.896 10.068 -27.994 1.00 68.38 429 LYS A O 1
ATOM 3544 N N . PHE A 1 430 ? 9.780 8.754 -29.824 1.00 72.19 430 PHE A N 1
ATOM 3545 C CA . PHE A 1 430 ? 10.058 7.491 -29.155 1.00 72.19 430 PHE A CA 1
ATOM 3546 C C . PHE A 1 430 ? 11.549 7.222 -29.241 1.00 72.19 430 PHE A C 1
ATOM 3548 O O . PHE A 1 430 ? 12.127 7.278 -30.326 1.00 72.19 430 PHE A O 1
ATOM 3555 N N . TYR A 1 431 ? 12.155 6.925 -28.100 1.00 78.44 431 TYR A N 1
ATOM 3556 C CA . TYR A 1 431 ? 13.572 6.628 -28.012 1.00 78.44 431 TYR A CA 1
ATOM 3557 C C . TYR A 1 431 ? 13.763 5.185 -27.546 1.00 78.44 431 TYR A C 1
ATOM 3559 O O . TYR A 1 431 ? 13.261 4.810 -26.484 1.00 78.44 431 TYR A O 1
ATOM 3567 N N . LEU A 1 432 ? 14.486 4.360 -28.310 1.00 80.44 432 LEU A N 1
ATOM 3568 C CA . LEU A 1 432 ? 14.804 2.997 -27.879 1.00 80.44 432 LEU A CA 1
ATOM 3569 C C . LEU A 1 432 ? 15.773 3.057 -26.695 1.00 80.44 432 LEU A C 1
ATOM 3571 O O . LEU A 1 432 ? 16.924 3.473 -26.834 1.00 80.44 432 LEU A O 1
ATOM 3575 N N . PHE A 1 433 ? 15.305 2.617 -25.533 1.00 79.88 433 PHE A N 1
ATOM 3576 C CA . PHE A 1 433 ? 15.997 2.787 -24.260 1.00 79.88 433 PHE A CA 1
ATOM 3577 C C . PHE A 1 433 ? 16.731 1.517 -23.833 1.00 79.88 433 PHE A C 1
ATOM 3579 O O . PHE A 1 433 ? 17.937 1.529 -23.560 1.00 79.88 433 PHE A O 1
ATOM 3586 N N . SER A 1 434 ? 16.031 0.382 -23.864 1.00 82.69 434 SER A N 1
ATOM 3587 C CA . SER A 1 434 ? 16.629 -0.927 -23.605 1.00 82.69 434 SER A CA 1
ATOM 3588 C C . SER A 1 434 ? 16.058 -1.989 -24.538 1.00 82.69 434 SER A C 1
ATOM 3590 O O . SER A 1 434 ? 14.882 -1.950 -24.891 1.00 82.69 434 SER A O 1
ATOM 3592 N N . THR A 1 435 ? 16.895 -2.948 -24.925 1.00 84.19 435 THR A N 1
ATOM 3593 C CA . THR A 1 435 ? 16.471 -4.145 -25.656 1.00 84.19 435 THR A CA 1
ATOM 3594 C C . THR A 1 435 ? 16.748 -5.356 -24.782 1.00 84.19 435 THR A C 1
ATOM 3596 O O . THR A 1 435 ? 17.831 -5.466 -24.204 1.00 84.19 435 THR A O 1
ATOM 3599 N N . PHE A 1 436 ? 15.780 -6.261 -24.671 1.00 86.62 436 PHE A N 1
ATOM 3600 C CA . PHE A 1 436 ? 15.857 -7.457 -23.837 1.00 86.62 436 PHE A CA 1
ATOM 3601 C C . PHE A 1 436 ? 15.693 -8.714 -24.695 1.00 86.62 436 PHE A C 1
ATOM 3603 O O . PHE A 1 436 ? 14.714 -8.863 -25.425 1.00 86.62 436 PHE A O 1
ATOM 3610 N N . ASN A 1 437 ? 16.653 -9.632 -24.602 1.00 87.38 437 ASN A N 1
ATOM 3611 C CA . ASN A 1 437 ? 16.615 -10.918 -25.284 1.00 87.38 437 ASN A CA 1
ATOM 3612 C C . ASN A 1 437 ? 15.930 -11.980 -24.403 1.00 87.38 437 ASN A C 1
ATOM 3614 O O . ASN A 1 437 ? 16.469 -12.340 -23.352 1.00 87.38 437 ASN A O 1
ATOM 3618 N N . LYS A 1 438 ? 14.784 -12.518 -24.848 1.00 85.81 438 LYS A N 1
ATOM 3619 C CA . LYS A 1 438 ? 13.998 -13.533 -24.116 1.00 85.81 438 LYS A CA 1
ATOM 3620 C C . LYS A 1 438 ? 14.743 -14.858 -24.005 1.00 85.81 438 LYS A C 1
ATOM 3622 O O . LYS A 1 438 ? 14.705 -15.491 -22.954 1.00 85.81 438 LYS A O 1
ATOM 3627 N N . SER A 1 439 ? 15.423 -15.274 -25.077 1.00 84.19 439 SER A N 1
ATOM 3628 C CA . SER A 1 439 ? 16.138 -16.557 -25.128 1.00 84.19 439 SER A CA 1
ATOM 3629 C C . SER A 1 439 ? 17.305 -16.590 -24.134 1.00 84.19 439 SER A C 1
ATOM 3631 O O . SER A 1 439 ? 17.537 -17.595 -23.459 1.00 84.19 439 SER A O 1
ATOM 3633 N N . ASP A 1 440 ? 17.986 -15.455 -23.967 1.00 83.31 440 ASP A N 1
ATOM 3634 C CA . ASP A 1 440 ? 19.098 -15.314 -23.033 1.00 83.31 440 ASP A CA 1
ATOM 3635 C C . ASP A 1 440 ? 18.732 -14.808 -21.640 1.00 83.31 440 ASP A C 1
ATOM 3637 O O . ASP A 1 440 ? 19.573 -14.938 -20.748 1.00 83.31 440 ASP A O 1
ATOM 3641 N N . ASN A 1 441 ? 17.542 -14.237 -21.442 1.00 83.62 441 ASN A N 1
ATOM 3642 C CA . ASN A 1 441 ? 17.175 -13.455 -20.259 1.00 83.62 441 ASN A CA 1
ATOM 3643 C C . ASN A 1 441 ? 18.234 -12.384 -19.922 1.00 83.62 441 ASN A C 1
ATOM 3645 O O . ASN A 1 441 ? 18.803 -12.365 -18.826 1.00 83.62 441 ASN A O 1
ATOM 3649 N N . LYS A 1 442 ? 18.572 -11.544 -20.908 1.00 84.75 442 LYS A N 1
ATOM 3650 C CA . LYS A 1 442 ? 19.608 -10.504 -20.797 1.00 84.75 442 LYS A CA 1
ATOM 3651 C C . LYS A 1 442 ? 19.241 -9.257 -21.587 1.00 84.75 442 LYS A C 1
ATOM 3653 O O . LYS A 1 442 ? 18.699 -9.352 -22.686 1.00 84.75 442 LYS A O 1
ATOM 3658 N N . TYR A 1 443 ? 19.640 -8.103 -21.067 1.00 82.62 443 TYR A N 1
ATOM 3659 C CA . TYR A 1 443 ? 19.673 -6.865 -21.837 1.00 82.62 443 TYR A CA 1
ATOM 3660 C C . TYR A 1 443 ? 20.825 -6.894 -22.843 1.00 82.62 443 TYR A C 1
ATOM 3662 O O . TYR A 1 443 ? 21.901 -7.418 -22.548 1.00 82.62 443 TYR A O 1
ATOM 3670 N N . ILE A 1 444 ? 20.581 -6.335 -24.023 1.00 85.38 444 ILE A N 1
ATOM 3671 C CA . ILE A 1 444 ? 21.543 -6.229 -25.124 1.00 85.38 444 ILE A CA 1
ATOM 3672 C C . ILE A 1 444 ? 21.681 -4.769 -25.572 1.00 85.38 444 ILE A C 1
ATOM 3674 O O . ILE A 1 444 ? 20.946 -3.883 -25.121 1.00 85.38 444 ILE A O 1
ATOM 3678 N N . GLU A 1 445 ? 22.672 -4.501 -26.416 1.00 82.81 445 GLU A N 1
ATOM 3679 C CA . GLU A 1 445 ? 22.938 -3.160 -26.937 1.00 82.81 445 GLU A CA 1
ATOM 3680 C C . GLU A 1 445 ? 21.820 -2.707 -27.884 1.00 82.81 445 GLU A C 1
ATOM 3682 O O . GLU A 1 445 ? 21.310 -3.483 -28.690 1.00 82.81 445 GLU A O 1
ATOM 3687 N N . CYS A 1 446 ? 21.420 -1.440 -27.761 1.00 79.56 446 CYS A N 1
ATOM 3688 C CA . CYS A 1 446 ? 20.309 -0.867 -28.524 1.00 79.56 446 CYS A CA 1
ATOM 3689 C C . CYS A 1 446 ? 20.741 -0.353 -29.908 1.00 79.56 446 CYS A C 1
ATOM 3691 O O . CYS A 1 446 ? 19.922 -0.333 -30.823 1.00 79.56 446 CYS A O 1
ATOM 3693 N N . GLN A 1 447 ? 22.013 0.038 -30.062 1.00 80.62 447 GLN A N 1
ATOM 3694 C CA . GLN A 1 447 ? 22.538 0.686 -31.269 1.00 80.62 447 GLN A CA 1
ATOM 3695 C C . GLN A 1 447 ? 22.276 -0.103 -32.573 1.00 80.62 447 GLN A C 1
ATOM 3697 O O . GLN A 1 447 ? 21.765 0.506 -33.516 1.00 80.62 447 GLN A O 1
ATOM 3702 N N . PRO A 1 448 ? 22.502 -1.435 -32.643 1.00 84.00 448 PRO A N 1
ATOM 3703 C CA . PRO A 1 448 ? 22.239 -2.194 -33.870 1.00 84.00 448 PRO A CA 1
ATOM 3704 C C . PRO A 1 448 ? 20.771 -2.141 -34.314 1.00 84.00 448 PRO A C 1
ATOM 3706 O O . PRO A 1 448 ? 20.480 -2.164 -35.505 1.00 84.00 448 PRO A O 1
ATOM 3709 N N . TYR A 1 449 ? 19.834 -2.039 -33.366 1.00 82.88 449 TYR A N 1
ATOM 3710 C CA . TYR A 1 449 ? 18.398 -1.993 -33.652 1.00 82.88 449 TYR A CA 1
ATOM 3711 C C . TYR A 1 449 ? 17.938 -0.604 -34.091 1.00 82.88 449 TYR A C 1
ATOM 3713 O O . TYR A 1 449 ? 17.079 -0.492 -34.960 1.00 82.88 449 TYR A O 1
ATOM 3721 N N . THR A 1 450 ? 18.534 0.459 -33.548 1.00 79.06 450 THR A N 1
ATOM 3722 C CA . THR A 1 450 ? 18.260 1.832 -34.000 1.00 79.06 450 THR A CA 1
ATOM 3723 C C . THR A 1 450 ? 18.817 2.094 -35.393 1.00 79.06 450 THR A C 1
ATOM 3725 O O . THR A 1 450 ? 18.162 2.751 -36.194 1.00 79.06 450 THR A O 1
ATOM 3728 N N . GLU A 1 451 ? 19.966 1.500 -35.726 1.00 83.00 451 GLU A N 1
ATOM 3729 C CA . GLU A 1 451 ? 20.509 1.509 -37.089 1.00 83.00 451 GLU A CA 1
ATOM 3730 C C . GLU A 1 451 ? 19.652 0.658 -38.047 1.00 83.00 451 GLU A C 1
ATOM 3732 O O . GLU A 1 451 ? 19.314 1.128 -39.132 1.00 83.00 451 GLU A O 1
ATOM 3737 N N . LYS A 1 452 ? 19.235 -0.555 -37.640 1.00 84.62 452 LYS A N 1
ATOM 3738 C CA . LYS A 1 452 ? 18.399 -1.463 -38.455 1.00 84.62 452 LYS A CA 1
ATOM 3739 C C . LYS A 1 452 ? 17.014 -0.890 -38.774 1.00 84.62 452 LYS A C 1
ATOM 3741 O O . LYS A 1 452 ? 16.559 -1.021 -39.907 1.00 84.62 452 LYS A O 1
ATOM 3746 N N . TYR A 1 453 ? 16.345 -0.285 -37.791 1.00 82.50 453 TYR A N 1
ATOM 3747 C CA . TYR A 1 453 ? 14.945 0.149 -37.906 1.00 82.50 453 TYR A CA 1
ATOM 3748 C C . TYR A 1 453 ? 14.757 1.665 -38.066 1.00 82.50 453 TYR A C 1
ATOM 3750 O O . TYR A 1 453 ? 13.627 2.139 -38.154 1.00 82.50 453 TYR A O 1
ATOM 3758 N N . GLY A 1 454 ? 15.841 2.447 -38.087 1.00 79.19 454 GLY A N 1
ATOM 3759 C CA . GLY A 1 454 ? 15.777 3.912 -38.170 1.00 79.19 454 GLY A CA 1
ATOM 3760 C C . GLY A 1 454 ? 15.153 4.587 -36.941 1.00 79.19 454 GLY A C 1
ATOM 3761 O O . GLY A 1 454 ? 14.829 5.774 -36.986 1.00 79.19 454 GLY A O 1
ATOM 3762 N N . TRP A 1 455 ? 14.963 3.849 -35.843 1.00 80.38 455 TRP A N 1
ATOM 3763 C CA . TRP A 1 455 ? 14.448 4.390 -34.588 1.00 80.38 455 TRP A CA 1
ATOM 3764 C C . TRP A 1 455 ? 15.463 5.346 -33.958 1.00 80.38 455 TRP A C 1
ATOM 3766 O O . TRP A 1 455 ? 16.669 5.101 -33.993 1.00 80.38 455 TRP A O 1
ATOM 3776 N N . ALA A 1 456 ? 14.985 6.400 -33.295 1.00 68.31 456 ALA A N 1
ATOM 3777 C CA . ALA A 1 456 ? 15.862 7.210 -32.462 1.00 68.31 456 ALA A CA 1
ATOM 3778 C C . ALA A 1 456 ? 16.364 6.363 -31.280 1.00 68.31 456 ALA A C 1
ATOM 3780 O O . ALA A 1 456 ? 15.576 5.798 -30.519 1.00 68.31 456 ALA A O 1
ATOM 3781 N N . LEU A 1 457 ? 17.681 6.272 -31.110 1.00 58.81 457 LEU A N 1
ATOM 3782 C CA . LEU A 1 457 ? 18.278 5.735 -29.891 1.00 58.81 457 LEU A CA 1
ATOM 3783 C C . LEU A 1 457 ? 17.983 6.686 -28.728 1.00 58.81 457 LEU A C 1
ATOM 3785 O O . LEU A 1 457 ? 17.977 7.899 -28.935 1.00 58.81 457 LEU A O 1
ATOM 3789 N N . PHE A 1 458 ? 17.799 6.175 -27.503 1.00 55.31 458 PHE A N 1
ATOM 3790 C CA . PHE A 1 458 ? 17.869 7.012 -26.298 1.00 55.31 458 PHE A CA 1
ATOM 3791 C C . PHE A 1 458 ? 19.317 7.421 -26.008 1.00 55.31 458 PHE A C 1
ATOM 3793 O O . PHE A 1 458 ? 19.958 6.986 -25.054 1.00 55.31 458 PHE A O 1
ATOM 3800 N N . GLN A 1 459 ? 19.825 8.261 -26.897 1.00 52.28 459 GLN A N 1
ATOM 3801 C CA . GLN A 1 459 ? 20.820 9.271 -26.605 1.00 52.28 459 GLN A CA 1
ATOM 3802 C C . GLN A 1 459 ? 20.048 10.587 -26.424 1.00 52.28 459 GLN A C 1
ATOM 3804 O O . GLN A 1 459 ? 19.050 10.790 -27.129 1.00 52.28 459 GLN A O 1
ATOM 3809 N N . PRO A 1 460 ? 20.468 11.493 -25.525 1.00 43.44 460 PRO A N 1
ATOM 3810 C CA . PRO A 1 460 ? 19.900 12.836 -25.458 1.00 43.44 460 PRO A CA 1
ATOM 3811 C C . PRO A 1 460 ? 20.115 13.512 -26.818 1.00 43.44 460 PRO A C 1
ATOM 3813 O O . PRO A 1 460 ? 21.234 13.866 -27.171 1.00 43.44 460 PRO A O 1
ATOM 3816 N N . SER A 1 461 ? 19.079 13.611 -27.659 1.00 39.78 461 SER A N 1
ATOM 3817 C CA . SER A 1 461 ? 19.296 13.890 -29.085 1.00 39.78 461 SER A CA 1
ATOM 3818 C C . SER A 1 461 ? 19.503 15.387 -29.382 1.00 39.78 461 SER A C 1
ATOM 3820 O O . SER A 1 461 ? 18.589 16.023 -29.910 1.00 39.78 461 SER A O 1
ATOM 3822 N N . VAL A 1 462 ? 20.689 15.911 -29.035 1.00 45.12 462 VAL A N 1
ATOM 3823 C CA . VAL A 1 462 ? 21.635 16.827 -29.739 1.00 45.12 462 VAL A CA 1
ATOM 3824 C C . VAL A 1 462 ? 21.129 18.036 -30.574 1.00 45.12 462 VAL A C 1
ATOM 3826 O O . VAL A 1 462 ? 21.879 18.980 -30.802 1.00 45.12 462 VAL A O 1
ATOM 3829 N N . ASN A 1 463 ? 19.891 18.071 -31.067 1.00 36.75 463 ASN A N 1
ATOM 3830 C CA . ASN A 1 463 ? 19.467 18.932 -32.182 1.00 36.75 463 ASN A CA 1
ATOM 3831 C C . ASN A 1 463 ? 18.391 19.982 -31.840 1.00 36.75 463 ASN A C 1
ATOM 3833 O O . ASN A 1 463 ? 17.751 20.498 -32.754 1.00 36.75 463 ASN A O 1
ATOM 3837 N N . LEU A 1 464 ? 18.175 20.322 -30.563 1.00 41.34 464 LEU A N 1
ATOM 3838 C CA . LEU A 1 464 ? 17.149 21.306 -30.162 1.00 41.34 464 LEU A CA 1
ATOM 3839 C C . LEU A 1 464 ? 17.656 22.739 -29.905 1.00 41.34 464 LEU A C 1
ATOM 3841 O O . LEU A 1 464 ? 16.831 23.629 -29.734 1.00 41.34 464 LEU A O 1
ATOM 3845 N N . LEU A 1 465 ? 18.974 22.988 -29.950 1.00 37.03 465 LEU A N 1
ATOM 3846 C CA . LEU A 1 465 ? 19.572 24.326 -29.761 1.00 37.03 465 LEU A CA 1
ATOM 3847 C C . LEU A 1 465 ? 20.624 24.705 -30.827 1.00 37.03 465 LEU A C 1
ATOM 3849 O O . LEU A 1 465 ? 21.491 25.543 -30.594 1.00 37.03 465 LEU A O 1
ATOM 3853 N N . LYS A 1 466 ? 20.537 24.155 -32.049 1.00 34.62 466 LYS A N 1
ATOM 3854 C CA . LYS A 1 466 ? 21.370 24.603 -33.190 1.00 34.62 466 LYS A CA 1
ATOM 3855 C C . LYS A 1 466 ? 20.833 25.894 -33.837 1.00 34.62 466 LYS A C 1
ATOM 3857 O O . LYS A 1 466 ? 20.598 25.950 -35.041 1.00 34.62 466 LYS A O 1
ATOM 3862 N N . SER A 1 467 ? 20.705 26.954 -33.037 1.00 39.09 467 SER A N 1
ATOM 3863 C CA . SER A 1 467 ? 20.585 28.340 -33.506 1.00 39.09 467 SER A CA 1
ATOM 3864 C C . SER A 1 467 ? 21.608 29.221 -32.784 1.00 39.09 467 SER A C 1
ATOM 3866 O O . SER A 1 467 ? 21.419 29.570 -31.624 1.00 39.09 467 SER A O 1
ATOM 3868 N N . SER A 1 468 ? 22.679 29.572 -33.507 1.00 39.72 468 SER A N 1
ATOM 3869 C CA . SER A 1 468 ? 23.775 30.482 -33.117 1.00 39.72 468 SER A CA 1
ATOM 3870 C C . SER A 1 468 ? 24.545 30.165 -31.820 1.00 39.72 468 SER A C 1
ATOM 3872 O O . SER A 1 468 ? 24.189 30.602 -30.734 1.00 39.72 468 SER A O 1
ATOM 3874 N N . SER A 1 469 ? 25.715 29.540 -32.011 1.00 40.28 469 SER A N 1
ATOM 3875 C CA . SER A 1 469 ? 26.951 29.770 -31.240 1.00 40.28 469 SER A CA 1
ATOM 3876 C C . SER A 1 469 ? 26.914 29.635 -29.706 1.00 40.28 469 SER A C 1
ATOM 3878 O O . SER A 1 469 ? 27.026 30.629 -28.995 1.00 40.28 469 SER A O 1
ATOM 3880 N N . SER A 1 470 ? 26.985 28.405 -29.190 1.00 37.66 470 SER A N 1
ATOM 3881 C CA . SER A 1 470 ? 28.198 27.918 -28.495 1.00 37.66 470 SER A CA 1
ATOM 3882 C C . SER A 1 470 ? 28.070 26.459 -28.019 1.00 37.66 470 SER A C 1
ATOM 3884 O O . SER A 1 470 ? 27.000 25.865 -28.021 1.00 37.66 470 SER A O 1
ATOM 3886 N N . VAL A 1 471 ? 29.230 25.872 -27.733 1.00 39.72 471 VAL A N 1
ATOM 3887 C CA . VAL A 1 471 ? 29.535 24.461 -27.460 1.00 39.72 471 VAL A CA 1
ATOM 3888 C C . VAL A 1 471 ? 28.687 23.821 -26.351 1.00 39.72 471 VAL A C 1
ATOM 3890 O O . VAL A 1 471 ? 28.922 24.144 -25.197 1.00 39.72 471 VAL A O 1
ATOM 3893 N N . TYR A 1 472 ? 27.853 22.830 -26.698 1.00 39.53 472 TYR A N 1
ATOM 3894 C CA . TYR A 1 472 ? 27.693 21.548 -25.979 1.00 39.53 472 TYR A CA 1
ATOM 3895 C C . TYR A 1 472 ? 27.156 20.489 -26.963 1.00 39.53 472 TYR A C 1
ATOM 3897 O O . TYR A 1 472 ? 25.997 20.534 -27.371 1.00 39.53 472 TYR A O 1
ATOM 3905 N N . GLU A 1 473 ? 28.010 19.555 -27.393 1.00 38.47 473 GLU A N 1
ATOM 3906 C CA . GLU A 1 473 ? 27.575 18.348 -28.111 1.00 38.47 473 GLU A CA 1
ATOM 3907 C C . GLU A 1 473 ? 27.458 17.210 -27.090 1.00 38.47 473 GLU A C 1
ATOM 3909 O O . GLU A 1 473 ? 28.449 16.568 -26.744 1.00 38.47 473 GLU A O 1
ATOM 3914 N N . ASP A 1 474 ? 26.244 17.011 -26.565 1.00 50.88 474 ASP A N 1
ATOM 3915 C CA . ASP A 1 474 ? 25.935 16.009 -25.536 1.00 50.88 474 ASP A CA 1
ATOM 3916 C C . ASP A 1 474 ? 25.944 14.579 -26.122 1.00 50.88 474 ASP A C 1
ATOM 3918 O O . ASP A 1 474 ? 24.906 13.956 -26.361 1.00 50.88 474 ASP A O 1
ATOM 3922 N N . GLU A 1 475 ? 27.143 14.047 -26.368 1.00 57.53 475 GLU A N 1
ATOM 3923 C CA . GLU A 1 475 ? 27.361 12.608 -26.540 1.00 57.53 475 GLU A CA 1
ATOM 3924 C C . GLU A 1 475 ? 27.049 11.838 -25.240 1.00 57.53 475 GLU A C 1
ATOM 3926 O O . GLU A 1 475 ? 26.967 12.408 -24.150 1.00 57.53 475 GLU A O 1
ATOM 3931 N N . VAL A 1 476 ? 26.933 10.505 -25.323 1.00 62.56 476 VAL A N 1
ATOM 3932 C CA . VAL A 1 476 ? 26.927 9.645 -24.125 1.00 62.56 476 VAL A CA 1
ATOM 3933 C C . VAL A 1 476 ? 28.266 9.809 -23.410 1.00 62.56 476 VAL A C 1
ATOM 3935 O O . VAL A 1 476 ? 29.276 9.228 -23.816 1.00 62.56 476 VAL A O 1
ATOM 3938 N N . VAL A 1 477 ? 28.278 10.606 -22.343 1.00 78.81 477 VAL A N 1
ATOM 3939 C CA . VAL A 1 477 ? 29.501 10.899 -21.600 1.00 78.81 477 VAL A CA 1
ATOM 3940 C C . VAL A 1 477 ? 29.982 9.611 -20.941 1.00 78.81 477 VAL A C 1
ATOM 3942 O O . VAL A 1 477 ? 29.279 8.996 -20.142 1.00 78.81 477 VAL A O 1
ATOM 3945 N N . LYS A 1 478 ? 31.201 9.180 -21.267 1.00 82.88 478 LYS A N 1
ATOM 3946 C CA . LYS A 1 478 ? 31.843 8.045 -20.597 1.00 82.88 478 LYS A CA 1
ATOM 3947 C C . LYS A 1 478 ? 32.679 8.561 -19.441 1.00 82.88 478 LYS A C 1
ATOM 3949 O O . LYS A 1 478 ? 33.713 9.189 -19.650 1.00 82.88 478 LYS A O 1
ATOM 3954 N N . VAL A 1 479 ? 32.237 8.268 -18.223 1.00 85.31 479 VAL A N 1
ATOM 3955 C CA . VAL A 1 479 ? 32.986 8.580 -16.998 1.00 85.31 479 VAL A CA 1
ATOM 3956 C C . VAL A 1 479 ? 33.760 7.358 -16.525 1.00 85.31 479 VAL A C 1
ATOM 3958 O O . VAL A 1 479 ? 33.294 6.221 -16.637 1.00 85.31 479 VAL A O 1
ATOM 3961 N N . ALA A 1 480 ? 34.943 7.590 -15.963 1.00 84.12 480 ALA A N 1
ATOM 3962 C CA . ALA A 1 480 ? 35.807 6.524 -15.469 1.00 84.12 480 ALA A CA 1
ATOM 3963 C C . ALA A 1 480 ? 35.321 5.936 -14.132 1.00 84.12 480 ALA A C 1
ATOM 3965 O O . ALA A 1 480 ? 35.737 4.839 -13.770 1.00 84.12 480 ALA A O 1
ATOM 3966 N N . ASN A 1 481 ? 34.490 6.664 -13.371 1.00 84.19 481 ASN A N 1
ATOM 3967 C CA . ASN A 1 481 ? 33.945 6.226 -12.083 1.00 84.19 481 ASN A CA 1
ATOM 3968 C C . ASN A 1 481 ? 32.716 7.049 -11.632 1.00 84.19 481 ASN A C 1
ATOM 3970 O O . ASN A 1 481 ? 32.336 8.039 -12.257 1.00 84.19 481 ASN A O 1
ATOM 3974 N N . ALA A 1 482 ? 32.110 6.640 -10.512 1.00 83.44 482 ALA A N 1
ATOM 3975 C CA . ALA A 1 482 ? 30.956 7.308 -9.908 1.00 83.44 482 ALA A CA 1
ATOM 3976 C C . ALA A 1 482 ? 31.231 8.731 -9.407 1.00 83.44 482 ALA A C 1
ATOM 3978 O O . ALA A 1 482 ? 30.337 9.566 -9.475 1.00 83.44 482 ALA A O 1
ATOM 3979 N N . ASP A 1 483 ? 32.436 9.028 -8.919 1.00 86.38 483 ASP A N 1
ATOM 3980 C CA . ASP A 1 483 ? 32.746 10.356 -8.378 1.00 86.38 483 ASP A CA 1
ATOM 3981 C C . ASP A 1 483 ? 32.749 11.403 -9.501 1.00 86.38 483 ASP A C 1
ATOM 3983 O O . ASP A 1 483 ? 32.176 12.480 -9.348 1.00 86.38 483 ASP A O 1
ATOM 3987 N N . GLN A 1 484 ? 33.282 11.042 -10.675 1.00 89.38 484 GLN A N 1
ATOM 3988 C CA . GLN A 1 484 ? 33.159 11.840 -11.898 1.00 89.38 484 GLN A CA 1
ATOM 3989 C C . GLN A 1 484 ? 31.701 11.997 -12.345 1.00 89.38 484 GLN A C 1
ATOM 3991 O O . GLN A 1 484 ? 31.314 13.087 -12.759 1.00 89.38 484 GLN A O 1
ATOM 3996 N N . ALA A 1 485 ? 30.875 10.953 -12.220 1.00 88.12 485 ALA A N 1
ATOM 3997 C CA . ALA A 1 485 ? 29.445 11.051 -12.505 1.00 88.12 485 ALA A CA 1
ATOM 3998 C C . ALA A 1 485 ? 28.724 12.029 -11.565 1.00 88.12 485 ALA A C 1
ATOM 4000 O O . ALA A 1 485 ? 27.936 12.845 -12.028 1.00 88.12 485 ALA A O 1
ATOM 4001 N N . ILE A 1 486 ? 29.021 11.981 -10.261 1.00 87.56 486 ILE A N 1
ATOM 4002 C CA . ILE A 1 486 ? 28.476 12.912 -9.264 1.00 87.56 486 ILE A CA 1
ATOM 4003 C C . ILE A 1 486 ? 28.937 14.342 -9.578 1.00 87.56 486 ILE A C 1
ATOM 4005 O O . ILE A 1 486 ? 28.125 15.268 -9.569 1.00 87.56 486 ILE A O 1
ATOM 4009 N N . THR A 1 487 ? 30.220 14.535 -9.909 1.00 89.06 487 THR A N 1
ATOM 4010 C CA . THR A 1 487 ? 30.737 15.840 -10.353 1.00 89.06 487 THR A CA 1
ATOM 4011 C C . THR A 1 487 ? 29.980 16.349 -11.581 1.00 89.06 487 THR A C 1
ATOM 4013 O O . THR A 1 487 ? 29.529 17.490 -11.569 1.00 89.06 487 THR A O 1
ATOM 4016 N N . TYR A 1 488 ? 29.757 15.502 -12.589 1.00 88.19 488 TYR A N 1
ATOM 4017 C CA . TYR A 1 488 ? 29.031 15.870 -13.806 1.00 88.19 488 TYR A CA 1
ATOM 4018 C C . TYR A 1 488 ? 27.524 16.101 -13.574 1.00 88.19 488 TYR A C 1
ATOM 4020 O O . TYR A 1 488 ? 26.960 17.037 -14.134 1.00 88.19 488 TYR A O 1
ATOM 4028 N N . SER A 1 489 ? 26.863 15.361 -12.671 1.00 87.94 489 SER A N 1
ATOM 4029 C CA . SER A 1 489 ? 25.468 15.662 -12.285 1.00 87.94 489 SER A CA 1
ATOM 4030 C C . SER A 1 489 ? 25.309 17.036 -11.629 1.00 87.94 489 SER A C 1
ATOM 4032 O O . SER A 1 489 ? 24.242 17.637 -11.732 1.00 87.94 489 SER A O 1
ATOM 4034 N N . ASN A 1 490 ? 26.375 17.553 -11.007 1.00 84.12 490 ASN A N 1
ATOM 4035 C CA . ASN A 1 490 ? 26.418 18.904 -10.452 1.00 84.12 490 ASN A CA 1
ATOM 4036 C C . ASN A 1 490 ? 26.801 19.975 -11.495 1.00 84.12 490 ASN A C 1
ATOM 4038 O O . ASN A 1 490 ? 26.757 21.155 -11.162 1.00 84.12 490 ASN A O 1
ATOM 4042 N N . THR A 1 491 ? 27.159 19.607 -12.732 1.00 84.31 491 THR A N 1
ATOM 4043 C CA . THR A 1 491 ? 27.309 20.550 -13.860 1.00 84.31 491 THR A CA 1
ATOM 4044 C C . THR A 1 491 ? 26.103 20.552 -14.802 1.00 84.31 491 THR A C 1
ATOM 4046 O O . THR A 1 491 ? 26.085 21.325 -15.754 1.00 84.31 491 THR A O 1
ATOM 4049 N N . LEU A 1 492 ? 25.098 19.700 -14.567 1.00 82.19 492 LEU A N 1
ATOM 4050 C CA . LEU A 1 492 ? 23.864 19.699 -15.352 1.00 82.19 492 LEU A CA 1
ATOM 4051 C C . LEU A 1 492 ? 23.018 20.945 -15.074 1.00 82.19 492 LEU A C 1
ATOM 4053 O O . LEU A 1 492 ? 22.863 21.368 -13.929 1.00 82.19 492 LEU A O 1
ATOM 4057 N N . ASN A 1 493 ? 22.390 21.459 -16.129 1.00 80.69 493 ASN A N 1
ATOM 4058 C CA . ASN A 1 493 ? 21.383 22.506 -16.037 1.00 80.69 493 ASN A CA 1
ATOM 4059 C C . ASN A 1 493 ? 20.069 21.944 -15.434 1.00 80.69 493 ASN A C 1
ATOM 4061 O O . ASN A 1 493 ? 19.441 21.080 -16.057 1.00 80.69 493 ASN A O 1
ATOM 4065 N N . PRO A 1 494 ? 19.612 22.428 -14.260 1.00 79.38 494 PRO A N 1
ATOM 4066 C CA . PRO A 1 494 ? 18.438 21.890 -13.571 1.00 79.38 494 PRO A CA 1
ATOM 4067 C C . PRO A 1 494 ? 17.090 22.356 -14.155 1.00 79.38 494 PRO A C 1
ATOM 4069 O O . PRO A 1 494 ? 16.036 21.914 -13.688 1.00 79.38 494 PRO A O 1
ATOM 4072 N N . THR A 1 495 ? 17.067 23.236 -15.165 1.00 75.06 495 THR A N 1
ATOM 4073 C CA . THR A 1 495 ? 15.836 23.470 -15.947 1.00 75.06 495 THR A CA 1
ATOM 4074 C C . THR A 1 495 ? 15.582 22.318 -16.912 1.00 75.06 495 THR A C 1
ATOM 4076 O O . THR A 1 495 ? 14.436 21.897 -17.064 1.00 75.06 495 THR A O 1
ATOM 4079 N N . LEU A 1 496 ? 16.654 21.788 -17.512 1.00 76.62 496 LEU A N 1
ATOM 4080 C CA . LEU A 1 496 ? 16.613 20.789 -18.577 1.00 76.62 496 LEU A CA 1
ATOM 4081 C C . LEU A 1 496 ? 16.683 19.355 -18.057 1.00 76.62 496 LEU A C 1
ATOM 4083 O O . LEU A 1 496 ? 16.053 18.484 -18.649 1.00 76.62 496 LEU A O 1
ATOM 4087 N N . TYR A 1 497 ? 17.411 19.100 -16.967 1.00 83.06 497 TYR A N 1
ATOM 4088 C CA . TYR A 1 497 ? 17.701 17.749 -16.483 1.00 83.06 497 TYR A CA 1
ATOM 4089 C C . TYR A 1 497 ? 17.288 17.557 -15.020 1.00 83.06 497 TYR A C 1
ATOM 4091 O O . TYR A 1 497 ? 17.611 18.374 -14.160 1.00 83.06 497 TYR A O 1
ATOM 4099 N N . SER A 1 498 ? 16.598 16.452 -14.719 1.00 83.12 498 SER A N 1
ATOM 4100 C CA . SER A 1 498 ? 16.210 16.099 -13.342 1.00 83.12 498 SER A CA 1
ATOM 4101 C C . SER A 1 498 ? 17.235 15.205 -12.644 1.00 83.12 498 SER A C 1
ATOM 4103 O O . SER A 1 498 ? 17.441 15.288 -11.430 1.00 83.12 498 SER A O 1
ATOM 4105 N N . CYS A 1 499 ? 17.892 14.334 -13.406 1.00 88.75 499 CYS A N 1
ATOM 4106 C CA . CYS A 1 499 ? 18.823 13.339 -12.893 1.00 88.75 499 CYS A CA 1
ATOM 4107 C C . CYS A 1 499 ? 19.773 12.828 -13.978 1.00 88.75 499 CYS A C 1
ATOM 4109 O O . CYS A 1 499 ? 19.656 13.140 -15.160 1.00 88.75 499 CYS A O 1
ATOM 4111 N N . LEU A 1 500 ? 20.740 12.035 -13.536 1.00 89.94 500 LEU A N 1
ATOM 4112 C CA . LEU A 1 500 ? 21.753 11.381 -14.339 1.00 89.94 500 LEU A CA 1
ATOM 4113 C C . LEU A 1 500 ? 21.566 9.866 -14.226 1.00 89.94 500 LEU A C 1
ATOM 4115 O O . LEU A 1 500 ? 21.682 9.318 -13.128 1.00 89.94 500 LEU A O 1
ATOM 4119 N N . LEU A 1 501 ? 21.307 9.176 -15.332 1.00 88.31 501 LEU A N 1
ATOM 4120 C CA . LEU A 1 501 ? 21.245 7.718 -15.364 1.00 88.31 501 LEU A CA 1
ATOM 4121 C C . LEU A 1 501 ? 22.632 7.144 -15.666 1.00 88.31 501 LEU A C 1
ATOM 4123 O O . LEU A 1 501 ? 23.234 7.421 -16.701 1.00 88.31 501 LEU A O 1
ATOM 4127 N N . LEU A 1 502 ? 23.130 6.318 -14.750 1.00 87.62 502 LEU A N 1
ATOM 4128 C CA . LEU A 1 502 ? 24.356 5.545 -14.900 1.00 87.62 502 LEU A CA 1
ATOM 4129 C C . LEU A 1 502 ? 24.029 4.141 -15.384 1.00 87.62 502 LEU A C 1
ATOM 4131 O O . LEU A 1 502 ? 23.502 3.333 -14.614 1.00 87.62 502 LEU A O 1
ATOM 4135 N N . ARG A 1 503 ? 24.390 3.824 -16.628 1.00 82.50 503 ARG A N 1
ATOM 4136 C CA . ARG A 1 503 ? 24.186 2.497 -17.209 1.00 82.50 503 ARG A CA 1
ATOM 4137 C C . ARG A 1 503 ? 25.452 1.652 -17.125 1.00 82.50 503 ARG A C 1
ATOM 4139 O O . ARG A 1 503 ? 26.467 1.944 -17.748 1.00 82.50 503 ARG A O 1
ATOM 4146 N N . SER A 1 504 ? 25.360 0.552 -16.381 1.00 77.75 504 SER A N 1
ATOM 4147 C CA . SER A 1 504 ? 26.338 -0.540 -16.405 1.00 77.75 504 SER A CA 1
ATOM 4148 C C . SER A 1 504 ? 25.732 -1.788 -17.058 1.00 77.75 504 SER A C 1
ATOM 4150 O O . SER A 1 504 ? 24.523 -1.869 -17.274 1.00 77.75 504 SER A O 1
ATOM 4152 N N . LYS A 1 505 ? 26.556 -2.810 -17.320 1.00 70.12 505 LYS A N 1
ATOM 4153 C CA . LYS A 1 505 ? 26.110 -4.101 -17.884 1.00 70.12 505 LYS A CA 1
ATOM 4154 C C . LYS A 1 505 ? 25.099 -4.860 -17.008 1.00 70.12 505 LYS A C 1
ATOM 4156 O O . LYS A 1 505 ? 24.429 -5.758 -17.507 1.00 70.12 505 LYS A O 1
ATOM 4161 N N . THR A 1 506 ? 25.035 -4.568 -15.706 1.00 67.44 506 THR A N 1
ATOM 4162 C CA . THR A 1 506 ? 24.295 -5.375 -14.714 1.00 67.44 506 THR A CA 1
ATOM 4163 C C . THR A 1 506 ? 23.306 -4.586 -13.865 1.00 67.44 506 THR A C 1
ATOM 4165 O O . THR A 1 506 ? 22.481 -5.189 -13.182 1.00 67.44 506 THR A O 1
ATOM 4168 N N . ALA A 1 507 ? 23.392 -3.259 -13.871 1.00 78.31 507 ALA A N 1
ATOM 4169 C CA . ALA A 1 507 ? 22.577 -2.386 -13.042 1.00 78.31 507 ALA A CA 1
ATOM 4170 C C . ALA A 1 507 ? 22.503 -0.983 -13.634 1.00 78.31 507 ALA A C 1
ATOM 4172 O O . ALA A 1 507 ? 23.422 -0.539 -14.332 1.00 78.31 507 ALA A O 1
ATOM 4173 N N . ILE A 1 508 ? 21.435 -0.275 -13.289 1.00 83.25 508 ILE A N 1
ATOM 4174 C CA . ILE A 1 508 ? 21.269 1.131 -13.624 1.00 83.25 508 ILE A CA 1
ATOM 4175 C C . ILE A 1 508 ? 21.046 1.888 -12.329 1.00 83.25 508 ILE A C 1
ATOM 4177 O O . ILE A 1 508 ? 20.256 1.471 -11.478 1.00 83.25 508 ILE A O 1
ATOM 4181 N N . LEU A 1 509 ? 21.813 2.956 -12.152 1.00 87.62 509 LEU A N 1
ATOM 4182 C CA . LEU A 1 509 ? 21.665 3.860 -11.022 1.00 87.62 509 LEU A CA 1
ATOM 4183 C C . LEU A 1 509 ? 21.142 5.199 -11.520 1.00 87.62 509 LEU A C 1
ATOM 4185 O O . LEU A 1 509 ? 21.407 5.571 -12.660 1.00 87.62 509 LEU A O 1
ATOM 4189 N N . TYR A 1 510 ? 20.460 5.935 -10.653 1.00 90.25 510 TYR A N 1
ATOM 4190 C CA . TYR A 1 510 ? 20.232 7.357 -10.861 1.00 90.25 510 TYR A CA 1
ATOM 4191 C C . TYR A 1 510 ? 21.035 8.165 -9.839 1.00 90.25 510 TYR A C 1
ATOM 4193 O O . TYR A 1 510 ? 21.158 7.784 -8.669 1.00 90.25 510 TYR A O 1
ATOM 4201 N N . ILE A 1 511 ? 21.588 9.285 -10.293 1.00 90.75 511 ILE A N 1
ATOM 4202 C CA . ILE A 1 511 ? 22.116 10.352 -9.446 1.00 90.75 511 ILE A CA 1
ATOM 4203 C C . ILE A 1 511 ? 21.163 11.537 -9.618 1.00 90.75 511 ILE A C 1
ATOM 4205 O O . ILE A 1 511 ? 21.009 12.010 -10.745 1.00 90.75 511 ILE A O 1
ATOM 4209 N N . PRO A 1 512 ? 20.468 12.004 -8.569 1.00 87.94 512 PRO A N 1
ATOM 4210 C CA . PRO A 1 512 ? 19.637 13.197 -8.681 1.00 87.94 512 PRO A CA 1
ATOM 4211 C C . PRO A 1 512 ? 20.516 14.406 -9.018 1.00 87.94 512 PRO A C 1
ATOM 4213 O O . PRO A 1 512 ? 21.610 14.541 -8.471 1.00 87.94 512 PRO A O 1
ATOM 4216 N N . CYS A 1 513 ? 20.043 15.301 -9.888 1.00 89.62 513 CYS A N 1
ATOM 4217 C CA . CYS A 1 513 ? 20.685 16.603 -10.029 1.00 89.62 513 CYS A CA 1
ATOM 4218 C C . CYS A 1 513 ? 20.394 17.394 -8.745 1.00 89.62 513 CYS A C 1
ATOM 4220 O O . CYS A 1 513 ? 19.240 17.714 -8.449 1.00 89.62 513 CYS A O 1
ATOM 4222 N N . THR A 1 514 ? 21.433 17.679 -7.956 1.00 83.81 514 THR A N 1
ATOM 4223 C CA . THR A 1 514 ? 21.302 18.335 -6.644 1.00 83.81 514 THR A CA 1
ATOM 4224 C C . THR A 1 514 ? 20.554 19.666 -6.757 1.00 83.81 514 THR A C 1
ATOM 4226 O O . THR A 1 514 ? 19.705 19.987 -5.925 1.00 83.81 514 THR A O 1
ATOM 4229 N N . GLN A 1 515 ? 20.826 20.421 -7.823 1.00 82.69 515 GLN A N 1
ATOM 4230 C CA . GLN A 1 515 ? 20.186 21.701 -8.101 1.00 82.69 515 GLN A CA 1
ATOM 4231 C C . GLN A 1 515 ? 18.722 21.550 -8.541 1.00 82.69 515 GLN A C 1
ATOM 4233 O O . GLN A 1 515 ? 17.895 22.387 -8.182 1.00 82.69 515 GLN A O 1
ATOM 4238 N N . TYR A 1 516 ? 18.369 20.471 -9.250 1.00 83.38 516 TYR A N 1
ATOM 4239 C CA . TYR A 1 516 ? 16.975 20.176 -9.594 1.00 83.38 516 TYR A CA 1
ATOM 4240 C C . TYR A 1 516 ? 16.148 19.826 -8.353 1.00 83.38 516 TYR A C 1
ATOM 4242 O O . TYR A 1 516 ? 15.062 20.372 -8.171 1.00 83.38 516 TYR A O 1
ATOM 4250 N N . GLU A 1 517 ? 16.658 18.973 -7.459 1.00 81.56 517 GLU A N 1
ATOM 4251 C CA . GLU A 1 517 ? 15.943 18.636 -6.217 1.00 81.56 517 GLU A CA 1
ATOM 4252 C C . GLU A 1 517 ? 15.820 19.849 -5.277 1.00 81.56 517 GLU A C 1
ATOM 4254 O O . GLU A 1 517 ? 14.796 20.004 -4.606 1.00 81.56 517 GLU A O 1
ATOM 4259 N N . ALA A 1 518 ? 16.797 20.765 -5.276 1.00 80.25 518 ALA A N 1
ATOM 4260 C CA . ALA A 1 518 ? 16.677 22.057 -4.596 1.00 80.25 518 ALA A CA 1
ATOM 4261 C C . ALA A 1 518 ? 15.566 22.933 -5.212 1.00 80.25 518 ALA A C 1
ATOM 4263 O O . ALA A 1 518 ? 14.695 23.413 -4.484 1.00 80.25 518 ALA A O 1
ATOM 4264 N N . LEU A 1 519 ? 15.536 23.079 -6.545 1.00 77.88 519 LEU A N 1
ATOM 4265 C CA . LEU A 1 519 ? 14.496 23.813 -7.282 1.00 77.88 519 LEU A CA 1
ATOM 4266 C C . LEU A 1 519 ? 13.094 23.215 -7.078 1.00 77.88 519 LEU A C 1
ATOM 4268 O O . LEU A 1 519 ? 12.118 23.941 -6.908 1.00 77.88 519 LEU A O 1
ATOM 4272 N N . LYS A 1 520 ? 12.977 21.890 -7.053 1.00 78.94 520 LYS A N 1
ATOM 4273 C CA . LYS A 1 520 ? 11.719 21.186 -6.788 1.00 78.94 520 LYS A CA 1
ATOM 4274 C C . LYS A 1 520 ? 11.253 21.387 -5.346 1.00 78.94 520 LYS A C 1
ATOM 4276 O O . LYS A 1 520 ? 10.119 21.796 -5.125 1.00 78.94 520 LYS A O 1
ATOM 4281 N N . THR A 1 521 ? 12.153 21.209 -4.374 1.00 76.88 521 THR A N 1
ATOM 4282 C CA . THR A 1 521 ? 11.876 21.476 -2.951 1.00 76.88 521 THR A CA 1
ATOM 4283 C C . THR A 1 521 ? 11.435 22.925 -2.720 1.00 76.88 521 THR A C 1
ATOM 4285 O O . THR A 1 521 ? 10.613 23.187 -1.844 1.00 76.88 521 THR A O 1
ATOM 4288 N N . LEU A 1 522 ? 11.959 23.870 -3.505 1.00 70.88 522 LEU A N 1
ATOM 4289 C CA . LEU A 1 522 ? 11.531 25.267 -3.511 1.00 70.88 522 LEU A CA 1
ATOM 4290 C C . LEU A 1 522 ? 10.102 25.452 -4.007 1.00 70.88 522 LEU A C 1
ATOM 4292 O O . LEU A 1 522 ? 9.306 26.090 -3.321 1.00 70.88 522 LEU A O 1
ATOM 4296 N N . LEU A 1 523 ? 9.770 24.884 -5.167 1.00 70.69 523 LEU A N 1
ATOM 4297 C CA . LEU A 1 523 ? 8.424 24.951 -5.736 1.00 70.69 523 LEU A CA 1
ATOM 4298 C C . LEU A 1 523 ? 7.393 24.333 -4.774 1.00 70.69 523 LEU A C 1
ATOM 4300 O O . LEU A 1 523 ? 6.391 24.978 -4.468 1.00 70.69 523 LEU A O 1
ATOM 4304 N N . ASP A 1 524 ? 7.701 23.177 -4.176 1.00 72.31 524 ASP A N 1
ATOM 4305 C CA . ASP A 1 524 ? 6.845 22.497 -3.189 1.00 72.31 524 ASP A CA 1
ATOM 4306 C C . ASP A 1 524 ? 6.658 23.292 -1.873 1.00 72.31 524 ASP A C 1
ATOM 4308 O O . ASP A 1 524 ? 5.671 23.099 -1.152 1.00 72.31 524 ASP A O 1
ATOM 4312 N N . ARG A 1 525 ? 7.607 24.178 -1.526 1.00 70.44 525 ARG A N 1
ATOM 4313 C CA . ARG A 1 525 ? 7.584 25.011 -0.303 1.00 70.44 525 ARG A CA 1
ATOM 4314 C C . ARG A 1 525 ? 7.085 26.437 -0.515 1.00 70.44 525 ARG A C 1
ATOM 4316 O O . ARG A 1 525 ? 6.649 27.045 0.461 1.00 70.44 525 ARG A O 1
ATOM 4323 N N . SER A 1 526 ? 7.110 26.950 -1.744 1.00 62.88 526 SER A N 1
ATOM 4324 C CA . SER A 1 526 ? 6.649 28.304 -2.094 1.00 62.88 526 SER A CA 1
ATOM 4325 C C . SER A 1 526 ? 5.223 28.590 -1.601 1.00 62.88 526 SER A C 1
ATOM 4327 O O . SER A 1 526 ? 4.921 29.682 -1.131 1.00 62.88 526 SER A O 1
ATOM 4329 N N . HIS A 1 527 ? 4.373 27.561 -1.590 1.00 60.06 527 HIS A N 1
ATOM 4330 C CA . HIS A 1 527 ? 2.998 27.609 -1.096 1.00 60.06 527 HIS A CA 1
ATOM 4331 C C . HIS A 1 527 ? 2.854 27.602 0.443 1.00 60.06 527 HIS A C 1
ATOM 4333 O O . HIS A 1 527 ? 1.726 27.551 0.932 1.00 60.06 527 HIS A O 1
ATOM 4339 N N . LYS A 1 528 ? 3.950 27.570 1.225 1.00 61.81 528 LYS A N 1
ATOM 4340 C CA . LYS A 1 528 ? 3.909 27.305 2.682 1.00 61.81 528 LYS A CA 1
ATOM 4341 C C . LYS A 1 528 ? 4.721 28.255 3.572 1.00 61.81 528 LYS A C 1
ATOM 4343 O O . LYS A 1 528 ? 4.351 28.386 4.735 1.00 61.81 528 LYS A O 1
ATOM 4348 N N . ASP A 1 529 ? 5.782 28.905 3.087 1.00 65.50 529 ASP A N 1
ATOM 4349 C CA . ASP A 1 529 ? 6.561 29.880 3.880 1.00 65.50 529 ASP A CA 1
ATOM 4350 C C . ASP A 1 529 ? 7.277 30.905 2.977 1.00 65.50 529 ASP A C 1
ATOM 4352 O O . ASP A 1 529 ? 8.077 30.534 2.117 1.00 65.50 529 ASP A O 1
ATOM 4356 N N . SER A 1 530 ? 7.001 32.199 3.172 1.00 59.81 530 SER A N 1
ATOM 4357 C CA . SER A 1 530 ? 7.517 33.282 2.323 1.00 59.81 530 SER A CA 1
ATOM 4358 C C . SER A 1 530 ? 8.965 33.681 2.615 1.00 59.81 530 SER A C 1
ATOM 4360 O O . SER A 1 530 ? 9.632 34.218 1.735 1.00 59.81 530 SER A O 1
ATOM 4362 N N . ASN A 1 531 ? 9.466 33.455 3.834 1.00 62.16 531 ASN A N 1
ATOM 4363 C CA . ASN A 1 531 ? 10.754 34.020 4.259 1.00 62.16 531 ASN A CA 1
ATOM 4364 C C . ASN A 1 531 ? 11.938 33.127 3.877 1.00 62.16 531 ASN A C 1
ATOM 4366 O O . ASN A 1 531 ? 12.985 33.624 3.474 1.00 62.16 531 ASN A O 1
ATOM 4370 N N . VAL A 1 532 ? 11.755 31.806 3.943 1.00 61.66 532 VAL A N 1
ATOM 4371 C CA . VAL A 1 532 ? 12.745 30.816 3.474 1.00 61.66 532 VAL A CA 1
ATOM 4372 C C . VAL A 1 532 ? 12.912 30.879 1.946 1.00 61.66 532 VAL A C 1
ATOM 4374 O O . VAL A 1 532 ? 13.944 30.492 1.402 1.00 61.66 532 VAL A O 1
ATOM 4377 N N . PHE A 1 533 ? 11.902 31.391 1.242 1.00 63.41 533 PHE A N 1
ATOM 4378 C CA . PHE A 1 533 ? 11.844 31.395 -0.213 1.00 63.41 533 PHE A CA 1
ATOM 4379 C C . PHE A 1 533 ? 12.876 32.329 -0.873 1.00 63.41 533 PHE A C 1
ATOM 4381 O O . PHE A 1 533 ? 13.456 31.973 -1.898 1.00 63.41 533 PHE A O 1
ATOM 4388 N N . GLY A 1 534 ? 13.161 33.491 -0.272 1.00 63.69 534 GLY A N 1
ATOM 4389 C CA . GLY A 1 534 ? 14.034 34.516 -0.863 1.00 63.69 534 GLY A CA 1
ATOM 4390 C C . GLY A 1 534 ? 15.517 34.134 -0.957 1.00 63.69 534 GLY A C 1
ATOM 4391 O O . GLY A 1 534 ? 16.171 34.471 -1.945 1.00 63.69 534 GLY A O 1
ATOM 4392 N N . GLU A 1 535 ? 16.057 33.418 0.034 1.00 63.28 535 GLU A N 1
ATOM 4393 C CA . GLU A 1 535 ? 17.459 32.962 0.024 1.00 63.28 535 GLU A CA 1
ATOM 4394 C C . GLU A 1 535 ? 17.676 31.857 -1.016 1.00 63.28 535 GLU A C 1
ATOM 4396 O O . GLU A 1 535 ? 18.595 31.914 -1.829 1.00 63.28 535 GLU A O 1
ATOM 4401 N N . LEU A 1 536 ? 16.778 30.875 -1.041 1.00 61.00 536 LEU A N 1
ATOM 4402 C CA . LEU A 1 536 ? 16.861 29.733 -1.945 1.00 61.00 536 LEU A CA 1
ATOM 4403 C C . LEU A 1 536 ? 16.551 30.106 -3.412 1.00 61.00 536 LEU A C 1
ATOM 4405 O O . LEU A 1 536 ? 17.164 29.550 -4.323 1.00 61.00 536 LEU A O 1
ATOM 4409 N N . MET A 1 537 ? 15.677 31.089 -3.670 1.00 63.88 537 MET A N 1
ATOM 4410 C CA . MET A 1 537 ? 15.476 31.632 -5.024 1.00 63.88 537 MET A CA 1
ATOM 4411 C C . MET A 1 537 ? 16.717 32.351 -5.576 1.00 63.88 537 MET A C 1
ATOM 4413 O O . MET A 1 537 ? 16.931 32.341 -6.787 1.00 63.88 537 MET A O 1
ATOM 4417 N N . PHE A 1 538 ? 17.566 32.924 -4.715 1.00 65.94 538 PHE A N 1
ATOM 4418 C CA . PHE A 1 538 ? 18.850 33.495 -5.134 1.00 65.94 538 PHE A CA 1
ATOM 4419 C C . PHE A 1 538 ? 19.827 32.411 -5.603 1.00 65.94 538 PHE A C 1
ATOM 4421 O O . PHE A 1 538 ? 20.505 32.601 -6.609 1.00 65.94 538 PHE A O 1
ATOM 4428 N N . ASP A 1 539 ? 19.855 31.247 -4.947 1.00 62.28 539 ASP A N 1
ATOM 4429 C CA . ASP A 1 539 ? 20.645 30.098 -5.411 1.00 62.28 539 ASP A CA 1
ATOM 4430 C C . ASP A 1 539 ? 20.123 29.509 -6.731 1.00 62.28 539 ASP A C 1
ATOM 4432 O O . ASP A 1 539 ? 20.926 29.113 -7.578 1.00 62.28 539 ASP A O 1
ATOM 4436 N N . VAL A 1 540 ? 18.803 29.505 -6.952 1.00 61.62 540 VAL A N 1
ATOM 4437 C CA . VAL A 1 540 ? 18.215 29.152 -8.257 1.00 61.62 540 VAL A CA 1
ATOM 4438 C C . VAL A 1 540 ? 18.667 30.137 -9.329 1.00 61.62 540 VAL A C 1
ATOM 4440 O O . VAL A 1 540 ? 19.245 29.717 -10.324 1.00 61.62 540 VAL A O 1
ATOM 4443 N N . VAL A 1 541 ? 18.487 31.442 -9.116 1.00 67.19 541 VAL A N 1
ATOM 4444 C CA . VAL A 1 541 ? 18.932 32.480 -10.060 1.00 67.19 541 VAL A CA 1
ATOM 4445 C C . VAL A 1 541 ? 20.430 32.378 -10.364 1.00 67.19 541 VAL A C 1
ATOM 4447 O O . VAL A 1 541 ? 20.813 32.393 -11.529 1.00 67.19 541 VAL A O 1
ATOM 4450 N N . ARG A 1 542 ? 21.268 32.197 -9.337 1.00 67.19 542 ARG A N 1
ATOM 4451 C CA . ARG A 1 542 ? 22.722 31.998 -9.457 1.00 67.19 542 ARG A CA 1
ATOM 4452 C C . ARG A 1 542 ? 23.099 30.755 -10.270 1.00 67.19 542 ARG A C 1
ATOM 4454 O O . ARG A 1 542 ? 24.204 30.687 -10.793 1.00 67.19 542 ARG A O 1
ATOM 4461 N N . THR A 1 543 ? 22.216 29.761 -10.335 1.00 59.41 543 THR A N 1
ATOM 4462 C CA . THR A 1 543 ? 22.418 28.526 -11.107 1.00 59.41 543 THR A CA 1
ATOM 4463 C C . THR A 1 543 ? 21.891 28.648 -12.543 1.00 59.41 543 THR A C 1
ATOM 4465 O O . THR A 1 543 ? 22.302 27.877 -13.403 1.00 59.41 543 THR A O 1
ATOM 4468 N N . LEU A 1 544 ? 20.979 29.592 -12.808 1.00 59.50 544 LEU A N 1
ATOM 4469 C CA . LEU A 1 544 ? 20.224 29.706 -14.063 1.00 59.50 544 LEU A CA 1
ATOM 4470 C C . LEU A 1 544 ? 20.527 30.973 -14.884 1.00 59.50 544 LEU A C 1
ATOM 4472 O O . LEU A 1 544 ? 19.927 31.166 -15.941 1.00 59.50 544 LEU A O 1
ATOM 4476 N N . SER A 1 545 ? 21.433 31.839 -14.421 1.00 63.91 545 SER A N 1
ATOM 4477 C CA . SER A 1 545 ? 21.724 33.146 -15.035 1.00 63.91 545 SER A CA 1
ATOM 4478 C C . SER A 1 545 ? 22.258 33.086 -16.467 1.00 63.91 545 SER A C 1
ATOM 4480 O O . SER A 1 545 ? 22.092 34.052 -17.210 1.00 63.91 545 SER A O 1
ATOM 4482 N N . ASP A 1 546 ? 22.886 31.973 -16.845 1.00 54.69 546 ASP A N 1
ATOM 4483 C CA . ASP A 1 546 ? 23.639 31.850 -18.099 1.00 54.69 546 ASP A CA 1
ATOM 4484 C C . ASP A 1 546 ? 22.767 31.355 -19.271 1.00 54.69 546 ASP A C 1
ATOM 4486 O O . ASP A 1 546 ? 23.143 31.481 -20.437 1.00 54.69 546 ASP A O 1
ATOM 4490 N N . ASP A 1 547 ? 21.570 30.839 -18.976 1.00 52.22 547 ASP A N 1
ATOM 4491 C CA . ASP A 1 547 ? 20.615 30.361 -19.974 1.00 52.22 547 ASP A CA 1
ATOM 4492 C C . ASP A 1 547 ? 19.761 31.533 -20.493 1.00 52.22 547 ASP A C 1
ATOM 4494 O O . ASP A 1 547 ? 18.822 31.993 -19.840 1.00 52.22 547 ASP A O 1
ATOM 4498 N N . HIS A 1 548 ? 20.043 31.998 -21.715 1.00 44.22 548 HIS A N 1
ATOM 4499 C CA . HIS A 1 548 ? 19.243 33.026 -22.406 1.00 44.22 548 HIS A CA 1
ATOM 4500 C C . HIS A 1 548 ? 17.825 32.567 -22.808 1.00 44.22 548 HIS A C 1
ATOM 4502 O O . HIS A 1 548 ? 17.052 33.350 -23.367 1.00 44.22 548 HIS A O 1
ATOM 4508 N N . ILE A 1 549 ? 17.453 31.315 -22.524 1.00 46.50 549 ILE A N 1
ATOM 4509 C CA . ILE A 1 549 ? 16.067 30.850 -22.612 1.00 46.50 549 ILE A CA 1
ATOM 4510 C C . ILE A 1 549 ? 15.244 31.627 -21.576 1.00 46.50 549 ILE A C 1
ATOM 4512 O O . ILE A 1 549 ? 15.659 31.791 -20.432 1.00 46.50 549 ILE A O 1
ATOM 4516 N N . THR A 1 550 ? 14.068 32.132 -21.961 1.00 49.50 550 THR A N 1
ATOM 4517 C CA . THR A 1 550 ? 13.219 32.965 -21.093 1.00 49.50 550 THR A CA 1
ATOM 4518 C C . THR A 1 550 ? 12.689 32.168 -19.896 1.00 49.50 550 THR A C 1
ATOM 4520 O O . THR A 1 550 ? 11.597 31.597 -19.937 1.00 49.50 550 THR A O 1
ATOM 4523 N N . ASN A 1 551 ? 13.485 32.149 -18.823 1.00 54.03 551 ASN A N 1
ATOM 4524 C CA . ASN A 1 551 ? 13.303 31.347 -17.612 1.00 54.03 551 ASN A CA 1
ATOM 4525 C C . ASN A 1 551 ? 11.983 31.618 -16.861 1.00 54.03 551 ASN A C 1
ATOM 4527 O O . ASN A 1 551 ? 11.546 30.798 -16.058 1.00 54.03 551 ASN A O 1
ATOM 4531 N N . THR A 1 552 ? 11.287 32.713 -17.173 1.00 52.88 552 THR A N 1
ATOM 4532 C CA . THR A 1 552 ? 9.920 32.994 -16.706 1.00 52.88 552 THR A CA 1
ATOM 4533 C C . THR A 1 552 ? 8.929 31.871 -17.010 1.00 52.88 552 THR A C 1
ATOM 4535 O O . THR A 1 552 ? 8.005 31.653 -16.233 1.00 52.88 552 THR A O 1
ATOM 4538 N N . GLN A 1 553 ? 9.138 31.105 -18.087 1.00 52.03 553 GLN A N 1
ATOM 4539 C CA . GLN A 1 553 ? 8.263 29.987 -18.462 1.00 52.03 553 GLN A CA 1
ATOM 4540 C C . GLN A 1 553 ? 8.392 28.749 -17.553 1.00 52.03 553 GLN A C 1
ATOM 4542 O O . GLN A 1 553 ? 7.510 27.890 -17.584 1.00 52.03 553 GLN A O 1
ATOM 4547 N N . LEU A 1 554 ? 9.441 28.641 -16.722 1.00 54.22 554 LEU A N 1
ATOM 4548 C CA . LEU A 1 554 ? 9.559 27.559 -15.729 1.00 54.22 554 LEU A CA 1
ATOM 4549 C C . LEU A 1 554 ? 8.555 27.690 -14.582 1.00 54.22 554 LEU A C 1
ATOM 4551 O O . LEU A 1 554 ? 8.216 26.694 -13.938 1.00 54.22 554 LEU A O 1
ATOM 4555 N N . PHE A 1 555 ? 8.080 28.907 -14.327 1.00 59.81 555 PHE A N 1
ATOM 4556 C CA . PHE A 1 555 ? 7.169 29.213 -13.242 1.00 59.81 555 PHE A CA 1
ATOM 4557 C C . PHE A 1 555 ? 5.751 29.362 -13.797 1.00 59.81 555 PHE A C 1
ATOM 4559 O O . PHE A 1 555 ? 5.379 30.393 -14.349 1.00 59.81 555 PHE A O 1
ATOM 4566 N N . LYS A 1 556 ? 4.933 28.314 -13.625 1.00 54.09 556 LYS A N 1
ATOM 4567 C CA . LYS A 1 556 ? 3.494 28.340 -13.958 1.00 54.09 556 LYS A CA 1
ATOM 4568 C C . LYS A 1 556 ? 2.715 29.374 -13.119 1.00 54.09 556 LYS A C 1
ATOM 4570 O O . LYS A 1 556 ? 1.619 29.766 -13.507 1.00 54.09 556 LYS A O 1
ATOM 4575 N N . ASP A 1 557 ? 3.281 29.806 -11.991 1.00 61.00 557 ASP A N 1
ATOM 4576 C CA . ASP A 1 557 ? 2.773 30.876 -11.129 1.00 61.00 557 ASP A CA 1
ATOM 4577 C C . ASP A 1 557 ? 3.411 32.237 -11.514 1.00 61.00 557 ASP A C 1
ATOM 4579 O O . ASP A 1 557 ? 4.637 32.383 -11.412 1.00 61.00 557 ASP A O 1
ATOM 4583 N N . PRO A 1 558 ? 2.614 33.250 -11.917 1.00 70.25 558 PRO A N 1
ATOM 4584 C CA . PRO A 1 558 ? 3.114 34.579 -12.280 1.00 70.25 558 PRO A CA 1
ATOM 4585 C C . PRO A 1 558 ? 3.880 35.309 -11.167 1.00 70.25 558 PRO A C 1
ATOM 4587 O O . PRO A 1 558 ? 4.786 36.088 -11.468 1.00 70.25 558 PRO A O 1
ATOM 4590 N N . ALA A 1 559 ? 3.551 35.075 -9.892 1.00 65.50 559 ALA A N 1
ATOM 4591 C CA . ALA A 1 559 ? 4.255 35.698 -8.773 1.00 65.50 559 ALA A CA 1
ATOM 4592 C C . ALA A 1 559 ? 5.679 35.139 -8.636 1.00 65.50 559 ALA A C 1
ATOM 4594 O O . ALA A 1 559 ? 6.622 35.886 -8.371 1.00 65.50 559 ALA A O 1
ATOM 4595 N N . LEU A 1 560 ? 5.848 33.837 -8.889 1.00 59.12 560 LEU A N 1
ATOM 4596 C CA . LEU A 1 560 ? 7.157 33.186 -8.888 1.00 59.12 560 LEU A CA 1
ATOM 4597 C C . LEU A 1 560 ? 8.001 33.603 -10.098 1.00 59.12 560 LEU A C 1
ATOM 4599 O O . LEU A 1 560 ? 9.195 33.855 -9.942 1.00 59.12 560 LEU A O 1
ATOM 4603 N N . ALA A 1 561 ? 7.380 33.750 -11.275 1.00 70.38 561 ALA A N 1
ATOM 4604 C CA . ALA A 1 561 ? 8.044 34.283 -12.465 1.00 70.38 561 ALA A CA 1
ATOM 4605 C C . ALA A 1 561 ? 8.569 35.712 -12.228 1.00 70.38 561 ALA A C 1
ATOM 4607 O O . ALA A 1 561 ? 9.739 35.985 -12.484 1.00 70.38 561 ALA A O 1
ATOM 4608 N N . SER A 1 562 ? 7.737 36.597 -11.667 1.00 70.19 562 SER A N 1
ATOM 4609 C CA . SER A 1 562 ? 8.122 37.984 -11.371 1.00 70.19 562 SER A CA 1
ATOM 4610 C C . SER A 1 562 ? 9.211 38.082 -10.293 1.00 70.19 562 SER A C 1
ATOM 4612 O O . SER A 1 562 ? 10.142 38.879 -10.428 1.00 70.19 562 SER A O 1
ATOM 4614 N N . LEU A 1 563 ? 9.162 37.239 -9.252 1.00 67.44 563 LEU A N 1
ATOM 4615 C CA . LEU A 1 563 ? 10.233 37.189 -8.252 1.00 67.44 563 LEU A CA 1
ATOM 4616 C C . LEU A 1 563 ? 11.552 36.679 -8.855 1.00 67.44 563 LEU A C 1
ATOM 4618 O O . LEU A 1 563 ? 12.612 37.214 -8.532 1.00 67.44 563 LEU A O 1
ATOM 4622 N N . TYR A 1 564 ? 11.496 35.682 -9.744 1.00 71.75 564 TYR A N 1
ATOM 4623 C CA . TYR A 1 564 ? 12.674 35.208 -10.471 1.00 71.75 564 TYR A CA 1
ATOM 4624 C C . TYR A 1 564 ? 13.293 36.320 -11.328 1.00 71.75 564 TYR A C 1
ATOM 4626 O O . TYR A 1 564 ? 14.499 36.536 -11.245 1.00 71.75 564 TYR A O 1
ATOM 4634 N N . GLU A 1 565 ? 12.492 37.060 -12.106 1.00 73.31 565 GLU A N 1
ATOM 4635 C CA . GLU A 1 565 ? 12.975 38.204 -12.898 1.00 73.31 565 GLU A CA 1
ATOM 4636 C C . GLU A 1 565 ? 13.659 39.257 -12.022 1.00 73.31 565 GLU A C 1
ATOM 4638 O O . GLU A 1 565 ? 14.748 39.725 -12.359 1.00 73.31 565 GLU A O 1
ATOM 4643 N N . HIS A 1 566 ? 13.056 39.601 -10.881 1.00 70.12 566 HIS A N 1
ATOM 4644 C CA . HIS A 1 566 ? 13.609 40.594 -9.964 1.00 70.12 566 HIS A CA 1
ATOM 4645 C C . HIS A 1 566 ? 14.960 40.151 -9.385 1.00 70.12 566 HIS A C 1
ATOM 4647 O O . HIS A 1 566 ? 15.943 40.884 -9.492 1.00 70.12 566 HIS A O 1
ATOM 4653 N N . ILE A 1 567 ? 15.040 38.930 -8.844 1.00 67.94 567 ILE A N 1
ATOM 4654 C CA . ILE A 1 567 ? 16.280 38.394 -8.265 1.00 67.94 567 ILE A CA 1
ATOM 4655 C C . ILE A 1 567 ? 17.344 38.177 -9.360 1.00 67.94 567 ILE A C 1
ATOM 4657 O O . ILE A 1 567 ? 18.526 38.415 -9.116 1.00 67.94 567 ILE A O 1
ATOM 4661 N N . SER A 1 568 ? 16.950 37.796 -10.582 1.00 71.75 568 SER A N 1
ATOM 4662 C CA . SER A 1 568 ? 17.850 37.665 -11.740 1.00 71.75 568 SER A CA 1
ATOM 4663 C C . SER A 1 568 ? 18.415 39.008 -12.201 1.00 71.75 568 SER A C 1
ATOM 4665 O O . SER A 1 568 ? 19.620 39.117 -12.435 1.00 71.75 568 SER A O 1
ATOM 4667 N N . SER A 1 569 ? 17.590 40.056 -12.242 1.00 75.12 569 SER A N 1
ATOM 4668 C CA . SER A 1 569 ? 18.031 41.432 -12.495 1.00 75.12 569 SER A CA 1
ATOM 4669 C C . SER A 1 569 ? 19.059 41.897 -11.456 1.00 75.12 569 SER A C 1
ATOM 4671 O O . SER A 1 569 ? 20.107 42.440 -11.821 1.00 75.12 569 SER A O 1
ATOM 4673 N N . ASP A 1 570 ? 18.802 41.645 -10.171 1.00 69.06 570 ASP A N 1
ATOM 4674 C CA . ASP A 1 570 ? 19.698 42.034 -9.077 1.00 69.06 570 ASP A CA 1
ATOM 4675 C C . ASP A 1 570 ? 21.020 41.246 -9.112 1.00 69.06 570 ASP A C 1
ATOM 4677 O O . ASP A 1 570 ? 22.099 41.832 -8.981 1.00 69.06 570 ASP A O 1
ATOM 4681 N N . TYR A 1 571 ? 20.961 39.935 -9.371 1.00 71.81 571 TYR A N 1
ATOM 4682 C CA . TYR A 1 571 ? 22.139 39.076 -9.517 1.00 71.81 571 TYR A CA 1
ATOM 4683 C C . TYR A 1 571 ? 23.013 39.488 -10.711 1.00 71.81 571 TYR A C 1
ATOM 4685 O O . TYR A 1 571 ? 24.221 39.683 -10.560 1.00 71.81 571 TYR A O 1
ATOM 4693 N N . ASN A 1 572 ? 22.413 39.714 -11.883 1.00 72.31 572 ASN A N 1
ATOM 4694 C CA . ASN A 1 572 ? 23.138 40.159 -13.076 1.00 72.31 572 ASN A CA 1
ATOM 4695 C C . ASN A 1 572 ? 23.759 41.551 -12.876 1.00 72.31 572 ASN A C 1
ATOM 4697 O O . ASN A 1 572 ? 24.915 41.779 -13.240 1.00 72.31 572 ASN A O 1
ATOM 4701 N N . SER A 1 573 ? 23.036 42.463 -12.218 1.00 71.81 573 SER A N 1
ATOM 4702 C CA . SER A 1 573 ? 23.552 43.784 -11.837 1.00 71.81 573 SER A CA 1
ATOM 4703 C C . SER A 1 573 ? 24.746 43.685 -10.879 1.00 71.81 573 SER A C 1
ATOM 4705 O O . SER A 1 573 ? 25.700 44.456 -10.999 1.00 71.81 573 SER A O 1
ATOM 4707 N N . MET A 1 574 ? 24.730 42.725 -9.949 1.00 71.44 574 MET A N 1
ATOM 4708 C CA . MET A 1 574 ? 25.856 42.438 -9.059 1.00 71.44 574 MET A CA 1
ATOM 4709 C C . MET A 1 574 ? 27.064 41.882 -9.831 1.00 71.44 574 MET A C 1
ATOM 4711 O O . MET A 1 574 ? 28.172 42.388 -9.653 1.00 71.44 574 MET A O 1
ATOM 4715 N N . CYS A 1 575 ? 26.876 40.899 -10.716 1.00 70.75 575 CYS A N 1
ATOM 4716 C CA . CYS A 1 575 ? 27.964 40.329 -11.519 1.00 70.75 575 CYS A CA 1
ATOM 4717 C C . CYS A 1 575 ? 28.630 41.371 -12.432 1.00 70.75 575 CYS A C 1
ATOM 4719 O O . CYS A 1 575 ? 29.858 41.448 -12.467 1.00 70.75 575 CYS A O 1
ATOM 4721 N N . LEU A 1 576 ? 27.847 42.238 -13.087 1.00 74.50 576 LEU A N 1
ATOM 4722 C CA . LEU A 1 576 ? 28.376 43.350 -13.889 1.00 74.50 576 LEU A CA 1
ATOM 4723 C C . LEU A 1 576 ? 29.216 44.326 -13.049 1.00 74.50 576 LEU A C 1
ATOM 4725 O O . LEU A 1 576 ? 30.295 44.735 -13.478 1.00 74.50 576 LEU A O 1
ATOM 4729 N N . ARG A 1 577 ? 28.771 44.666 -11.830 1.00 68.19 577 ARG A N 1
ATOM 4730 C CA . ARG A 1 577 ? 29.553 45.506 -10.903 1.00 68.19 577 ARG A CA 1
ATOM 4731 C C . ARG A 1 577 ? 30.849 44.829 -10.460 1.00 68.19 577 ARG A C 1
ATOM 4733 O O . ARG A 1 577 ? 31.865 45.508 -10.359 1.00 68.19 577 ARG A O 1
ATOM 4740 N N . ILE A 1 578 ? 30.844 43.515 -10.229 1.00 68.69 578 ILE A N 1
ATOM 4741 C CA . ILE A 1 578 ? 32.050 42.757 -9.862 1.00 68.69 578 ILE A CA 1
ATOM 4742 C C . ILE A 1 578 ? 33.059 42.723 -11.024 1.00 68.69 578 ILE A C 1
ATOM 4744 O O . ILE A 1 578 ? 34.245 42.957 -10.787 1.00 68.69 578 ILE A O 1
ATOM 4748 N N . ASP A 1 579 ? 32.621 42.494 -12.268 1.00 70.62 579 ASP A N 1
ATOM 4749 C CA . ASP A 1 579 ? 33.516 42.489 -13.443 1.00 70.62 579 ASP A CA 1
ATOM 4750 C C . ASP A 1 579 ? 34.043 43.911 -13.747 1.00 70.62 579 ASP A C 1
ATOM 4752 O O . ASP A 1 579 ? 35.222 44.075 -14.073 1.00 70.62 579 ASP A O 1
ATOM 4756 N N . GLN A 1 580 ? 33.233 44.961 -13.531 1.00 74.62 580 GLN A N 1
ATOM 4757 C CA . GLN A 1 580 ? 33.688 46.359 -13.589 1.00 74.62 580 GLN A CA 1
ATOM 4758 C C . GLN A 1 580 ? 34.715 46.673 -12.491 1.00 74.62 580 GLN A C 1
ATOM 4760 O O . GLN A 1 580 ? 35.792 47.173 -12.800 1.00 74.62 580 GLN A O 1
ATOM 4765 N N . MET A 1 581 ? 34.444 46.325 -11.226 1.00 69.25 581 MET A N 1
ATOM 4766 C CA . MET A 1 581 ? 35.399 46.486 -10.120 1.00 69.25 581 MET A CA 1
ATOM 4767 C C . MET A 1 581 ? 36.719 45.762 -10.399 1.00 69.25 581 MET A C 1
ATOM 4769 O O . MET A 1 581 ? 37.791 46.295 -10.112 1.00 69.25 581 MET A O 1
ATOM 4773 N N . TYR A 1 582 ? 36.658 44.550 -10.959 1.00 67.31 582 TYR A N 1
ATOM 4774 C CA . TYR A 1 582 ? 37.848 43.800 -11.353 1.00 67.31 582 TYR A CA 1
ATOM 4775 C C . TYR A 1 582 ? 38.623 44.536 -12.454 1.00 67.31 582 TYR A C 1
ATOM 4777 O O . TYR A 1 582 ? 39.842 44.662 -12.362 1.00 67.31 582 TYR A O 1
ATOM 4785 N N . THR A 1 583 ? 37.921 45.057 -13.463 1.00 73.06 583 THR A N 1
ATOM 4786 C CA . THR A 1 583 ? 38.503 45.810 -14.585 1.00 73.06 583 THR A CA 1
ATOM 4787 C C . THR A 1 583 ? 39.159 47.112 -14.120 1.00 73.06 583 THR A C 1
ATOM 4789 O O . THR A 1 583 ? 40.321 47.351 -14.450 1.00 73.06 583 THR A O 1
ATOM 4792 N N . ASP A 1 584 ? 38.473 47.902 -13.287 1.00 69.25 584 ASP A N 1
ATOM 4793 C CA . ASP A 1 584 ? 38.999 49.127 -12.676 1.00 69.25 584 ASP A CA 1
ATOM 4794 C C . ASP A 1 584 ? 40.302 48.825 -11.921 1.00 69.25 584 ASP A C 1
ATOM 4796 O O . ASP A 1 584 ? 41.357 49.382 -12.229 1.00 69.25 584 ASP A O 1
ATOM 4800 N N . VAL A 1 585 ? 40.257 47.874 -10.980 1.00 66.50 585 VAL A N 1
ATOM 4801 C CA . VAL A 1 585 ? 41.399 47.508 -10.128 1.00 66.50 585 VAL A CA 1
ATOM 4802 C C . VAL A 1 585 ? 42.562 46.910 -10.930 1.00 66.50 585 VAL A C 1
ATOM 4804 O O . VAL A 1 585 ? 43.720 47.105 -10.555 1.00 66.50 585 VAL A O 1
ATOM 4807 N N . TYR A 1 586 ? 42.284 46.212 -12.034 1.00 65.12 586 TYR A N 1
ATOM 4808 C CA . TYR A 1 586 ? 43.309 45.703 -12.948 1.00 65.12 586 TYR A CA 1
ATOM 4809 C C . TYR A 1 586 ? 43.962 46.826 -13.768 1.00 65.12 586 TYR A C 1
ATOM 4811 O O . TYR A 1 586 ? 45.176 46.816 -13.964 1.00 65.12 586 TYR A O 1
ATOM 4819 N N . SER A 1 587 ? 43.177 47.812 -14.216 1.00 67.88 587 SER A N 1
ATOM 4820 C CA . SER A 1 587 ? 43.664 48.942 -15.018 1.00 67.88 587 SER A CA 1
ATOM 4821 C C . SER A 1 587 ? 44.525 49.934 -14.224 1.00 67.88 587 SER A C 1
ATOM 4823 O O . SER A 1 587 ? 45.488 50.480 -14.762 1.00 67.88 587 SER A O 1
ATOM 4825 N N . ASP A 1 588 ? 44.232 50.121 -12.933 1.00 62.31 588 ASP A N 1
ATOM 4826 C CA . ASP A 1 588 ? 44.816 51.194 -12.115 1.00 62.31 588 ASP A CA 1
ATOM 4827 C C . ASP A 1 588 ? 46.222 50.860 -11.561 1.00 62.31 588 ASP A C 1
ATOM 4829 O O . ASP A 1 588 ? 46.897 51.706 -10.976 1.00 62.31 588 ASP A O 1
ATOM 4833 N N . ASN A 1 589 ? 46.698 49.619 -11.747 1.00 56.06 589 ASN A N 1
ATOM 4834 C CA . ASN A 1 589 ? 48.069 49.168 -11.440 1.00 56.06 589 ASN A CA 1
ATOM 4835 C C . ASN A 1 589 ? 48.534 49.385 -9.968 1.00 56.06 589 ASN A C 1
ATOM 4837 O O . ASN A 1 589 ? 49.733 49.351 -9.663 1.00 56.06 589 ASN A O 1
ATOM 4841 N N . GLN A 1 590 ? 47.604 49.623 -9.031 1.00 55.38 590 GLN A N 1
ATOM 4842 C CA . GLN A 1 590 ? 47.920 50.088 -7.674 1.00 55.38 590 GLN A CA 1
ATOM 4843 C C . GLN A 1 590 ? 48.283 48.976 -6.673 1.00 55.38 590 GLN A C 1
ATOM 4845 O O . GLN A 1 590 ? 47.723 47.881 -6.647 1.00 55.38 590 GLN A O 1
ATOM 4850 N N . LYS A 1 591 ? 49.205 49.305 -5.755 1.00 55.62 591 LYS A N 1
ATOM 4851 C CA . LYS A 1 591 ? 49.826 48.376 -4.787 1.00 55.62 591 LYS A CA 1
ATOM 4852 C C . LYS A 1 591 ? 48.976 47.995 -3.559 1.00 55.62 591 LYS A C 1
ATOM 4854 O O . LYS A 1 591 ? 49.521 47.352 -2.657 1.00 55.62 591 LYS A O 1
ATOM 4859 N N . ASP A 1 592 ? 47.695 48.367 -3.498 1.00 63.75 592 ASP A N 1
ATOM 4860 C CA . ASP A 1 592 ? 46.791 48.061 -2.371 1.00 63.75 592 ASP A CA 1
ATOM 4861 C C . ASP A 1 592 ? 45.363 47.681 -2.823 1.00 63.75 592 ASP A C 1
ATOM 4863 O O . ASP A 1 592 ? 44.359 48.240 -2.385 1.00 63.75 592 ASP A O 1
ATOM 4867 N N . PHE A 1 593 ? 45.287 46.635 -3.657 1.00 60.94 593 PHE A N 1
ATOM 4868 C CA . PHE A 1 593 ? 44.073 45.900 -4.065 1.00 60.94 593 PHE A CA 1
ATOM 4869 C C . PHE A 1 593 ? 43.006 45.759 -2.957 1.00 60.94 593 PHE A C 1
ATOM 4871 O O . PHE A 1 593 ? 41.816 45.946 -3.198 1.00 60.94 593 PHE A O 1
ATOM 4878 N N . THR A 1 594 ? 43.428 45.447 -1.725 1.00 58.28 594 THR A N 1
ATOM 4879 C CA . THR A 1 594 ? 42.526 45.255 -0.578 1.00 58.28 594 THR A CA 1
ATOM 4880 C C . THR A 1 594 ? 41.814 46.547 -0.164 1.00 58.28 594 THR A C 1
ATOM 4882 O O . THR A 1 594 ? 40.620 46.509 0.110 1.00 58.28 594 THR A O 1
ATOM 4885 N N . LEU A 1 595 ? 42.515 47.688 -0.158 1.00 61.97 595 LEU A N 1
ATOM 4886 C CA . LEU A 1 595 ? 41.951 48.977 0.257 1.00 61.97 595 LEU A CA 1
ATOM 4887 C C . LEU A 1 595 ? 40.933 49.492 -0.770 1.00 61.97 595 LEU A C 1
ATOM 4889 O O . LEU A 1 595 ? 39.903 50.051 -0.399 1.00 61.97 595 LEU A O 1
ATOM 4893 N N . ASN A 1 596 ? 41.187 49.253 -2.061 1.00 63.12 596 ASN A N 1
ATOM 4894 C CA . ASN A 1 596 ? 40.255 49.623 -3.125 1.00 63.12 596 ASN A CA 1
ATOM 4895 C C . ASN A 1 596 ? 38.979 48.772 -3.089 1.00 63.12 596 ASN A C 1
ATOM 4897 O O . ASN A 1 596 ? 37.895 49.337 -3.216 1.00 63.12 596 ASN A O 1
ATOM 4901 N N . ILE A 1 597 ? 39.077 47.462 -2.821 1.00 61.50 597 ILE A N 1
ATOM 4902 C CA . ILE A 1 597 ? 37.892 46.623 -2.574 1.00 61.50 597 ILE A CA 1
ATOM 4903 C C . ILE A 1 597 ? 37.133 47.105 -1.334 1.00 61.50 597 ILE A C 1
ATOM 4905 O O . ILE A 1 597 ? 35.925 47.291 -1.417 1.00 61.50 597 ILE A O 1
ATOM 4909 N N . GLU A 1 598 ? 37.799 47.368 -0.206 1.00 59.59 598 GLU A N 1
ATOM 4910 C CA . GLU A 1 598 ? 37.113 47.865 0.998 1.00 59.59 598 GLU A CA 1
ATOM 4911 C C . GLU A 1 598 ? 36.415 49.213 0.759 1.00 59.59 598 GLU A C 1
ATOM 4913 O O . GLU A 1 598 ? 35.276 49.391 1.184 1.00 59.59 598 GLU A O 1
ATOM 4918 N N . ASN A 1 599 ? 37.028 50.138 0.017 1.00 65.56 599 ASN A N 1
ATOM 4919 C CA . ASN A 1 599 ? 36.405 51.414 -0.344 1.00 65.56 599 ASN A CA 1
ATOM 4920 C C . ASN A 1 599 ? 35.213 51.256 -1.306 1.00 65.56 599 ASN A C 1
ATOM 4922 O O . ASN A 1 599 ? 34.209 51.951 -1.137 1.00 65.56 599 ASN A O 1
ATOM 4926 N N . TYR A 1 600 ? 35.288 50.342 -2.280 1.00 60.62 600 TYR A N 1
ATOM 4927 C CA . TYR A 1 600 ? 34.163 50.027 -3.170 1.00 60.62 600 TYR A CA 1
ATOM 4928 C C . TYR A 1 600 ? 33.006 49.386 -2.392 1.00 60.62 600 TYR A C 1
ATOM 4930 O O . TYR A 1 600 ? 31.874 49.861 -2.464 1.00 60.62 600 TYR A O 1
ATOM 4938 N N . LEU A 1 601 ? 33.298 48.372 -1.570 1.00 58.56 601 LEU A N 1
ATOM 4939 C CA . LEU A 1 601 ? 32.308 47.706 -0.723 1.00 58.56 601 LEU A CA 1
ATOM 4940 C C . LEU A 1 601 ? 31.674 48.674 0.282 1.00 58.56 601 LEU A C 1
ATOM 4942 O O . LEU A 1 601 ? 30.470 48.610 0.506 1.00 58.56 601 LEU A O 1
ATOM 4946 N N . ASN A 1 602 ? 32.430 49.611 0.855 1.00 64.44 602 ASN A N 1
ATOM 4947 C CA . ASN A 1 602 ? 31.883 50.623 1.762 1.00 64.44 602 ASN A CA 1
ATOM 4948 C C . ASN A 1 602 ? 31.020 51.680 1.046 1.00 64.44 602 ASN A C 1
ATOM 4950 O O . ASN A 1 602 ? 30.087 52.198 1.658 1.00 64.44 602 ASN A O 1
ATOM 4954 N N . LYS A 1 603 ? 31.280 51.983 -0.235 1.00 64.69 603 LYS A N 1
ATOM 4955 C CA . LYS A 1 603 ? 30.397 52.833 -1.055 1.00 64.69 603 LYS A CA 1
ATOM 4956 C C . LYS A 1 603 ? 29.094 52.119 -1.417 1.00 64.69 603 LYS A C 1
ATOM 4958 O O . LYS A 1 603 ? 28.021 52.677 -1.207 1.00 64.69 603 LYS A O 1
ATOM 4963 N N . ASP A 1 604 ? 29.179 50.888 -1.920 1.00 56.88 604 ASP A N 1
ATOM 4964 C CA . ASP A 1 604 ? 28.014 50.161 -2.438 1.00 56.88 604 ASP A CA 1
ATOM 4965 C C . ASP A 1 604 ? 27.222 49.391 -1.368 1.00 56.88 604 ASP A C 1
ATOM 4967 O O . ASP A 1 604 ? 26.046 49.100 -1.576 1.00 56.88 604 ASP A O 1
ATOM 4971 N N . THR A 1 605 ? 27.767 49.123 -0.173 1.00 50.31 605 THR A N 1
ATOM 4972 C CA . THR A 1 605 ? 26.966 48.530 0.923 1.00 50.31 605 THR A CA 1
ATOM 4973 C C . THR A 1 605 ? 25.804 49.419 1.362 1.00 50.31 605 THR A C 1
ATOM 4975 O O . THR A 1 605 ? 24.862 48.900 1.949 1.00 50.31 605 THR A O 1
ATOM 4978 N N . ALA A 1 606 ? 25.812 50.725 1.071 1.00 53.09 606 ALA A N 1
ATOM 4979 C CA . ALA A 1 606 ? 24.642 51.585 1.269 1.00 53.09 606 ALA A CA 1
ATOM 4980 C C . ALA A 1 606 ? 23.483 51.246 0.307 1.00 53.09 606 ALA A C 1
ATOM 4982 O O . ALA A 1 606 ? 22.324 51.347 0.703 1.00 53.09 606 ALA A O 1
ATOM 4983 N N . LEU A 1 607 ? 23.800 50.803 -0.916 1.00 47.75 607 LEU A N 1
ATOM 4984 C CA . LEU A 1 607 ? 22.847 50.304 -1.912 1.00 47.75 607 LEU A CA 1
ATOM 4985 C C . LEU A 1 607 ? 22.379 48.887 -1.557 1.00 47.75 607 LEU A C 1
ATOM 4987 O O . LEU A 1 607 ? 21.179 48.652 -1.449 1.00 47.75 607 LEU A O 1
ATOM 4991 N N . PHE A 1 608 ? 23.308 47.965 -1.278 1.00 46.94 608 PHE A N 1
ATOM 4992 C CA . PHE A 1 608 ? 22.946 46.586 -0.925 1.00 46.94 608 PHE A CA 1
ATOM 4993 C C . PHE A 1 608 ? 22.078 46.508 0.341 1.00 46.94 608 PHE A C 1
ATOM 4995 O O . PHE A 1 608 ? 21.083 45.787 0.332 1.00 46.94 608 PHE A O 1
ATOM 5002 N N . LYS A 1 609 ? 22.355 47.319 1.379 1.00 48.06 609 LYS A N 1
ATOM 5003 C CA . LYS A 1 609 ? 21.576 47.365 2.639 1.00 48.06 609 LYS A CA 1
ATOM 5004 C C . LYS A 1 609 ? 20.077 47.657 2.478 1.00 48.06 609 LYS A C 1
ATOM 5006 O O . LYS A 1 609 ? 19.348 47.463 3.448 1.00 48.06 609 LYS A O 1
ATOM 5011 N N . GLN A 1 610 ? 19.609 48.111 1.313 1.00 49.59 610 GLN A N 1
ATOM 5012 C CA . GLN A 1 610 ? 18.174 48.259 1.041 1.00 49.59 610 GLN A CA 1
ATOM 5013 C C . GLN A 1 610 ? 17.477 46.922 0.704 1.00 49.59 610 GLN A C 1
ATOM 5015 O O . GLN A 1 610 ? 16.270 46.827 0.901 1.00 49.59 610 GLN A O 1
ATOM 5020 N N . SER A 1 611 ? 18.217 45.872 0.313 1.00 49.81 611 SER A N 1
ATOM 5021 C CA . SER A 1 611 ? 17.731 44.479 0.273 1.00 49.81 611 SER A CA 1
ATOM 5022 C C . SER A 1 611 ? 18.324 43.690 1.454 1.00 49.81 611 SER A C 1
ATOM 5024 O O . SER A 1 611 ? 19.530 43.430 1.556 1.00 49.81 611 SER A O 1
ATOM 5026 N N . SER A 1 612 ? 17.480 43.388 2.441 1.00 47.19 612 SER A N 1
ATOM 5027 C CA . SER A 1 612 ? 17.931 43.131 3.816 1.00 47.19 612 SER A CA 1
ATOM 5028 C C . SER A 1 612 ? 18.388 41.699 4.120 1.00 47.19 612 SER A C 1
ATOM 5030 O O . SER A 1 612 ? 18.919 41.474 5.207 1.00 47.19 612 SER A O 1
ATOM 5032 N N . GLN A 1 613 ? 18.241 40.746 3.191 1.00 48.72 613 GLN A N 1
ATOM 5033 C CA . GLN A 1 613 ? 18.651 39.343 3.387 1.00 48.72 613 GLN A CA 1
ATOM 5034 C C . GLN A 1 613 ? 19.866 38.953 2.526 1.00 48.72 613 GLN A C 1
ATOM 5036 O O . GLN A 1 613 ? 20.886 38.524 3.069 1.00 48.72 613 GLN A O 1
ATOM 5041 N N . HIS A 1 614 ? 19.843 39.200 1.211 1.00 49.06 614 HIS A N 1
ATOM 5042 C CA . HIS A 1 614 ? 20.940 38.822 0.296 1.00 49.06 614 HIS A CA 1
ATOM 5043 C C . HIS A 1 614 ? 22.277 39.506 0.622 1.00 49.06 614 HIS A C 1
ATOM 5045 O O . HIS A 1 614 ? 23.343 38.900 0.485 1.00 49.06 614 HIS A O 1
ATOM 5051 N N . SER A 1 615 ? 22.220 40.726 1.167 1.00 52.22 615 SER A N 1
ATOM 5052 C CA . SER A 1 615 ? 23.377 41.460 1.699 1.00 52.22 615 SER A CA 1
ATOM 5053 C C . SER A 1 615 ? 24.253 40.634 2.649 1.00 52.22 615 SER A C 1
ATOM 5055 O O . SER A 1 615 ? 25.478 40.749 2.607 1.00 52.22 615 SER A O 1
ATOM 5057 N N . ALA A 1 616 ? 23.659 39.802 3.511 1.00 53.38 616 ALA A N 1
ATOM 5058 C CA . ALA A 1 616 ? 24.401 39.053 4.526 1.00 53.38 616 ALA A CA 1
ATOM 5059 C C . ALA A 1 616 ? 25.254 37.929 3.915 1.00 53.38 616 ALA A C 1
ATOM 5061 O O . ALA A 1 616 ? 26.401 37.734 4.323 1.00 53.38 616 ALA A O 1
ATOM 5062 N N . VAL A 1 617 ? 24.728 37.234 2.901 1.00 49.69 617 VAL A N 1
ATOM 5063 C CA . VAL A 1 617 ? 25.441 36.180 2.158 1.00 49.69 617 VAL A CA 1
ATOM 5064 C C . VAL A 1 617 ? 26.615 36.778 1.380 1.00 49.69 617 VAL A C 1
ATOM 5066 O O . VAL A 1 617 ? 27.739 36.284 1.481 1.00 49.69 617 VAL A O 1
ATOM 5069 N N . ILE A 1 618 ? 26.376 37.896 0.686 1.00 51.28 618 ILE A N 1
ATOM 5070 C CA . ILE A 1 618 ? 27.393 38.638 -0.072 1.00 51.28 618 ILE A CA 1
ATOM 5071 C C . ILE A 1 618 ? 28.518 39.114 0.861 1.00 51.28 618 ILE A C 1
ATOM 5073 O O . ILE A 1 618 ? 29.696 38.858 0.600 1.00 51.28 618 ILE A O 1
ATOM 5077 N N . ILE A 1 619 ? 28.175 39.730 1.999 1.00 55.22 619 ILE A N 1
ATOM 5078 C CA . ILE A 1 619 ? 29.150 40.155 3.016 1.00 55.22 619 ILE A CA 1
ATOM 5079 C C . ILE A 1 619 ? 29.940 38.956 3.564 1.00 55.22 619 ILE A C 1
ATOM 5081 O O . ILE A 1 619 ? 31.157 39.067 3.724 1.00 55.22 619 ILE A O 1
ATOM 5085 N N . ASN A 1 620 ? 29.307 37.804 3.811 1.00 54.19 620 ASN A N 1
ATOM 5086 C CA . ASN A 1 620 ? 30.008 36.601 4.269 1.00 54.19 620 ASN A CA 1
ATOM 5087 C C . ASN A 1 620 ? 31.005 36.070 3.228 1.00 54.19 620 ASN A C 1
ATOM 5089 O O . ASN A 1 620 ? 32.151 35.792 3.583 1.00 54.19 620 ASN A O 1
ATOM 5093 N N . MET A 1 621 ? 30.620 35.983 1.951 1.00 51.59 621 MET A N 1
ATOM 5094 C CA . MET A 1 621 ? 31.525 35.566 0.870 1.00 51.59 621 MET A CA 1
ATOM 5095 C C . MET A 1 621 ? 32.737 36.501 0.751 1.00 51.59 621 MET A C 1
ATOM 5097 O O . MET A 1 621 ? 33.882 36.049 0.779 1.00 51.59 621 MET A O 1
ATOM 5101 N N . LEU A 1 622 ? 32.508 37.816 0.723 1.00 54.56 622 LEU A N 1
ATOM 5102 C CA . LEU A 1 622 ? 33.573 38.825 0.674 1.00 54.56 622 LEU A CA 1
ATOM 5103 C C . LEU A 1 622 ? 34.469 38.786 1.928 1.00 54.56 622 LEU A C 1
ATOM 5105 O O . LEU A 1 622 ? 35.684 38.978 1.846 1.00 54.56 622 LEU A O 1
ATOM 5109 N N . THR A 1 623 ? 33.900 38.465 3.093 1.00 55.84 623 THR A N 1
ATOM 5110 C CA . THR A 1 623 ? 34.654 38.279 4.345 1.00 55.84 623 THR A CA 1
ATOM 5111 C C . THR A 1 623 ? 35.515 37.010 4.305 1.00 55.84 623 THR A C 1
ATOM 5113 O O . THR A 1 623 ? 36.662 37.031 4.755 1.00 55.84 623 THR A O 1
ATOM 5116 N N . GLN A 1 624 ? 35.037 35.919 3.698 1.00 52.44 624 GLN A N 1
ATOM 5117 C CA . GLN A 1 624 ? 35.856 34.727 3.449 1.00 52.44 624 GLN A CA 1
ATOM 5118 C C . GLN A 1 624 ? 37.005 35.030 2.472 1.00 52.44 624 GLN A C 1
ATOM 5120 O O . GLN A 1 624 ? 38.140 34.625 2.731 1.00 52.44 624 GLN A O 1
ATOM 5125 N N . MET A 1 625 ? 36.765 35.826 1.420 1.00 50.88 625 MET A N 1
ATOM 5126 C CA . MET A 1 625 ? 37.821 36.300 0.506 1.00 50.88 625 MET A CA 1
ATOM 5127 C C . MET A 1 625 ? 38.887 37.142 1.233 1.00 50.88 625 MET A C 1
ATOM 5129 O O . MET A 1 625 ? 40.083 36.984 0.975 1.00 50.88 625 MET A O 1
ATOM 5133 N N . LYS A 1 626 ? 38.479 37.995 2.184 1.00 54.25 626 LYS A N 1
ATOM 5134 C CA . LYS A 1 626 ? 39.388 38.769 3.049 1.00 54.25 626 LYS A CA 1
ATOM 5135 C C . LYS A 1 626 ? 40.228 37.863 3.961 1.00 54.25 626 LYS A C 1
ATOM 5137 O O . LYS A 1 626 ? 41.444 38.042 4.054 1.00 54.25 626 LYS A O 1
ATOM 5142 N N . ASN A 1 627 ? 39.607 36.864 4.584 1.00 51.06 627 ASN A N 1
ATOM 5143 C CA . ASN A 1 627 ? 40.266 35.979 5.549 1.00 51.06 627 ASN A CA 1
ATOM 5144 C C . ASN A 1 627 ? 41.195 34.947 4.882 1.00 51.06 627 ASN A C 1
ATOM 5146 O O . ASN A 1 627 ? 42.243 34.621 5.440 1.00 51.06 627 ASN A O 1
ATOM 5150 N N . GLY A 1 628 ? 40.892 34.503 3.656 1.00 50.41 628 GLY A N 1
ATOM 5151 C CA . GLY A 1 628 ? 41.751 33.594 2.885 1.00 50.41 628 GLY A CA 1
ATOM 5152 C C . GLY A 1 628 ? 43.172 34.126 2.642 1.00 50.41 628 GLY A C 1
ATOM 5153 O O . GLY A 1 628 ? 44.118 33.343 2.576 1.00 50.41 628 GLY A O 1
ATOM 5154 N N . LYS A 1 629 ? 43.358 35.456 2.593 1.00 48.31 629 LYS A N 1
ATOM 5155 C CA . LYS A 1 629 ? 44.689 36.088 2.521 1.00 48.31 629 LYS A CA 1
ATOM 5156 C C . LYS A 1 629 ? 45.457 36.061 3.848 1.00 48.31 629 LYS A C 1
ATOM 5158 O O . LYS A 1 629 ? 46.683 35.956 3.818 1.00 48.31 629 LYS A O 1
ATOM 5163 N N . GLN A 1 630 ? 44.779 36.139 4.996 1.00 44.66 630 GLN A N 1
ATOM 5164 C CA . GLN A 1 630 ? 45.440 36.233 6.309 1.00 44.66 630 GLN A CA 1
ATOM 5165 C C . GLN A 1 630 ? 46.130 34.931 6.744 1.00 44.66 630 GLN A C 1
ATOM 5167 O O . GLN A 1 630 ? 47.095 34.984 7.498 1.00 44.66 630 GLN A O 1
ATOM 5172 N N . ASN A 1 631 ? 45.704 33.781 6.211 1.00 36.44 631 ASN A N 1
ATOM 5173 C CA . ASN A 1 631 ? 46.335 32.481 6.471 1.00 36.44 631 ASN A CA 1
ATOM 5174 C C . ASN A 1 631 ? 47.543 32.175 5.560 1.00 36.44 631 ASN A C 1
ATOM 5176 O O . ASN A 1 631 ? 48.105 31.081 5.630 1.00 36.44 631 ASN A O 1
ATOM 5180 N N . SER A 1 632 ? 47.970 33.118 4.711 1.00 39.94 632 SER A N 1
ATOM 5181 C CA . SER A 1 632 ? 49.261 33.024 4.018 1.00 39.94 632 SER A CA 1
ATOM 5182 C C . SER A 1 632 ? 50.379 33.613 4.900 1.00 39.94 632 SER A C 1
ATOM 5184 O O . SER A 1 632 ? 50.174 34.667 5.504 1.00 39.94 632 SER A O 1
ATOM 5186 N N . PRO A 1 633 ? 51.546 32.948 5.037 1.00 32.41 633 PRO A N 1
ATOM 5187 C CA . PRO A 1 633 ? 52.559 33.341 6.016 1.00 32.41 633 PRO A CA 1
ATOM 5188 C C . PRO A 1 633 ? 53.094 34.751 5.747 1.00 32.41 633 PRO A C 1
ATOM 5190 O O . PRO A 1 633 ? 53.435 35.106 4.615 1.00 32.41 633 PRO A O 1
ATOM 5193 N N . SER A 1 634 ? 53.168 35.555 6.806 1.00 37.94 634 SER A N 1
ATOM 5194 C CA . SER A 1 634 ? 53.446 36.987 6.731 1.00 37.94 634 SER A CA 1
ATOM 5195 C C . SER A 1 634 ? 54.834 37.294 6.158 1.00 37.94 634 SER A C 1
ATOM 5197 O O . SER A 1 634 ? 55.868 36.907 6.702 1.00 37.94 634 SER A O 1
ATOM 5199 N N . ARG A 1 635 ? 54.870 38.073 5.069 1.00 39.62 635 ARG A N 1
ATOM 5200 C CA . ARG A 1 635 ? 56.098 38.747 4.629 1.00 39.62 635 ARG A CA 1
ATOM 5201 C C . ARG A 1 635 ? 56.395 39.915 5.566 1.00 39.62 635 ARG A C 1
ATOM 5203 O O . ARG A 1 635 ? 55.539 40.769 5.786 1.00 39.62 635 ARG A O 1
ATOM 5210 N N . THR A 1 636 ? 57.619 39.972 6.081 1.00 41.53 636 THR A N 1
ATOM 5211 C CA . THR A 1 636 ? 58.126 41.127 6.828 1.00 41.53 636 THR A CA 1
ATOM 5212 C C . THR A 1 636 ? 58.277 42.354 5.920 1.00 41.53 636 THR A C 1
ATOM 5214 O O . THR A 1 636 ? 58.354 42.259 4.694 1.00 41.53 636 THR A O 1
ATOM 5217 N N . SER A 1 637 ? 58.256 43.539 6.527 1.00 38.50 637 SER A N 1
ATOM 5218 C CA . SER A 1 637 ? 57.808 44.811 5.935 1.00 38.50 637 SER A CA 1
ATOM 5219 C C . SER A 1 637 ? 58.731 45.486 4.902 1.00 38.50 637 SER A C 1
ATOM 5221 O O . SER A 1 637 ? 58.574 46.678 4.640 1.00 38.50 637 SER A O 1
ATOM 5223 N N . GLN A 1 638 ? 59.669 44.769 4.275 1.00 40.16 638 GLN A N 1
ATOM 5224 C CA . GLN A 1 638 ? 60.651 45.347 3.342 1.00 40.16 638 GLN A CA 1
ATOM 5225 C C . GLN A 1 638 ? 60.784 44.571 2.018 1.00 40.16 638 GLN A C 1
ATOM 5227 O O . GLN A 1 638 ? 61.841 44.038 1.695 1.00 40.16 638 GLN A O 1
ATOM 5232 N N . SER A 1 639 ? 59.703 44.527 1.223 1.00 37.81 639 SER A N 1
ATOM 5233 C CA . SER A 1 639 ? 59.744 44.550 -0.264 1.00 37.81 639 SER A CA 1
ATOM 5234 C C . SER A 1 639 ? 58.341 44.443 -0.901 1.00 37.81 639 SER A C 1
ATOM 5236 O O . SER A 1 639 ? 57.849 43.354 -1.194 1.00 37.81 639 SER A O 1
ATOM 5238 N N . LYS A 1 640 ? 57.692 45.582 -1.206 1.00 42.59 640 LYS A N 1
ATOM 5239 C CA . LYS A 1 640 ? 56.500 45.616 -2.089 1.00 42.59 640 LYS A CA 1
ATOM 5240 C C . LYS A 1 640 ? 56.916 45.516 -3.573 1.00 42.59 640 LYS A C 1
ATOM 5242 O O . LYS A 1 640 ? 56.886 46.518 -4.298 1.00 42.59 640 LYS A O 1
ATOM 5247 N N . GLY A 1 641 ? 57.325 44.319 -4.002 1.00 45.62 641 GLY A N 1
ATOM 5248 C CA . GLY A 1 641 ? 57.450 43.946 -5.421 1.00 45.62 641 GLY A CA 1
ATOM 5249 C C . GLY A 1 641 ? 56.082 43.765 -6.111 1.00 45.62 641 GLY A C 1
ATOM 5250 O O . GLY A 1 641 ? 55.060 43.819 -5.424 1.00 45.62 641 GLY A O 1
ATOM 5251 N N . PRO A 1 642 ? 56.038 43.586 -7.446 1.00 48.47 642 PRO A N 1
ATOM 5252 C CA . PRO A 1 642 ? 54.797 43.316 -8.179 1.00 48.47 642 PRO A CA 1
ATOM 5253 C C . PRO A 1 642 ? 54.165 41.965 -7.789 1.00 48.47 642 PRO A C 1
ATOM 5255 O O . PRO A 1 642 ? 54.824 41.111 -7.190 1.00 48.47 642 PRO A O 1
ATOM 5258 N N . LEU A 1 643 ? 52.882 41.791 -8.131 1.00 44.31 643 LEU A N 1
ATOM 5259 C CA . LEU A 1 643 ? 52.099 40.576 -7.867 1.00 44.31 643 LEU A CA 1
ATOM 5260 C C . LEU A 1 643 ? 52.808 39.323 -8.403 1.00 44.31 643 LEU A C 1
ATOM 5262 O O . LEU A 1 643 ? 53.345 39.322 -9.510 1.00 44.31 643 LEU A O 1
ATOM 5266 N N . THR A 1 644 ? 52.808 38.248 -7.617 1.00 52.16 644 THR A N 1
ATOM 5267 C CA . THR A 1 644 ? 53.463 36.987 -7.985 1.00 52.16 644 THR A CA 1
ATOM 5268 C C . THR A 1 644 ? 52.521 36.083 -8.778 1.00 52.16 644 THR A C 1
ATOM 5270 O O . THR A 1 644 ? 51.301 36.224 -8.712 1.00 52.16 644 THR A O 1
ATOM 5273 N N . SER A 1 645 ? 53.061 35.082 -9.480 1.00 42.19 645 SER A N 1
ATOM 5274 C CA . SER A 1 645 ? 52.240 34.095 -10.202 1.00 42.19 645 SER A CA 1
ATOM 5275 C C . SER A 1 645 ? 51.245 33.349 -9.301 1.00 42.19 645 SER A C 1
ATOM 5277 O O . SER A 1 645 ? 50.191 32.942 -9.777 1.00 42.19 645 SER A O 1
ATOM 5279 N N . LYS A 1 646 ? 51.519 33.223 -7.992 1.00 44.75 646 LYS A N 1
ATOM 5280 C CA . LYS A 1 646 ? 50.560 32.689 -7.009 1.00 44.75 646 LYS A CA 1
ATOM 5281 C C . LYS A 1 646 ? 49.372 33.620 -6.769 1.00 44.75 646 LYS A C 1
ATOM 5283 O O . LYS A 1 646 ? 48.254 33.128 -6.653 1.00 44.75 646 LYS A O 1
ATOM 5288 N N . ASP A 1 647 ? 49.593 34.932 -6.731 1.00 46.34 647 ASP A N 1
ATOM 5289 C CA . ASP A 1 647 ? 48.513 35.915 -6.592 1.00 46.34 647 ASP A CA 1
ATOM 5290 C C . ASP A 1 647 ? 47.615 35.894 -7.839 1.00 46.34 647 ASP A C 1
ATOM 5292 O O . ASP A 1 647 ? 46.391 35.846 -7.724 1.00 46.34 647 ASP A O 1
ATOM 5296 N N . PHE A 1 648 ? 48.222 35.799 -9.029 1.00 46.75 648 PHE A N 1
ATOM 5297 C CA . PHE A 1 648 ? 47.502 35.575 -10.287 1.00 46.75 648 PHE A CA 1
ATOM 5298 C C . PHE A 1 648 ? 46.768 34.229 -10.332 1.00 46.75 648 PHE A C 1
ATOM 5300 O O . PHE A 1 648 ? 45.671 34.169 -10.874 1.00 46.75 648 PHE A O 1
ATOM 5307 N N . MET A 1 649 ? 47.310 33.156 -9.746 1.00 44.53 649 MET A N 1
ATOM 5308 C CA . MET A 1 649 ? 46.633 31.853 -9.694 1.00 44.53 649 MET A CA 1
ATOM 5309 C C . MET A 1 649 ? 45.410 31.875 -8.765 1.00 44.53 649 MET A C 1
ATOM 5311 O O . MET A 1 649 ? 44.384 31.288 -9.093 1.00 44.53 649 MET A O 1
ATOM 5315 N N . VAL A 1 650 ? 45.478 32.594 -7.639 1.00 46.22 650 VAL A N 1
ATOM 5316 C CA . VAL A 1 650 ? 44.317 32.815 -6.758 1.00 46.22 650 VAL A CA 1
ATOM 5317 C C . VAL A 1 650 ? 43.263 33.679 -7.455 1.00 46.22 650 VAL A C 1
ATOM 5319 O O . VAL A 1 650 ? 42.088 33.331 -7.415 1.00 46.22 650 VAL A O 1
ATOM 5322 N N . LEU A 1 651 ? 43.662 34.750 -8.148 1.00 42.75 651 LEU A N 1
ATOM 5323 C CA . LEU A 1 651 ? 42.742 35.583 -8.935 1.00 42.75 651 LEU A CA 1
ATOM 5324 C C . LEU A 1 651 ? 42.137 34.827 -10.130 1.00 42.75 651 LEU A C 1
ATOM 5326 O O . LEU A 1 651 ? 40.958 35.003 -10.412 1.00 42.75 651 LEU A O 1
ATOM 5330 N N . SER A 1 652 ? 42.900 33.945 -10.780 1.00 42.31 652 SER A N 1
ATOM 5331 C CA . SER A 1 652 ? 42.416 33.042 -11.832 1.00 42.31 652 SER A CA 1
ATOM 5332 C C . SER A 1 652 ? 41.394 32.048 -11.281 1.00 42.31 652 SER A C 1
ATOM 5334 O O . SER A 1 652 ? 40.310 31.919 -11.834 1.00 42.31 652 SER A O 1
ATOM 5336 N N . ASN A 1 653 ? 41.665 31.425 -10.131 1.00 45.12 653 ASN A N 1
ATOM 5337 C CA . ASN A 1 653 ? 40.709 30.524 -9.486 1.00 45.12 653 ASN A CA 1
ATOM 5338 C C . ASN A 1 653 ? 39.438 31.256 -9.024 1.00 45.12 653 ASN A C 1
ATOM 5340 O O . ASN A 1 653 ? 38.351 30.731 -9.213 1.00 45.12 653 ASN A O 1
ATOM 5344 N N . ILE A 1 654 ? 39.548 32.478 -8.487 1.00 46.66 654 ILE A N 1
ATOM 5345 C CA . ILE A 1 654 ? 38.387 33.321 -8.145 1.00 46.66 654 ILE A CA 1
ATOM 5346 C C . ILE A 1 654 ? 37.594 33.684 -9.407 1.00 46.66 654 ILE A C 1
ATOM 5348 O O . ILE A 1 654 ? 36.372 33.580 -9.403 1.00 46.66 654 ILE A O 1
ATOM 5352 N N . LYS A 1 655 ? 38.275 34.054 -10.498 1.00 41.53 655 LYS A N 1
ATOM 5353 C CA . LYS A 1 655 ? 37.645 34.315 -11.797 1.00 41.53 655 LYS A CA 1
ATOM 5354 C C . LYS A 1 655 ? 36.936 33.067 -12.328 1.00 41.53 655 LYS A C 1
ATOM 5356 O O . LYS A 1 655 ? 35.815 33.193 -12.787 1.00 41.53 655 LYS A O 1
ATOM 5361 N N . ASN A 1 656 ? 37.522 31.878 -12.193 1.00 41.94 656 ASN A N 1
ATOM 5362 C CA . ASN A 1 656 ? 36.912 30.609 -12.610 1.00 41.94 656 ASN A CA 1
ATOM 5363 C C . ASN A 1 656 ? 35.736 30.186 -11.707 1.00 41.94 656 ASN A C 1
ATOM 5365 O O . ASN A 1 656 ? 34.806 29.554 -12.192 1.00 41.94 656 ASN A O 1
ATOM 5369 N N . SER A 1 657 ? 35.713 30.589 -10.430 1.00 43.25 657 SER A N 1
ATOM 5370 C CA . SER A 1 657 ? 34.536 30.440 -9.554 1.00 43.25 657 SER A CA 1
ATOM 5371 C C . SER A 1 657 ? 33.362 31.363 -9.924 1.00 43.25 657 SER A C 1
ATOM 5373 O O . SER A 1 657 ? 32.275 31.184 -9.382 1.00 43.25 657 SER A O 1
ATOM 5375 N N . PHE A 1 658 ? 33.576 32.344 -10.811 1.00 42.50 658 PHE A N 1
ATOM 5376 C CA . PHE A 1 658 ? 32.565 33.293 -11.304 1.00 42.50 658 PHE A CA 1
ATOM 5377 C C . PHE A 1 658 ? 32.440 33.333 -12.849 1.00 42.50 658 PHE A C 1
ATOM 5379 O O . PHE A 1 658 ? 31.603 34.070 -13.362 1.00 42.50 658 PHE A O 1
ATOM 5386 N N . LYS A 1 659 ? 33.249 32.578 -13.613 1.00 38.53 659 LYS A N 1
ATOM 5387 C CA . LYS A 1 659 ? 33.206 32.504 -15.089 1.00 38.53 659 LYS A CA 1
ATOM 5388 C C . LYS A 1 659 ? 33.360 31.073 -15.603 1.00 38.53 659 LYS A C 1
ATOM 5390 O O . LYS A 1 659 ? 34.478 30.564 -15.663 1.00 38.53 659 LYS A O 1
ATOM 5395 N N . VAL A 1 660 ? 32.252 30.518 -16.104 1.00 33.97 660 VAL A N 1
ATOM 5396 C CA . VAL A 1 660 ? 32.184 29.359 -17.015 1.00 33.97 660 VAL A CA 1
ATOM 5397 C C . VAL A 1 660 ? 30.983 29.553 -17.972 1.00 33.97 660 VAL A C 1
ATOM 5399 O O . VAL A 1 660 ? 29.979 28.875 -17.841 1.00 33.97 660 VAL A O 1
ATOM 5402 N N . PHE A 1 661 ? 30.971 30.485 -18.931 1.00 38.91 661 PHE A N 1
ATOM 5403 C CA . PHE A 1 661 ? 32.026 31.335 -19.506 1.00 38.91 661 PHE A CA 1
ATOM 5404 C C . PHE A 1 661 ? 31.410 32.574 -20.198 1.00 38.91 661 PHE A C 1
ATOM 5406 O O . PHE A 1 661 ? 30.220 32.589 -20.484 1.00 38.91 661 PHE A O 1
ATOM 5413 N N . ASN A 1 662 ? 32.226 33.569 -20.592 1.00 28.53 662 ASN A N 1
ATOM 5414 C CA . ASN A 1 662 ? 31.891 34.376 -21.777 1.00 28.53 662 ASN A CA 1
ATOM 5415 C C . ASN A 1 662 ? 33.146 34.840 -22.545 1.00 28.53 662 ASN A C 1
ATOM 5417 O O . ASN A 1 662 ? 34.171 35.159 -21.934 1.00 28.53 662 ASN A O 1
ATOM 5421 N N . GLN A 1 663 ? 33.082 34.810 -23.880 1.00 31.59 663 GLN A N 1
ATOM 5422 C CA . GLN A 1 663 ? 34.221 35.033 -24.781 1.00 31.59 663 GLN A CA 1
ATOM 5423 C C . GLN A 1 663 ? 34.535 36.522 -24.976 1.00 31.59 663 GLN A C 1
ATOM 5425 O O . GLN A 1 663 ? 33.644 37.309 -25.277 1.00 31.59 663 GLN A O 1
ATOM 5430 N N . ILE A 1 664 ? 35.823 36.877 -24.947 1.00 27.95 664 ILE A N 1
ATOM 5431 C CA . ILE A 1 664 ? 36.362 38.022 -25.695 1.00 27.95 664 ILE A CA 1
ATOM 5432 C C . ILE A 1 664 ? 37.657 37.547 -26.362 1.00 27.95 664 ILE A C 1
ATOM 5434 O O . ILE A 1 664 ? 38.553 37.042 -25.682 1.00 27.95 664 ILE A O 1
ATOM 5438 N N . ASN A 1 665 ? 37.728 37.678 -27.689 1.00 29.20 665 ASN A N 1
ATOM 5439 C CA . ASN A 1 665 ? 38.933 37.392 -28.468 1.00 29.20 665 ASN A CA 1
ATOM 5440 C C . ASN A 1 665 ? 40.063 38.354 -28.083 1.00 29.20 665 ASN A C 1
ATOM 5442 O O . ASN A 1 665 ? 39.823 39.545 -27.894 1.00 29.20 665 ASN A O 1
ATOM 5446 N N . PHE A 1 666 ? 41.291 37.844 -28.065 1.00 25.58 666 PHE A N 1
ATOM 5447 C CA . PHE A 1 666 ? 42.498 38.656 -28.168 1.00 25.58 666 PHE A CA 1
ATOM 5448 C C . PHE A 1 666 ? 43.243 38.250 -29.440 1.00 25.58 666 PHE A C 1
ATOM 5450 O O . PHE A 1 666 ? 43.731 37.122 -29.524 1.00 25.58 666 PHE A O 1
ATOM 5457 N N . ASP A 1 667 ? 43.291 39.181 -30.395 1.00 27.09 667 ASP A N 1
ATOM 5458 C CA . ASP A 1 667 ? 44.485 39.405 -31.220 1.00 27.09 667 ASP A CA 1
ATOM 5459 C C . ASP A 1 667 ? 45.526 40.178 -30.377 1.00 27.09 667 ASP A C 1
ATOM 5461 O O . ASP A 1 667 ? 45.094 41.009 -29.538 1.00 27.09 667 ASP A O 1
#

Organism: NCBI:txid1008807

Sequence (667 aa):
MLNTQILLDIMKFSQHERYNIYQSGSRVYGTHTPESDYDFFMVIENEYFEELDNKYGGSKSNDHNSIEYMWNNFHIVNALQPSELGYRCLYYDVEPNLSINVNLYSVTTFRTKLNVNWPQAMMCLYLSPEHLWRHDISGLDSENVPLYHRRIVLTTIGEAGKHFKLAQKSWQSNTENNHYSSKKYIVHTFRDILLGWQLIQHGRIVDYQAANDIFHEVMNCGETDWSYYQNEYYNRYQKLKKEFGQMVDEKMLVNWKPDHEFKSSVLCFLSRNNNQIDSLRLVLSLLVQSHPRIDGLYHVTRTQESPVESKVVVECGNGMIIDILNKKIVCAAMPMAMLLGSHCAPKLNFKENVDVIPELRSELSFYITLYCFRGGWYVTSKDHLDASNMVCGETFWDVIQVNNIDEQDQDKCFTFVFHLNGFRSALNKFYLFSTFNKSDNKYIECQPYTEKYGWALFQPSVNLLKSSSSVYEDEVVKVANADQAITYSNTLNPTLYSCLLLRSKTAILYIPCTQYEALKTLLDRSHKDSNVFGELMFDVVRTLSDDHITNTQLFKDPALASLYEHISSDYNSMCLRIDQMYTDVYSDNQKDFTLNIENYLNKDTALFKQSSQHSAVIINMLTQMKNGKQNSPSRTSQSKGPLTSKDFMVLSNIKNSFKVFNQINFD

InterPro domains:
  IPR002934 Polymerase, nucleotidyl transferase domain [PF01909] (7-54)

Foldseek 3Di:
DDAPVNVCVQVVHDPPFAKWKFWDPCVLQVNDDLLDETEIEMEGAPVVLVVCCVVQVPDDDVPPPFPQRPPPPAGQGDQDHPDPQFWGWGWDDPDPRYIYIYTYGYPVNLLVCLQLPQPVSLQRQFGDPVRGRHDRDPCSHLVNRFAALLSLLVNLQVQLVVLQVVLVVLLVPDPDLPSPSSLVSLLSSVLSLVQSLCCLVPVGRPHSNSSVVVSCVSVPDPDRDVVVCCVPSVVVSVVSSVVSNVSQDCCVFQVDDQDPVDPASQLSVCVVVVNPPCCCCHRQVWDWDDDPPDPQKIKIEHDPSGDLLGSNNQFQHQIWIARSVVSFTQDTDHGDAAAPPDPSDPPDPLQDWWFKAFAWPFPDKWKWKWAADPNDIAIATSNGRHCVVVPPDVVVCVQQVVVPPDPVCNQKMWIWIWGDPDPDDPPGATAGEWMAGRVVRFIDDCVVVCVVRVHHHPHPDQPPPPDDDDDDRRDRDTDSGVVVVLVVLQVDQLNTGQWMWIDDRPHIHIHGSPLVVLVVVLVVCVVPDDPVNLVSLLVNLLSCLVDPPQCLVVDPDNVSSVSNVVSNVVVVVVLVVVVVLVVVLVVVQDLCNPVSVVVVCVVCLVVVVVVPPVSVVVVVVVVVVVVVVVPPDDDPDPDSDDDDVVNVVVVVVVVVVSDPDDDDDDD

pLDDT: mean 77.13, std 18.83, range [25.58, 98.62]

Radius of gyration: 32.7 Å; chains: 1; bounding box: 95×76×80 Å